Protein AF-A0A9P5QMY8-F1 (afdb_monomer)

Secondary structure (DSSP, 8-state):
--PPP-------------HHHHHHHHHHHHHH-SS-HHHHHHHTTTTSS-HHHHHHHHHHHHHHHTS--HHHHHHHHHHHHHHHHHTT-SSTTTT--TTSHHHHHHHHHHHHHS-HHHHS-HHHHHHHHHHTTTTS-HHHHHHHHHHHHH-HHHHHHHHHHHHHHHHHHTTS------------------------------HHHHHHHHHHHHHHTTSTTHHHHHHHHHHHHTTTSS-HHHHHHHHHHHHHHTTTTTSS------------------------SSPPPPHHHHHHHHHHHHHHTT-HHHHHHHTSTTS-HHHHHHHHHHHHHHHHHHHHHHHHHHHHHHHHHHGGGHHHHHHHS-SS-HHHHHHHHTTS--

Mean predicted aligned error: 18.77 Å

Nearest PDB structures (foldseek):
  6v92-assembly1_L  TM=7.546E-01  e=8.176E+00  Saccharomyces cerevisiae S288C
  2rn7-assembly1_A  TM=5.091E-01  e=4.353E+00  Shigella flexneri

Solvent-accessible surface area (backbone atoms only — not comparable to full-atom values): 23680 Å² total; per-residue (Å²): 138,82,85,81,77,82,80,74,83,76,74,84,71,81,79,76,78,50,74,68,54,52,53,54,48,50,54,42,35,74,73,61,43,95,80,40,39,63,56,44,16,44,76,74,46,70,58,78,45,54,35,70,55,52,51,52,48,50,54,52,49,51,54,53,65,72,49,81,47,71,69,52,51,53,38,42,51,49,35,50,52,55,52,39,60,74,65,64,52,91,57,90,51,93,81,47,56,80,80,46,68,70,37,42,54,50,51,48,58,51,53,75,74,42,68,58,75,74,71,48,51,73,68,53,33,40,57,31,14,61,66,35,81,57,80,45,49,32,67,56,48,47,54,48,50,55,53,36,73,74,29,68,76,56,42,53,56,51,55,59,43,67,57,52,60,58,68,64,58,68,75,78,70,82,84,79,89,84,85,84,88,77,96,74,94,70,91,73,80,73,81,69,84,66,77,86,64,84,78,77,78,49,71,65,59,51,52,51,49,48,53,48,50,64,70,46,62,78,43,91,59,28,87,84,45,35,48,54,53,49,15,56,77,51,73,57,79,39,53,40,67,54,52,51,54,49,51,60,46,50,71,54,56,70,65,65,80,77,78,83,82,88,88,79,93,78,91,81,83,88,85,89,82,90,87,78,98,74,89,79,80,79,82,67,88,69,65,77,81,48,72,66,50,50,52,27,45,52,51,22,34,72,75,52,47,89,43,42,64,61,24,23,69,75,44,28,69,91,55,51,46,68,54,51,54,54,50,46,53,54,50,51,54,49,48,53,48,50,49,55,59,52,44,52,56,49,54,46,50,44,41,74,73,43,48,87,52,43,67,58,60,63,69,70,55,83,90,80,57,73,78,68,60,59,68,60,66,75,68,78,81,121

Foldseek 3Di:
DDDDDDDDDPDPDPDDDDPVNVVLLVVLCVVPNLVPLVCSCCVRVVVPAHSVRSNVVVVVVVVVLLDDDLVLVLQLVVLLLVLCVVVVVVDPCVPQDLQDLVSLVVVLVSPLVDLSLVSDDQVSLQSSCVRSVVSDHSVSSSVVSVVCSVDPVNVCVSSVVSNVPVVVVVVPPPDDDDDDDDDDDDPPPPPDPDDPDVDDDDPVNLVQLVVLLVVQVPDPCCVPCVLVVSCVSSVVPDHSVRSVVSVVVVLVVVVPPPPPDDDDDDDDDDDDDDDDPDPPDPQPPPDPQDPQLVVLLVVLCVVPNLPLVSSCVPRNDPDDSVRSVVVVVVVVVVVVVVCVVVCVVVVVVCCVPVPPCSLVVVVPDPPDPPPVNVVVVVPPPD

Structure (mmCIF, N/CA/C/O backbone):
data_AF-A0A9P5QMY8-F1
#
_entry.id   AF-A0A9P5QMY8-F1
#
loop_
_atom_site.group_PDB
_atom_site.id
_atom_site.type_symbol
_atom_site.label_atom_id
_atom_site.label_alt_id
_atom_site.label_comp_id
_atom_site.label_asym_id
_atom_site.label_entity_id
_atom_site.label_seq_id
_atom_site.pdbx_PDB_ins_code
_atom_site.Cartn_x
_atom_site.Cartn_y
_atom_site.Cartn_z
_atom_site.occupancy
_atom_site.B_iso_or_equiv
_atom_site.auth_seq_id
_atom_site.auth_comp_id
_atom_site.auth_asym_id
_atom_site.auth_atom_id
_atom_site.pdbx_PDB_model_num
ATOM 1 N N . MET A 1 1 ? 14.457 -4.932 -54.456 1.00 35.69 1 MET A N 1
ATOM 2 C CA . MET A 1 1 ? 15.086 -4.479 -53.195 1.00 35.69 1 MET A CA 1
ATOM 3 C C . MET A 1 1 ? 14.158 -3.482 -52.504 1.00 35.69 1 MET A C 1
ATOM 5 O O . MET A 1 1 ? 14.047 -2.356 -52.965 1.00 35.69 1 MET A O 1
ATOM 9 N N . ARG A 1 2 ? 13.412 -3.907 -51.473 1.00 30.44 2 ARG A N 1
ATOM 10 C CA . ARG A 1 2 ? 12.568 -3.024 -50.644 1.00 30.44 2 ARG A CA 1
ATOM 11 C C . ARG A 1 2 ? 13.251 -2.841 -49.291 1.00 30.44 2 ARG A C 1
ATOM 13 O O . ARG A 1 2 ? 13.416 -3.809 -48.557 1.00 30.44 2 ARG A O 1
ATOM 20 N N . ASN A 1 3 ? 13.651 -1.607 -49.001 1.00 29.66 3 ASN A N 1
ATOM 21 C CA . ASN A 1 3 ? 14.263 -1.209 -47.739 1.00 29.66 3 ASN A CA 1
ATOM 22 C C . ASN A 1 3 ? 13.233 -1.266 -46.604 1.00 29.66 3 ASN A C 1
ATOM 24 O O . ASN A 1 3 ? 12.223 -0.562 -46.636 1.00 29.66 3 ASN A O 1
ATOM 28 N N . GLN A 1 4 ? 13.504 -2.099 -45.599 1.00 33.56 4 GLN A N 1
ATOM 29 C CA . GLN A 1 4 ? 12.792 -2.096 -44.326 1.00 33.56 4 GLN A CA 1
ATOM 30 C C . GLN A 1 4 ? 13.212 -0.860 -43.524 1.00 33.56 4 GLN A C 1
ATOM 32 O O . GLN A 1 4 ? 14.380 -0.688 -43.181 1.00 33.56 4 GLN A O 1
ATOM 37 N N . GLN A 1 5 ? 12.247 0.012 -43.230 1.00 32.81 5 GLN A N 1
ATOM 38 C CA . GLN A 1 5 ? 12.433 1.122 -42.305 1.00 32.81 5 GLN A CA 1
ATOM 39 C C . GLN A 1 5 ? 12.398 0.607 -40.863 1.00 32.81 5 GLN A C 1
ATOM 41 O O . GLN A 1 5 ? 11.406 0.041 -40.405 1.00 32.81 5 GLN A O 1
ATOM 46 N N . LEU A 1 6 ? 13.493 0.851 -40.146 1.00 35.56 6 LEU A N 1
ATOM 47 C CA . LEU A 1 6 ? 13.621 0.715 -38.699 1.00 35.56 6 LEU A CA 1
ATOM 48 C C . LEU A 1 6 ? 12.537 1.545 -37.992 1.00 35.56 6 LEU A C 1
ATOM 50 O O . LEU A 1 6 ? 12.551 2.778 -38.025 1.00 35.56 6 LEU A O 1
ATOM 54 N N . THR A 1 7 ? 11.589 0.879 -37.331 1.00 42.19 7 THR A N 1
ATOM 55 C CA . THR A 1 7 ? 10.564 1.550 -36.529 1.00 42.19 7 THR A CA 1
ATOM 56 C C . THR A 1 7 ? 11.183 2.168 -35.280 1.00 42.19 7 THR A C 1
ATOM 58 O O . THR A 1 7 ? 11.704 1.471 -34.408 1.00 42.19 7 THR A O 1
ATOM 61 N N . LYS A 1 8 ? 11.081 3.497 -35.212 1.00 46.78 8 LYS A N 1
ATOM 62 C CA . LYS A 1 8 ? 11.412 4.377 -34.087 1.00 46.78 8 LYS A CA 1
ATOM 63 C C . LYS A 1 8 ? 10.962 3.790 -32.745 1.00 46.78 8 LYS A C 1
ATOM 65 O O . LYS A 1 8 ? 9.824 3.340 -32.604 1.00 46.78 8 LYS A O 1
ATOM 70 N N . GLY A 1 9 ? 11.850 3.852 -31.752 1.00 45.12 9 GLY A N 1
ATOM 71 C CA . GLY A 1 9 ? 11.579 3.439 -30.378 1.00 45.12 9 GLY A CA 1
ATOM 72 C C . GLY A 1 9 ? 10.320 4.113 -29.838 1.00 45.12 9 GLY A C 1
ATOM 73 O O . GLY A 1 9 ? 10.301 5.321 -29.604 1.00 45.12 9 GLY A O 1
ATOM 74 N N . LYS A 1 10 ? 9.255 3.324 -29.651 1.00 48.47 10 LYS A N 1
ATOM 75 C CA . LYS A 1 10 ? 8.029 3.770 -28.988 1.00 48.47 10 LYS A CA 1
ATOM 76 C C . LYS A 1 10 ? 8.391 4.183 -27.565 1.00 48.47 10 LYS A C 1
ATOM 78 O O . LYS A 1 10 ? 8.701 3.340 -26.722 1.00 48.47 10 LYS A O 1
ATOM 83 N N . VAL A 1 11 ? 8.354 5.488 -27.308 1.00 43.84 11 VAL A N 1
ATOM 84 C CA . VAL A 1 11 ? 8.334 6.049 -25.957 1.00 43.84 11 VAL A CA 1
ATOM 85 C C . VAL A 1 11 ? 7.256 5.288 -25.189 1.00 43.84 11 VAL A C 1
ATOM 87 O O . VAL A 1 11 ? 6.109 5.248 -25.629 1.00 43.84 11 VAL A O 1
ATOM 90 N N . LYS A 1 12 ? 7.623 4.634 -24.078 1.00 49.34 12 LYS A N 1
ATOM 91 C CA . LYS A 1 12 ? 6.654 4.032 -23.155 1.00 49.34 12 LYS A CA 1
ATOM 92 C C . LYS A 1 12 ? 5.823 5.166 -22.561 1.00 49.34 12 LYS A C 1
ATOM 94 O O . LYS A 1 12 ? 6.162 5.702 -21.508 1.00 49.34 12 LYS A O 1
ATOM 99 N N . THR A 1 13 ? 4.759 5.561 -23.247 1.00 55.62 13 THR A N 1
ATOM 100 C CA . THR A 1 13 ? 3.722 6.412 -22.683 1.00 55.62 13 THR A CA 1
ATOM 101 C C . THR A 1 13 ? 3.170 5.671 -21.476 1.00 55.62 13 THR A C 1
ATOM 103 O O . THR A 1 13 ? 2.656 4.559 -21.584 1.00 55.62 13 THR A O 1
ATOM 106 N N . VAL A 1 14 ? 3.353 6.258 -20.295 1.00 55.47 14 VAL A N 1
ATOM 107 C CA . VAL A 1 14 ? 2.740 5.764 -19.065 1.00 55.47 14 VAL A CA 1
ATOM 108 C C . VAL A 1 14 ? 1.236 5.936 -19.251 1.00 55.47 14 VAL A C 1
ATOM 110 O O . VAL A 1 14 ? 0.718 7.041 -19.098 1.00 55.47 14 VAL A O 1
ATOM 113 N N . LEU A 1 15 ? 0.553 4.864 -19.654 1.00 64.19 15 LEU A N 1
ATOM 114 C CA . LEU A 1 15 ? -0.900 4.835 -19.770 1.00 64.19 15 LEU A CA 1
ATOM 115 C C . LEU A 1 15 ? -1.496 5.160 -18.396 1.00 64.19 15 LEU A C 1
ATOM 117 O O . LEU A 1 15 ? -1.417 4.366 -17.457 1.00 64.19 15 LEU A O 1
ATOM 121 N N . ARG A 1 16 ? -2.063 6.363 -18.267 1.00 76.50 16 ARG A N 1
ATOM 122 C CA . ARG A 1 16 ? -2.976 6.690 -17.174 1.00 76.50 16 ARG A CA 1
ATOM 123 C C . ARG A 1 16 ? -4.344 6.157 -17.565 1.00 76.50 16 ARG A C 1
ATOM 125 O O . ARG A 1 16 ? -5.022 6.764 -18.387 1.00 76.50 16 ARG A O 1
ATOM 132 N N . TYR A 1 17 ? -4.720 5.033 -16.976 1.00 79.00 17 TYR A N 1
ATOM 133 C CA . TYR A 1 17 ? -6.063 4.485 -17.104 1.00 79.00 17 TYR A CA 1
ATOM 134 C C . TYR A 1 17 ? -7.073 5.457 -16.496 1.00 79.00 17 TYR A C 1
ATOM 136 O O . TYR A 1 17 ? -6.879 5.948 -15.377 1.00 79.00 17 TYR A O 1
ATOM 144 N N . LYS A 1 18 ? -8.126 5.762 -17.249 1.00 87.56 18 LYS A N 1
ATOM 145 C CA . LYS A 1 18 ? -9.245 6.579 -16.777 1.00 87.56 18 LYS A CA 1
ATOM 146 C C . LYS A 1 18 ? -10.160 5.719 -15.898 1.00 87.56 18 LYS A C 1
ATOM 148 O O . LYS A 1 18 ? -10.124 4.494 -15.972 1.00 87.56 18 LYS A O 1
ATOM 153 N N . SER A 1 19 ? -11.015 6.347 -15.088 1.00 82.69 19 SER A N 1
ATOM 154 C CA . SER A 1 19 ? -12.012 5.628 -14.269 1.00 82.69 19 SER A CA 1
ATOM 155 C C . SER A 1 19 ? -12.887 4.692 -15.110 1.00 82.69 19 SER A C 1
ATOM 157 O O . SER A 1 19 ? -13.157 3.570 -14.700 1.00 82.69 19 SER A O 1
ATOM 159 N N . ILE A 1 20 ? -13.245 5.114 -16.325 1.00 83.94 20 ILE A N 1
ATOM 160 C CA . ILE A 1 20 ? -14.025 4.303 -17.265 1.00 83.94 20 ILE A CA 1
ATOM 161 C C . ILE A 1 20 ? -13.298 3.027 -17.715 1.00 83.94 20 ILE A C 1
ATOM 163 O O . ILE A 1 20 ? -13.939 2.003 -17.935 1.00 83.94 20 ILE A O 1
ATOM 167 N N . ASP A 1 21 ? -11.966 3.056 -17.799 1.00 90.94 21 ASP A N 1
ATOM 168 C CA . ASP A 1 21 ? -11.171 1.881 -18.167 1.00 90.94 21 ASP A CA 1
ATOM 169 C C . ASP A 1 21 ? -11.122 0.874 -17.011 1.00 90.94 21 ASP A C 1
ATOM 171 O O . ASP A 1 21 ? -11.078 -0.331 -17.245 1.00 90.94 21 ASP A O 1
ATOM 175 N N . VAL A 1 22 ? -11.189 1.358 -15.763 1.00 90.12 22 VAL A N 1
ATOM 176 C CA . VAL A 1 22 ? -11.279 0.507 -14.566 1.00 90.12 22 VAL A CA 1
ATOM 177 C C . VAL A 1 22 ? -12.596 -0.248 -14.544 1.00 90.12 22 VAL A C 1
ATOM 179 O O . VAL A 1 22 ? -12.582 -1.455 -14.326 1.00 90.12 22 VAL A O 1
ATOM 182 N N . THR A 1 23 ? -13.720 0.435 -14.774 1.00 91.81 23 THR A N 1
ATOM 183 C CA . THR A 1 23 ? -15.040 -0.212 -14.785 1.00 91.81 23 THR A CA 1
ATOM 184 C C . THR A 1 23 ? -15.110 -1.269 -15.883 1.00 91.81 23 THR A C 1
ATOM 186 O O . THR A 1 23 ? -15.387 -2.424 -15.588 1.00 91.81 23 THR A O 1
ATOM 189 N N . LYS A 1 24 ? -14.705 -0.925 -17.114 1.00 95.38 24 LYS A N 1
ATOM 190 C CA . LYS A 1 24 ? -14.642 -1.888 -18.227 1.00 95.38 24 LYS A CA 1
ATOM 191 C C . LYS A 1 24 ? -13.772 -3.099 -17.910 1.00 95.38 24 LYS A C 1
ATOM 193 O O . LYS A 1 24 ? -14.130 -4.220 -18.255 1.00 95.38 24 LYS A O 1
ATOM 198 N N . LEU A 1 25 ? -12.622 -2.882 -17.269 1.00 95.19 25 LEU A N 1
ATOM 199 C CA . LEU A 1 25 ? -11.739 -3.974 -16.874 1.00 95.19 25 LEU A CA 1
ATOM 200 C C . LEU A 1 25 ? -12.371 -4.857 -15.792 1.00 95.19 25 LEU A C 1
ATOM 202 O O . LEU A 1 25 ? -12.229 -6.073 -15.869 1.00 95.19 25 LEU A O 1
ATOM 206 N N . LYS A 1 26 ? -13.070 -4.275 -14.810 1.00 93.56 26 LYS A N 1
ATOM 207 C CA . LYS A 1 26 ? -13.806 -5.032 -13.785 1.00 93.56 26 LYS A CA 1
ATOM 208 C C . LYS A 1 26 ? -14.881 -5.905 -14.424 1.00 93.56 26 LYS A C 1
ATOM 210 O O . LYS A 1 26 ? -14.887 -7.106 -14.181 1.00 93.56 26 LYS A O 1
ATOM 215 N N . ASP A 1 27 ? -15.716 -5.325 -15.282 1.00 95.75 27 ASP A N 1
ATOM 216 C CA . ASP A 1 27 ? -16.796 -6.047 -15.960 1.00 95.75 27 ASP A CA 1
ATOM 217 C C . ASP A 1 27 ? -16.236 -7.190 -16.817 1.00 95.75 27 ASP A C 1
ATOM 219 O O . ASP A 1 27 ? -16.727 -8.317 -16.771 1.00 95.75 27 ASP A O 1
ATOM 223 N N . ALA A 1 28 ? -15.138 -6.929 -17.532 1.00 97.00 28 ALA A N 1
ATOM 224 C CA . ALA A 1 28 ? -14.450 -7.933 -18.330 1.00 97.00 28 ALA A CA 1
ATOM 225 C C . ALA A 1 28 ? -13.878 -9.079 -17.487 1.00 97.00 28 ALA A C 1
ATOM 227 O O . ALA A 1 28 ? -13.979 -10.237 -17.876 1.00 97.00 28 ALA A O 1
ATOM 228 N N . ILE A 1 29 ? -13.274 -8.780 -16.338 1.00 96.38 29 ILE A N 1
ATOM 229 C CA . ILE A 1 29 ? -12.732 -9.811 -15.446 1.00 96.38 29 ILE A CA 1
ATOM 230 C C . ILE A 1 29 ? -13.859 -10.647 -14.843 1.00 96.38 29 ILE A C 1
ATOM 232 O O . ILE A 1 29 ? -13.721 -11.864 -14.761 1.00 96.38 29 ILE A O 1
ATOM 236 N N . THR A 1 30 ? -14.982 -10.025 -14.481 1.00 94.25 30 THR A N 1
ATOM 237 C CA . THR A 1 30 ? -16.180 -10.742 -14.022 1.00 94.25 30 THR A CA 1
ATOM 238 C C . THR A 1 30 ? -16.734 -11.658 -15.115 1.00 94.25 30 THR A C 1
ATOM 240 O O . THR A 1 30 ? -17.135 -12.779 -14.825 1.00 94.25 30 THR A O 1
ATOM 243 N N . GLN A 1 31 ? -16.728 -11.208 -16.374 1.00 97.19 31 GLN A N 1
ATOM 244 C CA . GLN A 1 31 ? -17.256 -11.974 -17.504 1.00 97.19 31 GLN A CA 1
ATOM 245 C C . GLN A 1 31 ? -16.330 -13.113 -17.963 1.00 97.1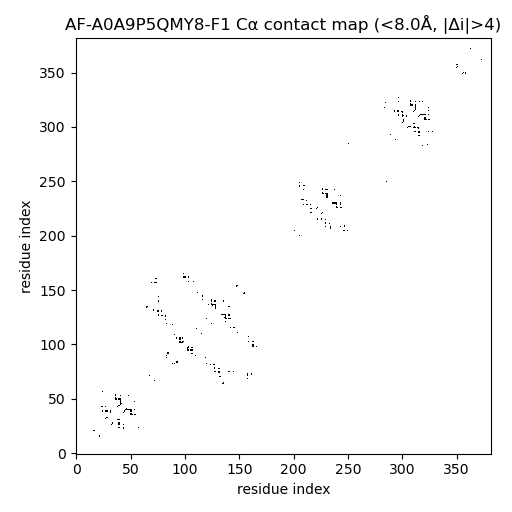9 31 GLN A C 1
ATOM 247 O O . GLN A 1 31 ? -16.815 -14.191 -18.297 1.00 97.19 31 GLN A O 1
ATOM 252 N N . TYR A 1 32 ? -15.020 -12.869 -18.047 1.00 96.88 32 TYR A N 1
ATOM 253 C CA . TYR A 1 32 ? -14.065 -13.776 -18.700 1.00 96.88 32 TYR A CA 1
ATOM 254 C C . TYR A 1 32 ? -13.096 -14.476 -17.740 1.00 96.88 32 TYR A C 1
ATOM 256 O O . TYR A 1 32 ? -12.442 -15.427 -18.157 1.00 96.88 32 TYR A O 1
ATOM 264 N N . GLY A 1 33 ? -12.971 -14.023 -16.492 1.00 96.81 33 GLY A N 1
ATOM 265 C CA . GLY A 1 33 ? -11.981 -14.527 -15.537 1.00 96.81 33 GLY A CA 1
ATOM 266 C C . GLY A 1 33 ? -10.635 -13.790 -15.571 1.00 96.81 33 GLY A C 1
ATOM 267 O O . GLY A 1 33 ? -10.352 -12.958 -16.436 1.00 96.81 33 GLY A O 1
ATOM 268 N N . THR A 1 34 ? -9.783 -14.086 -14.582 1.00 95.44 34 THR A N 1
ATOM 269 C CA . THR A 1 34 ? -8.450 -13.461 -14.400 1.00 95.44 34 THR A CA 1
A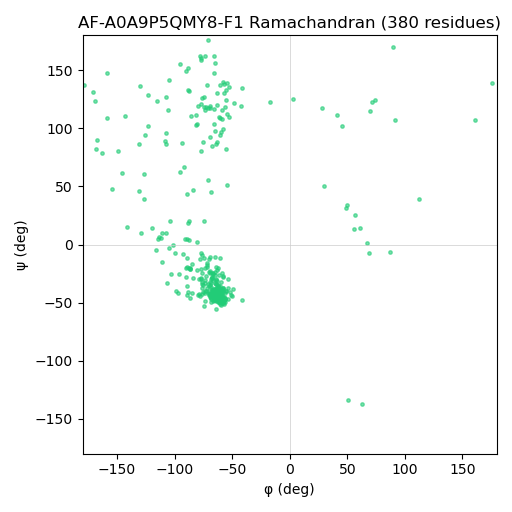TOM 270 C C . THR A 1 34 ? -7.321 -14.187 -15.139 1.00 95.44 34 THR A C 1
ATOM 272 O O . THR A 1 34 ? -6.150 -13.833 -15.004 1.00 95.44 34 THR A O 1
ATOM 275 N N . ASP A 1 35 ? -7.640 -15.208 -15.920 1.00 96.06 35 ASP A N 1
ATOM 276 C CA . ASP A 1 35 ? -6.732 -16.004 -16.745 1.00 96.06 35 ASP A CA 1
ATOM 277 C C . ASP A 1 35 ? -6.822 -15.618 -18.234 1.00 96.06 35 ASP A C 1
ATOM 279 O O . ASP A 1 35 ? -5.830 -15.693 -18.961 1.00 96.06 35 ASP A O 1
ATOM 283 N N . GLN A 1 36 ? -7.962 -15.080 -18.675 1.00 97.19 36 GLN A N 1
ATOM 284 C CA . GLN A 1 36 ? -8.268 -14.791 -20.081 1.00 97.19 36 GLN A CA 1
ATOM 285 C C . GLN A 1 36 ? -7.835 -13.388 -20.560 1.00 97.19 36 GLN A C 1
ATOM 287 O O . GLN A 1 36 ? -8.552 -12.704 -21.296 1.00 97.19 36 GLN A O 1
ATOM 292 N N . TRP A 1 37 ? -6.629 -12.934 -20.197 1.00 97.38 37 TRP A N 1
ATOM 293 C CA . TRP A 1 37 ? -6.145 -11.578 -20.534 1.00 97.38 37 TRP A CA 1
ATOM 294 C C . TRP A 1 37 ? -6.073 -11.292 -22.039 1.00 97.38 37 TRP A C 1
ATOM 296 O O . TRP A 1 37 ? -6.293 -10.153 -22.456 1.00 97.38 37 TRP A O 1
ATOM 306 N N . ASN A 1 38 ? -5.788 -12.313 -22.855 1.00 97.44 38 ASN A N 1
ATOM 307 C CA . ASN A 1 38 ? -5.785 -12.203 -24.317 1.00 97.44 38 ASN A CA 1
ATOM 308 C C . ASN A 1 38 ? -7.185 -11.869 -24.848 1.00 97.44 38 ASN A C 1
ATOM 310 O O . ASN A 1 38 ? -7.340 -10.960 -25.662 1.00 97.44 38 ASN A O 1
ATOM 314 N N . ILE A 1 39 ? -8.211 -12.552 -24.330 1.00 97.44 39 ILE A N 1
ATOM 315 C CA . ILE A 1 39 ? -9.608 -12.319 -24.706 1.00 97.44 39 ILE A CA 1
ATOM 316 C C . ILE A 1 39 ? -10.039 -10.918 -24.272 1.00 97.44 39 ILE A C 1
ATOM 318 O O . ILE A 1 39 ? -10.606 -10.188 -25.081 1.00 97.44 39 ILE A O 1
ATOM 322 N N . ILE A 1 40 ? -9.720 -10.512 -23.039 1.00 97.38 40 ILE A N 1
ATOM 323 C CA . ILE A 1 40 ? -10.050 -9.175 -22.522 1.00 97.38 40 ILE A CA 1
ATOM 324 C C . ILE A 1 40 ? -9.389 -8.085 -23.381 1.00 97.38 40 ILE A C 1
ATOM 326 O O . ILE A 1 40 ? -10.053 -7.134 -23.797 1.00 97.38 40 ILE A O 1
ATOM 330 N N . SER A 1 41 ? -8.100 -8.234 -23.700 1.00 96.69 41 SER A N 1
ATOM 331 C CA . SER A 1 41 ? -7.360 -7.286 -24.544 1.00 96.69 41 SER A CA 1
ATOM 332 C C . SER A 1 41 ? -8.012 -7.110 -25.918 1.00 96.69 41 SER A C 1
ATOM 334 O O . SER A 1 41 ? -8.240 -5.978 -26.348 1.00 96.69 41 SER A O 1
ATOM 336 N N . VAL A 1 42 ? -8.364 -8.210 -26.587 1.00 96.62 42 VAL A N 1
ATOM 337 C CA . VAL A 1 42 ? -8.943 -8.176 -27.938 1.00 96.62 42 VAL A CA 1
ATOM 338 C C . VAL A 1 42 ? -10.402 -7.716 -27.914 1.00 96.62 42 VAL A C 1
ATOM 340 O O . VAL A 1 42 ? -10.756 -6.773 -28.618 1.00 96.62 42 VAL A O 1
ATOM 343 N N . LYS A 1 43 ? -11.259 -8.347 -27.101 1.00 97.56 43 LYS A N 1
ATOM 344 C CA . LYS A 1 43 ? -12.711 -8.111 -27.134 1.00 97.56 43 LYS A CA 1
ATOM 345 C C . LYS A 1 43 ? -13.127 -6.794 -26.483 1.00 97.56 43 LYS A C 1
ATOM 347 O O . LYS A 1 43 ? -14.042 -6.146 -26.979 1.00 97.56 43 LYS A O 1
ATOM 352 N N . VAL A 1 44 ? -12.478 -6.395 -25.389 1.00 96.69 44 VAL A N 1
ATOM 353 C CA . VAL A 1 44 ? -12.902 -5.230 -24.587 1.00 96.69 44 VAL A CA 1
ATOM 354 C C . VAL A 1 44 ? -12.089 -3.990 -24.935 1.00 96.69 44 VAL A C 1
ATOM 356 O O . VAL A 1 44 ? -12.642 -2.898 -25.058 1.00 96.69 44 VAL A O 1
ATOM 359 N N . PHE A 1 45 ? -10.783 -4.162 -25.148 1.00 95.06 45 PHE A N 1
ATOM 360 C CA . PHE A 1 45 ? -9.853 -3.061 -25.407 1.00 95.06 45 PHE A CA 1
ATOM 361 C C . PHE A 1 45 ? -9.377 -2.984 -26.864 1.00 95.06 45 PHE A C 1
ATOM 363 O O . PHE A 1 45 ? -8.465 -2.214 -27.146 1.00 95.06 45 PHE A O 1
ATOM 370 N N . LYS A 1 46 ? -9.965 -3.758 -27.792 1.00 96.12 46 LYS A N 1
ATOM 371 C CA . LYS A 1 46 ? -9.655 -3.733 -29.239 1.00 96.12 46 LYS A CA 1
ATOM 372 C C . LYS A 1 46 ? -8.151 -3.814 -29.551 1.00 96.12 46 LYS A C 1
ATOM 374 O O . LYS A 1 46 ? -7.668 -3.186 -30.488 1.00 96.12 46 LYS A O 1
ATOM 379 N N . SER A 1 47 ? -7.398 -4.551 -28.730 1.00 93.00 47 SER A N 1
ATOM 380 C CA . SER A 1 47 ? -5.934 -4.674 -28.803 1.00 93.00 47 SER A CA 1
ATOM 381 C C . SER A 1 47 ? -5.145 -3.363 -28.624 1.00 93.00 47 SER A C 1
ATOM 383 O O . SER A 1 47 ? -3.940 -3.339 -28.870 1.00 93.00 47 SER A O 1
ATOM 385 N N . GLU A 1 48 ? -5.771 -2.286 -28.135 1.00 93.25 48 GLU A N 1
ATOM 386 C CA . GLU A 1 48 ? -5.093 -1.020 -27.808 1.00 93.25 48 GLU A CA 1
ATOM 387 C C . GLU A 1 48 ? -4.144 -1.168 -26.606 1.00 93.25 48 GLU A C 1
ATOM 389 O O . GLU A 1 48 ? -3.136 -0.465 -26.500 1.00 93.25 48 GLU A O 1
ATOM 394 N N . VAL A 1 49 ? -4.445 -2.108 -25.702 1.00 92.38 49 VAL A N 1
ATOM 395 C CA . VAL A 1 49 ? -3.659 -2.398 -24.497 1.00 92.38 49 VAL A CA 1
ATOM 396 C C . VAL A 1 49 ? -3.234 -3.860 -24.497 1.00 92.38 49 VAL A C 1
ATOM 398 O O . VAL A 1 49 ? -4.069 -4.752 -24.639 1.00 92.38 49 VAL A O 1
ATOM 401 N N . SER A 1 50 ? -1.937 -4.120 -24.298 1.00 94.56 50 SER A N 1
ATOM 402 C CA . SER A 1 50 ? -1.425 -5.493 -24.294 1.00 94.56 50 SER A CA 1
ATOM 403 C C . SER A 1 50 ? -1.970 -6.309 -23.106 1.00 94.56 50 SER A C 1
ATOM 405 O O . SER A 1 50 ? -2.139 -5.746 -22.014 1.00 94.56 50 SER A O 1
ATOM 407 N N . PRO A 1 51 ? -2.168 -7.630 -23.264 1.00 96.31 51 PRO A N 1
ATOM 408 C CA . PRO A 1 51 ? -2.601 -8.529 -22.190 1.00 96.31 51 PRO A CA 1
ATOM 409 C C . P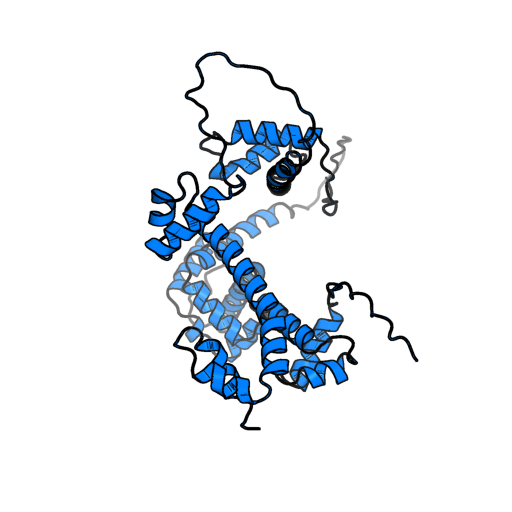RO A 1 51 ? -1.754 -8.402 -20.912 1.00 96.31 51 PRO A C 1
ATOM 411 O O . PRO A 1 51 ? -2.282 -8.272 -19.809 1.00 96.31 51 PRO A O 1
ATOM 414 N N . GLU A 1 52 ? -0.426 -8.325 -21.038 1.00 92.94 52 GLU A N 1
ATOM 415 C CA . GLU A 1 52 ? 0.496 -8.176 -19.901 1.00 92.94 52 GLU A CA 1
ATOM 416 C C . GLU A 1 52 ? 0.369 -6.817 -19.213 1.00 92.94 52 GLU A C 1
ATOM 418 O O . GLU A 1 52 ? 0.704 -6.683 -18.033 1.00 92.94 52 GLU A O 1
ATOM 423 N N . SER A 1 53 ? -0.033 -5.785 -19.955 1.00 91.81 53 SER A N 1
ATOM 424 C CA . SER A 1 53 ? -0.245 -4.445 -19.409 1.00 91.81 53 SER A CA 1
ATOM 425 C C . SER A 1 53 ? -1.547 -4.392 -18.616 1.00 91.81 53 SER A C 1
ATOM 427 O O . SER A 1 53 ? -1.537 -3.854 -17.509 1.00 91.81 53 SER A O 1
ATOM 429 N N . LEU A 1 54 ? -2.612 -5.033 -19.114 1.00 94.75 54 LEU A N 1
ATOM 430 C CA . LEU A 1 54 ? -3.870 -5.216 -18.382 1.00 94.75 54 LEU A CA 1
ATOM 431 C C . LEU A 1 54 ? -3.664 -6.047 -17.114 1.00 94.75 54 LEU A C 1
ATOM 433 O O . LEU A 1 54 ? -4.057 -5.607 -16.037 1.00 94.75 54 LEU A O 1
ATOM 437 N N . LYS A 1 55 ? -2.952 -7.180 -17.204 1.00 95.19 55 LYS A N 1
ATOM 438 C CA . LYS A 1 55 ? -2.617 -8.016 -16.040 1.00 95.19 55 LYS A CA 1
ATOM 439 C C . LYS A 1 55 ? -1.843 -7.231 -14.983 1.00 95.19 55 LYS A C 1
ATOM 441 O O . LYS A 1 55 ? -2.190 -7.254 -13.804 1.00 95.19 55 LYS A O 1
ATOM 446 N N . ARG A 1 56 ? -0.789 -6.506 -15.383 1.00 91.75 56 ARG A N 1
ATOM 447 C CA . ARG A 1 56 ? -0.008 -5.669 -14.452 1.00 91.75 56 ARG A CA 1
ATOM 448 C C . ARG A 1 56 ? -0.859 -4.577 -13.818 1.00 91.75 56 ARG A C 1
ATOM 450 O O . ARG A 1 56 ? -0.724 -4.339 -12.619 1.00 91.75 56 ARG A O 1
ATOM 457 N N . TYR A 1 57 ? -1.715 -3.938 -14.607 1.00 91.56 57 TYR A N 1
ATOM 458 C CA . TYR A 1 57 ? -2.610 -2.904 -14.118 1.00 91.56 57 TYR A CA 1
ATOM 459 C C . TYR A 1 57 ? -3.619 -3.455 -13.110 1.00 91.56 57 TYR A C 1
ATOM 461 O O . TYR A 1 57 ? -3.730 -2.902 -12.019 1.00 91.56 57 TYR A O 1
ATOM 469 N N . TYR A 1 58 ? -4.268 -4.580 -13.419 1.00 93.56 58 TYR A N 1
ATOM 470 C CA . TYR A 1 58 ? -5.171 -5.266 -12.501 1.00 93.56 58 TYR A CA 1
ATOM 471 C C . TYR A 1 58 ? -4.470 -5.624 -11.191 1.00 93.56 58 TYR A C 1
ATOM 473 O O . TYR A 1 58 ? -4.961 -5.268 -10.130 1.00 93.56 58 TYR A O 1
ATOM 481 N N . LEU A 1 59 ? -3.281 -6.234 -11.240 1.00 91.44 59 LEU A N 1
ATOM 482 C CA . LEU A 1 59 ? -2.528 -6.587 -10.031 1.00 91.44 59 LEU A CA 1
ATOM 483 C C . LEU A 1 59 ? -2.136 -5.361 -9.195 1.00 91.44 59 LEU A C 1
ATOM 485 O O . LEU A 1 59 ? -2.099 -5.423 -7.966 1.00 91.44 59 LEU A O 1
ATOM 489 N N . GLU A 1 60 ? -1.801 -4.241 -9.835 1.00 89.56 60 GLU A N 1
ATOM 490 C CA . GLU A 1 60 ? -1.531 -2.993 -9.122 1.00 89.56 60 GLU A CA 1
ATOM 491 C C . GLU A 1 60 ? -2.802 -2.395 -8.515 1.00 89.56 60 GLU A C 1
ATOM 493 O O . GLU A 1 60 ? -2.765 -1.933 -7.372 1.00 89.56 60 GLU A O 1
ATOM 498 N N . TRP A 1 61 ? -3.909 -2.412 -9.255 1.00 88.75 61 TRP A N 1
ATOM 499 C CA . TRP A 1 61 ? -5.213 -1.983 -8.773 1.00 88.75 61 TRP A CA 1
ATOM 500 C C . TRP A 1 61 ? -5.666 -2.841 -7.590 1.00 88.75 61 TRP A C 1
ATOM 502 O O . TRP A 1 61 ? -5.999 -2.291 -6.548 1.00 88.75 61 TRP A O 1
ATOM 512 N N . GLU A 1 62 ? -5.570 -4.164 -7.683 1.00 88.00 62 GLU A N 1
ATOM 513 C CA . GLU A 1 62 ? -5.979 -5.086 -6.627 1.00 88.00 62 GLU A CA 1
ATOM 514 C C . GLU A 1 62 ? -5.111 -4.915 -5.371 1.00 88.00 62 GLU A C 1
ATOM 516 O O . GLU A 1 62 ? -5.619 -4.888 -4.253 1.00 88.00 62 GLU A O 1
ATOM 521 N N . ARG A 1 63 ? -3.803 -4.673 -5.543 1.00 85.81 63 ARG A N 1
ATOM 522 C CA . ARG A 1 63 ? -2.897 -4.315 -4.440 1.00 85.81 63 ARG A CA 1
ATOM 523 C C . ARG A 1 63 ? -3.293 -3.000 -3.767 1.00 85.81 63 ARG A C 1
ATOM 525 O O . ARG A 1 63 ? -3.145 -2.871 -2.554 1.00 85.81 63 ARG A O 1
ATOM 532 N N . LYS A 1 64 ? -3.746 -2.009 -4.543 1.00 84.31 64 LYS A N 1
ATOM 533 C CA . LYS A 1 64 ? -4.233 -0.726 -4.014 1.00 84.31 64 LYS A CA 1
ATOM 534 C C . LYS A 1 64 ? -5.595 -0.877 -3.342 1.00 84.31 64 LYS A C 1
ATOM 536 O O . LYS A 1 64 ? -5.767 -0.296 -2.282 1.00 84.31 64 LYS A O 1
ATOM 541 N N . ARG A 1 65 ? -6.505 -1.678 -3.899 1.00 84.38 65 ARG A N 1
ATOM 542 C CA . ARG A 1 65 ? -7.809 -2.002 -3.307 1.00 84.38 65 ARG A CA 1
ATOM 543 C C . ARG A 1 65 ? -7.635 -2.701 -1.964 1.00 84.38 65 ARG A C 1
ATOM 545 O O . ARG A 1 65 ? -8.185 -2.260 -0.973 1.00 84.38 65 ARG A O 1
ATOM 552 N N . LYS A 1 66 ? -6.765 -3.714 -1.900 1.00 85.31 66 LYS A N 1
ATOM 553 C CA . LYS A 1 66 ? -6.420 -4.437 -0.662 1.00 85.31 66 LYS A CA 1
ATOM 554 C C . LYS A 1 66 ? -5.699 -3.568 0.375 1.00 85.31 66 LYS A C 1
ATOM 556 O O . LYS A 1 66 ? -5.500 -3.998 1.514 1.00 85.31 66 LYS A O 1
ATOM 561 N N . ARG A 1 67 ? -5.259 -2.358 0.010 1.00 89.00 67 ARG A N 1
ATOM 562 C CA . ARG A 1 67 ? -4.688 -1.414 0.966 1.00 89.00 67 ARG A CA 1
ATOM 563 C C . ARG A 1 67 ? -5.822 -0.699 1.688 1.00 89.00 67 ARG A C 1
ATOM 565 O O . ARG A 1 67 ? -6.477 0.169 1.133 1.00 89.00 67 ARG A O 1
ATOM 572 N N . TRP A 1 68 ? -5.942 -1.006 2.968 1.00 89.06 68 TRP A N 1
ATOM 573 C CA . TRP A 1 68 ? -6.854 -0.329 3.872 1.00 89.06 68 TRP A CA 1
ATOM 574 C C . TRP A 1 68 ? -6.360 1.069 4.226 1.00 89.06 68 TRP A C 1
ATOM 576 O O . TRP A 1 68 ? -5.311 1.230 4.862 1.00 89.06 68 TRP A O 1
ATOM 586 N N . TRP A 1 69 ? -7.127 2.077 3.826 1.00 89.94 69 TRP A N 1
ATOM 587 C CA . TRP A 1 69 ? -6.914 3.459 4.247 1.00 89.94 69 TRP A CA 1
ATOM 588 C C . TRP A 1 69 ? -7.418 3.675 5.678 1.00 89.94 69 TRP A C 1
ATOM 590 O O . TRP A 1 69 ? -8.234 2.907 6.184 1.00 89.94 69 TRP A O 1
ATOM 600 N N . GLU A 1 70 ? -6.926 4.717 6.353 1.00 86.00 70 GLU A N 1
ATOM 601 C CA . GLU A 1 70 ? -7.357 5.043 7.723 1.00 86.00 70 GLU A CA 1
ATOM 602 C C . GLU A 1 70 ? -8.871 5.290 7.791 1.00 86.00 70 GLU A C 1
ATOM 604 O O . GLU A 1 70 ? -9.536 4.684 8.624 1.00 86.00 70 GLU A O 1
ATOM 609 N N . SER A 1 71 ? -9.427 6.046 6.838 1.00 89.25 71 SER A N 1
ATOM 610 C CA . SER A 1 71 ? -10.870 6.303 6.738 1.00 89.25 71 SER A CA 1
ATOM 611 C C . SER A 1 71 ? -11.707 5.033 6.556 1.00 89.25 71 SER A C 1
ATOM 613 O O . SER A 1 71 ? -12.781 4.919 7.135 1.00 89.25 71 SER A O 1
ATOM 615 N N . GLN A 1 72 ? -11.219 4.052 5.792 1.00 91.88 72 GLN A N 1
ATOM 616 C CA . GLN A 1 72 ? -11.903 2.764 5.629 1.00 91.88 72 GLN A CA 1
ATOM 617 C C . GLN A 1 72 ? -11.869 1.939 6.916 1.00 91.88 72 GLN A C 1
ATOM 619 O O . GLN A 1 72 ? -12.839 1.256 7.220 1.00 91.88 72 GLN A O 1
ATOM 624 N N . ASN A 1 73 ? -10.783 2.011 7.695 1.00 92.38 73 ASN A N 1
ATOM 625 C CA . ASN A 1 73 ? -10.752 1.346 8.997 1.00 92.38 73 ASN A CA 1
ATOM 626 C C . ASN A 1 73 ? -11.726 2.012 9.982 1.00 92.38 73 ASN A C 1
ATOM 628 O O . ASN A 1 73 ? -12.382 1.314 10.742 1.00 92.38 73 ASN A O 1
ATOM 632 N N . GLU A 1 74 ? -11.852 3.341 9.958 1.00 89.50 74 GLU A N 1
ATOM 633 C CA . GLU A 1 74 ? -12.851 4.056 10.766 1.00 89.50 74 GLU A CA 1
ATOM 634 C C . GLU A 1 74 ? -14.284 3.668 10.369 1.00 89.50 74 GLU A C 1
ATOM 636 O O . GLU A 1 74 ? -15.109 3.402 11.242 1.00 89.50 74 GLU A O 1
ATOM 641 N N . GLN A 1 75 ? -14.571 3.580 9.065 1.00 91.88 75 GLN A N 1
ATOM 642 C CA . GLN A 1 75 ? -15.857 3.089 8.555 1.00 91.88 75 GLN A CA 1
ATOM 643 C C . GLN A 1 75 ? -16.120 1.642 8.979 1.00 91.88 75 GLN A C 1
ATOM 645 O O . GLN A 1 75 ? -17.224 1.342 9.421 1.00 91.88 75 GLN A O 1
ATOM 650 N N . LEU A 1 76 ? -15.110 0.768 8.898 1.00 94.25 76 LEU A N 1
ATOM 651 C CA . LEU A 1 76 ? -15.210 -0.622 9.344 1.00 94.25 76 LEU A CA 1
ATOM 652 C C . LEU A 1 76 ? -15.572 -0.708 10.821 1.00 94.25 76 LEU A C 1
ATOM 654 O O . LEU A 1 76 ? -16.484 -1.443 11.178 1.00 94.25 76 LEU A O 1
ATOM 658 N N . VAL A 1 77 ? -14.899 0.077 11.662 1.00 91.56 77 VAL A N 1
ATOM 659 C CA . VAL A 1 77 ? -15.190 0.127 13.096 1.00 91.56 77 VAL A CA 1
ATOM 660 C C . VAL A 1 77 ? -16.629 0.554 13.344 1.00 91.56 77 VAL A C 1
ATOM 662 O O . VAL A 1 77 ? -17.353 -0.170 14.020 1.00 91.56 77 VAL A O 1
ATOM 665 N N . ARG A 1 78 ? -17.076 1.667 12.752 1.00 89.88 78 ARG A N 1
ATOM 666 C CA . ARG A 1 78 ? -18.463 2.134 12.908 1.00 89.88 78 ARG A CA 1
ATOM 667 C C . ARG A 1 78 ? -19.478 1.093 12.445 1.00 89.88 78 ARG A C 1
ATOM 669 O O . ARG A 1 78 ? -20.369 0.747 13.207 1.00 89.88 78 ARG A O 1
ATOM 676 N N . ALA A 1 79 ? -19.288 0.527 11.253 1.00 93.94 79 ALA A N 1
ATOM 677 C CA . ALA A 1 79 ? -20.194 -0.471 10.697 1.00 93.94 79 ALA A CA 1
ATOM 678 C C . ALA A 1 79 ? -20.297 -1.729 11.576 1.00 93.94 79 ALA A C 1
ATOM 680 O O . ALA A 1 79 ? -21.390 -2.271 11.738 1.00 93.94 79 ALA A O 1
ATOM 681 N N . VAL A 1 80 ? -19.186 -2.180 12.171 1.00 92.94 80 VAL A N 1
ATOM 682 C CA . VAL A 1 80 ? -19.186 -3.296 13.129 1.00 92.94 80 VAL A CA 1
ATOM 683 C C . VAL A 1 80 ? -19.987 -2.934 14.381 1.00 92.94 80 VAL A C 1
ATOM 685 O O . VAL A 1 80 ? -20.867 -3.700 14.768 1.00 92.94 80 VAL A O 1
ATOM 688 N N . PHE A 1 81 ? -19.751 -1.760 14.976 1.00 88.38 81 PHE A N 1
ATOM 689 C CA . PHE A 1 81 ? -20.498 -1.300 16.153 1.00 88.38 81 PHE A CA 1
ATOM 690 C C . PHE A 1 81 ? -22.000 -1.174 15.883 1.00 88.38 81 PHE A C 1
ATOM 692 O O . PHE A 1 81 ? -22.803 -1.705 16.650 1.00 88.38 81 PHE A O 1
ATOM 699 N N . ASP A 1 82 ? -22.377 -0.530 14.780 1.00 89.56 82 ASP A N 1
ATOM 700 C CA . ASP A 1 82 ? -23.775 -0.345 14.390 1.00 89.56 82 ASP A CA 1
ATOM 701 C C . ASP A 1 82 ? -24.468 -1.696 14.172 1.00 89.56 82 ASP A C 1
ATOM 703 O O . ASP A 1 82 ? -25.609 -1.895 14.593 1.00 89.56 82 ASP A O 1
ATOM 707 N N . THR A 1 83 ? -23.760 -2.657 13.571 1.00 93.69 83 THR A N 1
ATOM 708 C CA . THR A 1 83 ? -24.272 -4.017 13.352 1.00 93.69 83 THR A CA 1
ATOM 709 C C . THR A 1 83 ? -24.442 -4.773 14.667 1.00 93.69 83 THR A C 1
ATOM 711 O O . THR A 1 83 ? -25.472 -5.419 14.864 1.00 93.69 83 THR A O 1
ATOM 714 N N . CYS A 1 84 ? -23.483 -4.674 15.592 1.00 89.94 84 CYS A N 1
ATOM 715 C CA . CYS A 1 84 ? -23.604 -5.264 16.926 1.00 89.94 84 CYS A CA 1
ATOM 716 C C . CYS A 1 84 ? -24.798 -4.686 17.693 1.00 89.94 84 CYS A C 1
ATOM 718 O O . CYS A 1 84 ? -25.609 -5.445 18.224 1.00 89.94 84 CYS A O 1
ATOM 720 N N . LYS A 1 85 ? -24.943 -3.355 17.676 1.00 86.88 85 LYS A N 1
ATOM 721 C CA . LYS A 1 85 ? -26.040 -2.634 18.330 1.00 86.88 85 LYS A CA 1
ATOM 722 C C . LYS A 1 85 ? -27.399 -3.024 17.750 1.00 86.88 85 LYS A C 1
ATOM 724 O O . LYS A 1 85 ? -28.320 -3.348 18.492 1.00 86.88 85 LYS A O 1
ATOM 729 N N . LYS A 1 86 ? -27.525 -3.051 16.420 1.00 90.81 86 LYS A N 1
ATOM 730 C CA . LYS A 1 86 ? -28.780 -3.394 15.731 1.00 90.81 86 LYS A CA 1
ATOM 731 C C . LYS A 1 86 ? -29.266 -4.808 16.053 1.00 90.81 86 LYS A C 1
ATOM 733 O O . LYS A 1 86 ? -30.469 -5.024 16.145 1.00 90.81 86 LYS A O 1
ATOM 738 N N . ASN A 1 87 ? -28.345 -5.755 16.215 1.00 88.69 87 ASN A N 1
ATOM 739 C CA . ASN A 1 87 ? -28.678 -7.154 16.478 1.00 88.69 87 ASN A CA 1
ATOM 740 C C . ASN A 1 87 ? -28.777 -7.491 17.972 1.00 88.69 87 ASN A C 1
ATOM 742 O O . ASN A 1 87 ? -28.936 -8.664 18.298 1.00 88.69 87 ASN A O 1
ATOM 746 N N . GLN A 1 88 ? -28.661 -6.495 18.866 1.00 86.38 88 GLN A N 1
ATOM 747 C CA . GLN A 1 88 ? -28.676 -6.687 20.324 1.00 86.38 88 GLN A CA 1
ATOM 748 C C . GLN A 1 88 ? -27.727 -7.811 20.772 1.00 86.38 88 GLN A C 1
ATOM 750 O O . GLN A 1 88 ? -27.989 -8.533 21.734 1.00 86.38 88 GLN A O 1
ATOM 755 N N . LEU A 1 89 ? -26.626 -8.004 20.036 1.00 80.75 89 LEU A N 1
ATOM 756 C CA . LEU A 1 89 ? -25.624 -9.001 20.386 1.00 80.75 89 LEU A CA 1
ATOM 757 C C . LEU A 1 89 ? -25.064 -8.555 21.726 1.00 80.75 89 LEU A C 1
ATOM 759 O O . LEU A 1 89 ? -24.590 -7.424 21.773 1.00 80.75 89 LEU A O 1
ATOM 763 N N . ALA A 1 90 ? -25.194 -9.415 22.750 1.00 61.03 90 ALA A N 1
ATOM 764 C CA . ALA A 1 90 ? -25.045 -9.208 24.203 1.00 61.03 90 ALA A CA 1
ATOM 765 C C . ALA A 1 90 ? -23.704 -8.602 24.662 1.00 61.03 90 ALA A C 1
ATOM 767 O O . ALA A 1 90 ? -22.999 -9.091 25.540 1.00 61.03 90 ALA A O 1
ATOM 768 N N . LEU A 1 91 ? -23.350 -7.506 24.035 1.00 64.25 91 LEU A N 1
ATOM 769 C CA . LEU A 1 91 ? -22.391 -6.530 24.441 1.00 64.25 91 LEU A CA 1
ATOM 770 C C . LEU A 1 91 ? -23.204 -5.550 25.287 1.00 64.25 91 LEU A C 1
ATOM 772 O O . LEU A 1 91 ? -24.274 -5.128 24.844 1.00 64.25 91 LEU A O 1
ATOM 776 N N . PRO A 1 92 ? -22.734 -5.157 26.477 1.00 63.41 92 PRO A N 1
ATOM 777 C CA . PRO A 1 92 ? -23.327 -4.070 27.249 1.00 63.41 92 PRO A CA 1
ATOM 778 C C . PRO A 1 92 ? -23.034 -2.726 26.549 1.00 63.41 92 PRO A C 1
ATOM 780 O O . PRO A 1 92 ? -22.393 -1.840 27.101 1.00 63.41 92 PRO A O 1
ATOM 783 N N . LEU A 1 93 ? -23.424 -2.618 25.277 1.00 59.47 93 LEU A N 1
ATOM 784 C CA . LEU A 1 93 ? -23.186 -1.499 24.370 1.00 59.47 93 LEU A CA 1
ATOM 785 C C . LEU A 1 93 ? -24.298 -0.461 24.450 1.00 59.47 93 LEU A C 1
ATOM 787 O O . LEU A 1 93 ? -24.076 0.684 24.072 1.00 59.47 93 LEU A O 1
ATOM 791 N N . ASP A 1 94 ? -25.467 -0.835 24.968 1.00 59.28 94 ASP A N 1
ATOM 792 C CA . ASP A 1 94 ? -26.619 0.064 25.080 1.00 59.28 94 ASP A CA 1
ATOM 793 C C . ASP A 1 94 ? -26.335 1.263 26.001 1.00 59.28 94 ASP A C 1
ATOM 795 O O . ASP A 1 94 ? -26.988 2.296 25.885 1.00 59.28 94 ASP A O 1
ATOM 799 N N . ALA A 1 95 ? -25.322 1.143 26.867 1.00 57.03 95 ALA A N 1
ATOM 800 C CA . ALA A 1 95 ? -24.865 2.185 27.781 1.00 57.03 95 ALA A CA 1
ATOM 801 C C . ALA A 1 95 ? -23.601 2.929 27.315 1.00 57.03 95 ALA A C 1
ATOM 803 O O . ALA A 1 95 ? -23.122 3.790 28.044 1.00 57.03 95 ALA A O 1
ATOM 804 N N . ILE A 1 96 ? -23.024 2.581 26.160 1.00 60.84 96 ILE A N 1
ATOM 805 C CA . ILE A 1 96 ? -21.762 3.164 25.692 1.00 60.84 96 ILE A CA 1
ATOM 806 C C . ILE A 1 96 ? -22.075 4.101 24.537 1.00 60.84 96 ILE A C 1
ATOM 808 O O . ILE A 1 96 ? -22.175 3.676 23.380 1.00 60.84 96 ILE A O 1
ATOM 812 N N . ASP A 1 97 ? -22.209 5.387 24.845 1.00 63.66 97 ASP A N 1
ATOM 813 C CA . ASP A 1 97 ? -22.196 6.390 23.799 1.00 63.66 97 ASP A CA 1
ATOM 814 C C . ASP A 1 97 ? -20.753 6.556 23.300 1.00 63.66 97 ASP A C 1
ATOM 816 O O . ASP A 1 97 ? -19.832 6.927 24.019 1.00 63.66 97 ASP A O 1
ATOM 820 N N . ILE A 1 98 ? -20.497 6.273 22.024 1.00 65.44 98 ILE A N 1
ATOM 821 C CA . ILE A 1 98 ? -19.149 6.398 21.446 1.00 65.44 98 ILE A CA 1
ATOM 822 C C . ILE A 1 98 ? -18.786 7.878 21.227 1.00 65.44 98 ILE A C 1
ATOM 824 O O . ILE A 1 98 ? -17.929 8.195 20.402 1.00 65.44 98 ILE A O 1
ATOM 828 N N . THR A 1 99 ? -19.447 8.814 21.903 1.00 66.75 99 THR A N 1
ATOM 829 C CA . THR A 1 99 ? -19.166 10.246 21.833 1.00 66.75 99 THR A CA 1
ATOM 830 C C . THR A 1 99 ? -18.129 10.651 22.877 1.00 66.75 99 THR A C 1
ATOM 832 O O . THR A 1 99 ? -17.239 11.443 22.549 1.00 66.75 99 THR A O 1
ATOM 835 N N . THR A 1 100 ? -18.121 10.054 24.077 1.00 71.69 100 THR A N 1
ATOM 836 C CA . THR A 1 100 ? -17.181 10.468 25.130 1.00 71.69 100 THR A CA 1
ATOM 837 C C . THR A 1 100 ? -15.844 9.703 25.092 1.00 71.69 100 THR A C 1
ATOM 839 O O . THR A 1 100 ? -15.779 8.545 24.667 1.00 71.69 100 THR A O 1
ATOM 842 N N . PRO A 1 101 ? -14.721 10.327 25.508 1.00 71.88 101 PRO A N 1
ATOM 843 C CA . PRO A 1 101 ? -13.416 9.658 25.578 1.00 71.88 101 PRO A CA 1
ATOM 844 C C . PRO A 1 101 ? -13.400 8.439 26.512 1.00 71.88 101 PRO A C 1
ATOM 846 O O . PRO A 1 101 ? -12.791 7.423 26.184 1.00 71.88 101 PRO A O 1
ATOM 849 N N . THR A 1 102 ? -14.096 8.526 27.645 1.00 72.88 102 THR A N 1
ATOM 850 C CA . THR A 1 102 ? -14.147 7.485 28.682 1.00 72.88 102 THR A CA 1
ATOM 851 C C . THR A 1 102 ? -14.921 6.254 28.207 1.00 72.88 102 THR A C 1
ATOM 853 O O . THR A 1 102 ? -14.509 5.111 28.422 1.00 72.88 102 THR A O 1
ATOM 856 N N . GLU A 1 103 ? -16.018 6.469 27.482 1.00 70.69 103 GLU A N 1
ATOM 857 C CA . GLU A 1 103 ? -16.797 5.394 26.865 1.00 70.69 103 GLU A CA 1
ATOM 858 C C . GLU A 1 103 ? -16.033 4.732 25.713 1.00 70.69 103 GLU A C 1
ATOM 860 O O . GLU A 1 103 ? -16.112 3.517 25.551 1.00 70.69 103 GLU A O 1
ATOM 865 N N . LYS A 1 104 ? -15.200 5.478 24.972 1.00 68.38 104 LYS A N 1
ATOM 866 C CA . LYS A 1 104 ? -14.317 4.918 23.929 1.00 68.38 104 LY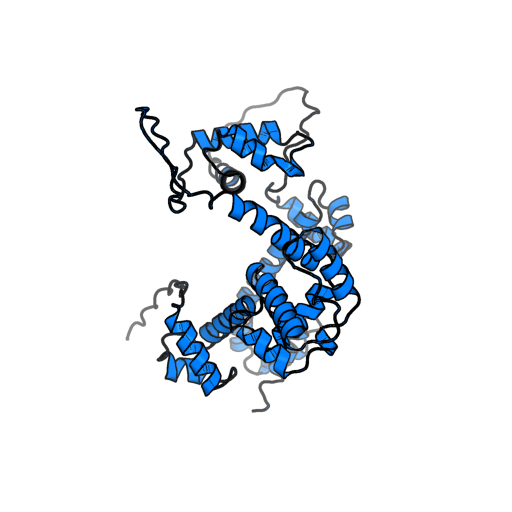S A CA 1
ATOM 867 C C . LYS A 1 104 ? -13.258 3.971 24.497 1.00 68.38 104 LYS A C 1
ATOM 869 O O . LYS A 1 104 ? -13.014 2.921 23.903 1.00 68.38 104 LYS A O 1
ATOM 874 N N . GLU A 1 105 ? -12.646 4.295 25.637 1.00 76.12 105 GLU A N 1
ATOM 875 C CA . GLU A 1 105 ? -11.710 3.383 26.317 1.00 76.12 105 GLU A CA 1
ATOM 876 C C . GLU A 1 105 ? -12.418 2.127 26.837 1.00 76.12 105 GLU A C 1
ATOM 878 O O . GLU A 1 105 ? -11.902 1.017 26.698 1.00 76.12 105 GLU A O 1
ATOM 883 N N . THR A 1 106 ? -13.640 2.286 27.348 1.00 77.62 106 THR A N 1
ATOM 884 C CA . THR A 1 106 ? -14.480 1.170 27.802 1.00 77.62 106 THR A CA 1
ATOM 885 C C . THR A 1 106 ? -14.893 0.271 26.629 1.00 77.62 106 THR A C 1
ATOM 887 O O . THR A 1 106 ? -14.774 -0.952 26.712 1.00 77.62 106 THR A O 1
ATOM 890 N N . ALA A 1 107 ? -15.288 0.861 25.496 1.00 73.62 107 ALA A N 1
ATOM 891 C CA . ALA A 1 107 ? -15.605 0.154 24.257 1.00 73.62 107 ALA A CA 1
ATOM 892 C C . ALA A 1 107 ? -14.396 -0.625 23.733 1.00 73.62 107 ALA A C 1
ATOM 894 O O . ALA A 1 107 ? -14.518 -1.790 23.358 1.00 73.62 107 ALA A O 1
ATOM 895 N N . LYS A 1 108 ? -13.211 -0.003 23.750 1.00 78.44 108 LYS A N 1
ATOM 896 C CA . LYS A 1 108 ? -11.956 -0.658 23.380 1.00 78.44 108 LYS A CA 1
ATOM 897 C C . LYS A 1 108 ? -11.672 -1.861 24.283 1.00 78.44 108 LYS A C 1
ATOM 899 O O . LYS A 1 108 ? -11.418 -2.945 23.769 1.00 78.44 108 LYS A O 1
ATOM 904 N N . ALA A 1 109 ? -11.767 -1.698 25.602 1.00 81.12 109 ALA A N 1
ATOM 905 C CA . ALA A 1 109 ? -11.516 -2.774 26.560 1.00 81.12 109 ALA A CA 1
ATOM 906 C C . ALA A 1 109 ? -12.515 -3.939 26.431 1.00 81.12 109 ALA A C 1
ATOM 908 O O . ALA A 1 109 ? -12.147 -5.095 26.638 1.00 81.12 109 ALA A O 1
ATOM 909 N N . LEU A 1 110 ? -13.773 -3.657 26.079 1.00 78.19 110 LEU A N 1
ATOM 910 C CA . LEU A 1 110 ? -14.776 -4.687 25.795 1.00 78.19 110 LEU A CA 1
ATOM 911 C C . LEU A 1 110 ? -14.481 -5.423 24.486 1.00 78.19 110 LEU A C 1
ATOM 913 O O . LEU A 1 110 ? -14.538 -6.651 24.451 1.00 78.19 110 LEU A O 1
ATOM 917 N N . LEU A 1 111 ? -14.113 -4.693 23.433 1.00 73.44 111 LEU A N 1
ATOM 918 C CA . LEU A 1 111 ? -13.760 -5.278 22.141 1.00 73.44 111 LEU A CA 1
ATOM 919 C C . LEU A 1 111 ? -12.456 -6.076 22.176 1.00 73.44 111 LEU A C 1
ATOM 921 O O . LEU A 1 111 ? -12.321 -7.037 21.434 1.00 73.44 111 LEU A O 1
ATOM 925 N N . GLU A 1 112 ? -11.499 -5.726 23.031 1.00 78.38 112 GLU A N 1
ATOM 926 C CA . GLU A 1 112 ? -10.295 -6.543 23.225 1.00 78.38 112 GLU A CA 1
ATOM 927 C C . GLU A 1 112 ? -10.612 -7.894 23.880 1.00 78.38 112 GLU A C 1
ATOM 929 O O . GLU A 1 112 ? -9.919 -8.875 23.621 1.00 78.38 112 GLU A O 1
ATOM 934 N N . LYS A 1 113 ? -11.673 -7.966 24.693 1.00 80.44 113 LYS A N 1
ATOM 935 C CA . LYS A 1 113 ? -12.081 -9.191 25.397 1.00 80.44 113 LYS A CA 1
ATOM 936 C C . LYS A 1 113 ? -12.989 -10.100 24.578 1.00 80.44 113 LYS A C 1
ATOM 938 O O . LYS A 1 113 ? -13.126 -11.271 24.919 1.00 80.44 113 LYS A O 1
ATOM 943 N N . ILE A 1 114 ? -13.636 -9.565 23.547 1.00 81.31 114 ILE A N 1
ATOM 944 C CA . ILE A 1 114 ? -14.671 -10.266 22.793 1.00 81.31 114 ILE A CA 1
ATOM 945 C C . ILE A 1 114 ? -14.190 -10.491 21.364 1.00 81.31 114 ILE A C 1
ATOM 947 O O . ILE A 1 114 ? -13.866 -9.544 20.645 1.00 81.31 114 ILE A O 1
ATOM 951 N N . ASP A 1 115 ? -14.181 -11.750 20.926 1.00 85.31 115 ASP A N 1
ATOM 952 C CA . ASP A 1 115 ? -13.899 -12.074 19.530 1.00 85.31 115 ASP A CA 1
ATOM 953 C C . ASP A 1 115 ? -15.133 -11.789 18.663 1.00 85.31 115 ASP A C 1
ATOM 955 O O . ASP A 1 115 ? -15.938 -12.658 18.324 1.00 85.31 115 ASP A O 1
ATOM 959 N N . VAL A 1 116 ? -15.312 -10.511 18.327 1.00 83.62 116 VAL A N 1
ATOM 960 C CA . VAL A 1 116 ? -16.423 -10.041 17.490 1.00 83.62 116 VAL A CA 1
ATOM 961 C C . VAL A 1 116 ? -16.422 -10.724 16.118 1.00 83.62 116 VAL A C 1
ATOM 963 O O . VAL A 1 116 ? -17.480 -10.853 15.499 1.00 83.62 116 VAL A O 1
ATOM 966 N N . ALA A 1 117 ? -15.268 -11.214 15.648 1.00 83.88 117 ALA A N 1
ATOM 967 C CA . ALA A 1 117 ? -15.184 -11.943 14.389 1.00 83.88 117 ALA A CA 1
ATOM 968 C C . ALA A 1 117 ? -15.905 -13.292 14.413 1.00 83.88 117 ALA A C 1
ATOM 970 O O . ALA A 1 117 ? -16.319 -13.751 13.344 1.00 83.88 117 ALA A O 1
ATOM 971 N N . ASP A 1 118 ? -16.078 -13.883 15.593 1.00 87.00 118 ASP A N 1
ATOM 972 C CA . ASP A 1 118 ? -16.761 -15.162 15.786 1.00 87.00 118 ASP A CA 1
ATOM 973 C C . ASP A 1 118 ? -18.232 -14.992 16.182 1.00 87.00 118 ASP A C 1
ATOM 975 O O . ASP A 1 118 ? -19.056 -15.853 15.880 1.00 87.00 118 ASP A O 1
ATOM 979 N N . ILE A 1 119 ? -18.591 -13.856 16.787 1.00 88.19 119 ILE A N 1
ATOM 980 C CA . ILE A 1 119 ? -19.991 -13.525 17.101 1.00 88.19 119 ILE A CA 1
ATOM 981 C C . ILE A 1 119 ? -20.766 -13.145 15.834 1.00 88.19 119 ILE A C 1
ATOM 983 O O . ILE A 1 119 ? -21.938 -13.491 15.672 1.00 88.19 119 ILE A O 1
ATOM 987 N N . LEU A 1 120 ? -20.135 -12.397 14.929 1.00 90.81 120 LEU A N 1
ATOM 988 C CA . LEU A 1 120 ? -20.785 -11.947 13.706 1.00 90.81 120 LEU A CA 1
ATOM 989 C C . LEU A 1 120 ? -20.802 -13.062 12.653 1.00 90.81 120 LEU A C 1
ATOM 991 O O . LEU A 1 120 ? -19.757 -13.507 12.179 1.00 90.81 120 LEU A O 1
ATOM 995 N N . ASN A 1 121 ? -22.007 -13.473 12.245 1.00 94.06 121 ASN A N 1
ATOM 996 C CA . ASN A 1 121 ? -22.201 -14.441 11.170 1.00 94.06 121 ASN A CA 1
ATOM 997 C C . ASN A 1 121 ? -21.856 -13.849 9.784 1.00 94.06 121 ASN A C 1
ATOM 999 O O . ASN A 1 121 ? -21.541 -12.665 9.628 1.00 94.06 121 ASN A O 1
ATOM 1003 N N . LYS A 1 122 ? -21.919 -14.693 8.748 1.00 94.12 122 LYS A N 1
ATOM 1004 C CA . LYS A 1 122 ? -21.588 -14.313 7.366 1.00 94.12 122 LYS A CA 1
ATOM 1005 C C . LYS A 1 122 ? -22.438 -13.144 6.846 1.00 94.12 122 LYS A C 1
ATOM 1007 O O . LYS A 1 122 ? -21.899 -12.276 6.160 1.00 94.12 122 LYS A O 1
ATOM 1012 N N . ASP A 1 123 ? -23.719 -13.098 7.196 1.00 95.56 123 ASP A N 1
ATOM 1013 C CA . ASP A 1 123 ? -24.662 -12.082 6.714 1.00 95.56 123 ASP A CA 1
ATOM 1014 C C . ASP A 1 123 ? -24.408 -10.715 7.371 1.00 95.56 123 ASP A C 1
ATOM 1016 O O . ASP A 1 123 ? -24.505 -9.667 6.725 1.00 95.56 123 ASP A O 1
ATOM 1020 N N . HIS A 1 124 ? -23.972 -10.709 8.634 1.00 96.31 124 HIS A N 1
ATOM 1021 C CA . HIS A 1 124 ? -23.507 -9.498 9.307 1.00 96.31 124 HIS A CA 1
ATOM 1022 C C . HIS A 1 124 ? -22.267 -8.922 8.619 1.00 96.31 124 HIS A C 1
ATOM 1024 O O . HIS A 1 124 ? -22.226 -7.732 8.311 1.00 96.31 124 HIS A O 1
ATOM 1030 N N . TRP A 1 125 ? -21.270 -9.761 8.317 1.00 95.88 125 TRP A N 1
ATOM 1031 C CA . TRP A 1 125 ? -20.067 -9.318 7.606 1.00 95.88 125 TRP A CA 1
ATOM 1032 C C . TRP A 1 125 ? -20.359 -8.832 6.185 1.00 95.88 125 TRP A C 1
ATOM 1034 O O . TRP A 1 125 ? -19.677 -7.927 5.703 1.00 95.88 125 TRP A O 1
ATOM 1044 N N . GLN A 1 126 ? -21.380 -9.389 5.534 1.00 95.62 126 GLN A N 1
ATOM 1045 C CA . GLN A 1 126 ? -21.868 -8.910 4.244 1.00 95.62 126 GLN A CA 1
ATOM 1046 C C . GLN A 1 126 ? -22.471 -7.503 4.359 1.00 95.62 126 GLN A C 1
ATOM 1048 O O . GLN A 1 126 ? -22.057 -6.603 3.632 1.00 95.62 126 GLN A O 1
ATOM 1053 N N . THR A 1 127 ? -23.340 -7.282 5.347 1.00 95.62 127 THR A N 1
ATOM 1054 C CA . THR A 1 127 ? -23.916 -5.955 5.637 1.00 95.62 127 THR A CA 1
ATOM 1055 C C . THR A 1 127 ? -22.824 -4.929 5.969 1.00 95.62 127 THR A C 1
ATOM 1057 O O . THR A 1 127 ? -22.848 -3.789 5.509 1.00 95.62 127 THR A O 1
ATOM 1060 N N . ILE A 1 128 ? -21.811 -5.334 6.742 1.00 95.62 128 ILE A N 1
ATOM 1061 C CA . ILE A 1 128 ? -20.659 -4.485 7.068 1.00 95.62 128 ILE A CA 1
ATOM 1062 C C . ILE A 1 128 ? -19.870 -4.130 5.805 1.00 95.62 128 ILE A C 1
ATOM 1064 O O . ILE A 1 128 ? -19.511 -2.972 5.619 1.00 95.62 128 ILE A O 1
ATOM 1068 N N . ALA A 1 129 ? -19.598 -5.093 4.924 1.00 95.25 129 ALA A N 1
ATOM 1069 C CA . ALA A 1 129 ? -18.871 -4.845 3.680 1.00 95.25 129 ALA A CA 1
ATOM 1070 C C . ALA A 1 129 ? -19.576 -3.823 2.773 1.00 95.25 129 ALA A C 1
ATOM 1072 O O . ALA A 1 129 ? -18.921 -2.939 2.214 1.00 95.25 129 ALA A O 1
ATOM 1073 N N . GLU A 1 130 ? -20.905 -3.889 2.693 1.00 94.44 130 GLU A N 1
ATOM 1074 C CA . GLU A 1 130 ? -21.731 -2.928 1.952 1.00 94.44 130 GLU A CA 1
ATOM 1075 C C . GLU A 1 130 ? -21.611 -1.506 2.522 1.00 94.44 130 GLU A C 1
ATOM 1077 O O . GLU A 1 130 ? -21.519 -0.540 1.763 1.00 94.44 130 GLU A O 1
ATOM 1082 N N . ASN A 1 131 ? -21.486 -1.376 3.846 1.00 93.88 131 ASN A N 1
ATOM 1083 C CA . ASN A 1 131 ? -21.278 -0.090 4.516 1.00 93.88 131 ASN A CA 1
ATOM 1084 C C . ASN A 1 131 ? -19.834 0.445 4.392 1.00 93.88 131 ASN A C 1
ATOM 1086 O O . ASN A 1 131 ? -19.605 1.654 4.467 1.00 93.88 131 ASN A O 1
ATOM 1090 N N . VAL A 1 132 ? -18.837 -0.425 4.187 1.00 91.19 132 VAL A N 1
ATOM 1091 C CA . VAL A 1 132 ? -17.399 -0.077 4.189 1.00 91.19 132 VAL A CA 1
ATOM 1092 C C . VAL A 1 132 ? -16.891 0.176 2.770 1.00 91.19 132 VAL A C 1
ATOM 1094 O O . VAL A 1 132 ? -15.990 -0.489 2.264 1.00 91.19 132 VAL A O 1
ATOM 1097 N N . SER A 1 133 ? -17.448 1.191 2.108 1.00 81.50 133 SER A N 1
ATOM 1098 C CA . SER A 1 133 ? -17.132 1.626 0.731 1.00 81.50 133 SER A CA 1
ATOM 1099 C C . SER A 1 133 ? -17.546 0.681 -0.408 1.00 81.50 133 SER A C 1
ATOM 1101 O O . SER A 1 133 ? -17.407 1.064 -1.568 1.00 81.50 133 SER A O 1
ATOM 1103 N N . GLY A 1 134 ? -18.034 -0.532 -0.119 1.00 81.75 134 GLY A N 1
ATOM 1104 C CA . GLY A 1 134 ? -18.437 -1.523 -1.129 1.00 81.75 134 GLY A CA 1
ATOM 1105 C C . GLY A 1 134 ? -17.287 -2.099 -1.970 1.00 81.75 134 GLY A C 1
ATOM 1106 O O . GLY A 1 134 ? -17.512 -2.915 -2.862 1.00 81.75 134 GLY A O 1
ATOM 1107 N N . GLU A 1 135 ? -16.039 -1.689 -1.718 1.00 86.62 135 GLU A N 1
ATOM 1108 C CA . GLU A 1 135 ? -14.863 -2.183 -2.445 1.00 86.62 135 GLU A CA 1
ATOM 1109 C C . GLU A 1 135 ? -14.277 -3.468 -1.850 1.00 86.62 135 GLU A C 1
ATOM 1111 O O . GLU A 1 135 ? -13.557 -4.187 -2.553 1.00 86.62 135 GLU A O 1
ATOM 1116 N N . HIS A 1 136 ? -14.565 -3.743 -0.576 1.00 92.81 136 HIS A N 1
ATOM 1117 C CA . HIS A 1 136 ? -14.056 -4.888 0.176 1.00 92.81 136 HIS A CA 1
ATOM 1118 C C . HIS A 1 136 ? -15.143 -5.942 0.333 1.00 92.81 136 HIS A C 1
ATOM 1120 O O . HIS A 1 136 ? -16.308 -5.625 0.536 1.00 92.81 136 HIS A O 1
ATOM 1126 N N . THR A 1 137 ? -14.758 -7.208 0.242 1.00 93.19 137 THR A N 1
ATOM 1127 C CA . THR A 1 137 ? -15.660 -8.337 0.498 1.00 93.19 137 THR A CA 1
ATOM 1128 C C . THR A 1 137 ? -15.874 -8.553 2.000 1.00 93.19 137 THR A C 1
ATOM 1130 O O . THR A 1 137 ? -15.033 -8.170 2.814 1.00 93.19 137 THR A O 1
ATOM 1133 N N . ALA A 1 138 ? -16.951 -9.251 2.377 1.00 95.06 138 ALA A N 1
ATOM 1134 C CA . ALA A 1 138 ? -17.227 -9.650 3.764 1.00 95.06 138 ALA A CA 1
ATOM 1135 C C . ALA A 1 138 ? -16.025 -10.338 4.439 1.00 95.06 138 ALA A C 1
ATOM 1137 O O . ALA A 1 138 ? -15.650 -10.005 5.564 1.00 95.06 138 ALA A O 1
ATOM 1138 N N . SER A 1 139 ? -15.366 -11.254 3.718 1.00 93.69 139 SER A N 1
ATOM 1139 C CA . SER A 1 139 ? -14.172 -11.953 4.206 1.00 93.69 139 SER A CA 1
ATOM 1140 C C . SER A 1 139 ? -12.982 -11.011 4.401 1.00 93.69 139 SER A C 1
ATOM 1142 O O . SER A 1 139 ? -12.255 -11.154 5.381 1.00 93.69 139 SER A O 1
ATOM 1144 N N . GLU A 1 140 ? -12.775 -10.048 3.495 1.00 93.75 140 GLU A N 1
ATOM 1145 C CA . GLU A 1 140 ? -11.709 -9.043 3.624 1.00 93.75 140 GLU A CA 1
ATOM 1146 C C . GLU A 1 140 ? -11.964 -8.113 4.821 1.00 93.75 140 GLU A C 1
ATOM 1148 O O . GLU A 1 140 ? -11.022 -7.804 5.552 1.00 93.75 140 GLU A O 1
ATOM 1153 N N . CYS A 1 141 ? -13.218 -7.709 5.067 1.00 95.38 141 CYS A N 1
ATOM 1154 C CA . CYS A 1 141 ? -13.601 -6.932 6.250 1.00 95.38 141 CYS A CA 1
ATOM 1155 C C . CYS A 1 141 ? -13.361 -7.715 7.550 1.00 95.38 141 CYS A C 1
ATOM 1157 O O . CYS A 1 141 ? -12.739 -7.178 8.469 1.00 95.38 141 CYS A O 1
ATOM 1159 N N . ARG A 1 142 ? -13.777 -8.989 7.615 1.00 95.12 142 ARG A N 1
ATOM 1160 C CA . ARG A 1 142 ? -13.550 -9.855 8.786 1.00 95.12 142 ARG A CA 1
ATOM 1161 C C . ARG A 1 142 ? -12.061 -10.053 9.065 1.00 95.12 142 ARG A C 1
ATOM 1163 O O . ARG A 1 142 ? -11.603 -9.848 10.184 1.00 95.12 142 ARG A O 1
ATOM 1170 N N . GLU A 1 143 ? -11.277 -10.412 8.049 1.00 92.38 143 GLU A N 1
ATOM 1171 C CA . GLU A 1 143 ? -9.832 -10.608 8.209 1.00 92.38 143 GLU A CA 1
ATOM 1172 C C . GLU A 1 143 ? -9.137 -9.308 8.632 1.00 92.38 143 GLU A C 1
ATOM 1174 O O . GLU A 1 143 ? -8.239 -9.308 9.481 1.00 92.38 143 GLU A O 1
ATOM 1179 N N . ARG A 1 144 ? -9.566 -8.172 8.068 1.00 93.69 144 ARG A N 1
ATOM 1180 C CA . ARG A 1 144 ? -9.050 -6.869 8.471 1.00 93.69 144 ARG A CA 1
ATOM 1181 C C . ARG A 1 144 ? -9.345 -6.574 9.934 1.00 93.69 144 ARG A C 1
ATOM 1183 O O . ARG A 1 144 ? -8.436 -6.110 10.622 1.00 93.69 144 ARG A O 1
ATOM 1190 N N . TRP A 1 145 ? -10.569 -6.839 10.383 1.00 93.50 145 TRP A N 1
ATOM 1191 C CA . TRP A 1 145 ? -10.982 -6.658 11.769 1.00 93.50 145 TRP A CA 1
ATOM 1192 C C . TRP A 1 145 ? -10.099 -7.463 12.726 1.00 93.50 145 TRP A C 1
ATOM 1194 O O . TRP A 1 145 ? -9.487 -6.881 13.619 1.00 93.50 145 TRP A O 1
ATOM 1204 N N . ILE A 1 146 ? -9.914 -8.761 12.462 1.00 90.62 146 ILE A N 1
ATOM 1205 C CA . ILE A 1 146 ? -9.044 -9.645 13.260 1.00 90.62 146 ILE A CA 1
ATOM 1206 C C . ILE A 1 146 ? -7.616 -9.085 13.333 1.00 90.62 146 ILE A C 1
ATOM 1208 O O . ILE A 1 146 ? -7.021 -8.974 14.407 1.00 90.62 146 ILE A O 1
ATOM 1212 N N . ARG A 1 147 ? -7.054 -8.665 12.190 1.00 89.38 147 ARG A N 1
ATOM 1213 C CA . ARG A 1 147 ? -5.711 -8.064 12.155 1.00 89.38 147 ARG A CA 1
ATOM 1214 C C . ARG A 1 147 ? -5.640 -6.769 12.962 1.00 89.38 147 ARG A C 1
ATOM 1216 O O . ARG A 1 147 ? -4.631 -6.532 13.618 1.00 89.38 147 ARG A O 1
ATOM 1223 N N . MET A 1 148 ? -6.674 -5.930 12.907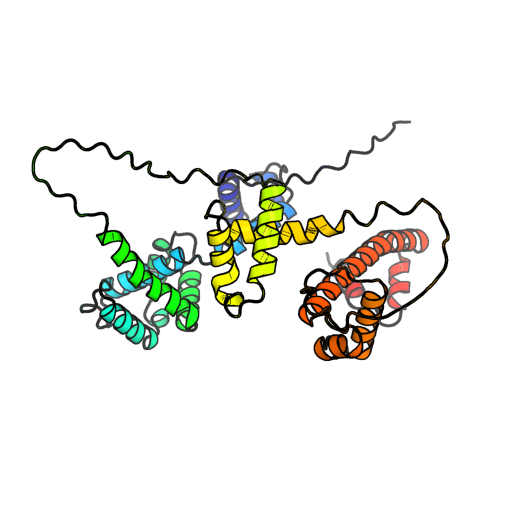 1.00 89.75 148 MET A N 1
ATOM 1224 C CA . MET A 1 148 ? -6.748 -4.715 13.719 1.00 89.75 148 MET A CA 1
ATOM 1225 C C . MET A 1 148 ? -6.796 -5.047 15.211 1.00 89.75 148 MET A C 1
ATOM 1227 O O . MET A 1 148 ? -6.022 -4.461 15.962 1.00 89.75 148 MET A O 1
ATOM 1231 N N . GLN A 1 149 ? -7.601 -6.036 15.606 1.00 85.38 149 GLN A N 1
ATOM 1232 C CA . GLN A 1 149 ? -7.723 -6.519 16.982 1.00 85.38 149 GLN A CA 1
ATOM 1233 C C . GLN A 1 149 ? -6.398 -7.051 17.536 1.00 85.38 149 GLN A C 1
ATOM 1235 O O . GLN A 1 149 ? -5.983 -6.658 18.620 1.00 85.38 149 GLN A O 1
ATOM 1240 N N . SER A 1 150 ? -5.671 -7.845 16.749 1.00 83.31 150 SER A N 1
ATOM 1241 C CA . SER A 1 150 ? -4.348 -8.364 17.130 1.00 83.31 150 SER A CA 1
ATOM 1242 C C . SER A 1 150 ? -3.223 -7.312 17.141 1.00 83.31 150 SER A C 1
ATOM 1244 O O . SER A 1 150 ? -2.152 -7.543 17.699 1.00 83.31 150 SER A O 1
ATOM 1246 N N . GLY A 1 151 ? -3.421 -6.162 16.486 1.00 82.19 151 GLY A N 1
ATOM 1247 C CA . GLY A 1 151 ? -2.377 -5.175 16.230 1.00 82.19 151 GLY A CA 1
ATOM 1248 C C . GLY A 1 151 ? -2.541 -3.913 17.070 1.00 82.19 151 GLY A C 1
ATOM 1249 O O . GLY A 1 151 ? -3.100 -2.934 16.571 1.00 82.19 151 GLY A O 1
ATOM 1250 N N . GLN A 1 152 ? -1.964 -3.890 18.279 1.00 62.97 152 GLN A N 1
ATOM 1251 C CA . GLN A 1 152 ? -2.043 -2.767 19.239 1.00 62.97 152 GLN A CA 1
ATOM 1252 C C . GLN A 1 152 ? -1.892 -1.380 18.581 1.00 62.97 152 GLN A C 1
ATOM 1254 O O . GLN A 1 152 ? -2.747 -0.511 18.724 1.00 62.97 152 GLN A O 1
ATOM 1259 N N . GLY A 1 153 ? -0.883 -1.188 17.724 1.00 75.00 153 GLY A N 1
ATOM 1260 C CA . GLY A 1 153 ? -0.637 0.121 17.106 1.00 75.00 153 GLY A CA 1
ATOM 1261 C C . GLY A 1 153 ? -1.622 0.548 16.005 1.00 75.00 153 GLY A C 1
ATOM 1262 O O . GLY A 1 153 ? -1.666 1.727 15.653 1.00 75.00 153 GLY A O 1
ATOM 1263 N N . ALA A 1 154 ? -2.369 -0.363 15.375 1.00 72.62 154 ALA A N 1
ATOM 1264 C CA . ALA A 1 154 ? -3.405 0.018 14.406 1.00 72.62 154 ALA A CA 1
ATOM 1265 C C . ALA A 1 154 ? -4.676 0.458 15.136 1.00 72.62 154 ALA A C 1
ATOM 1267 O O . ALA A 1 154 ? -5.240 1.497 14.793 1.00 72.62 154 ALA A O 1
ATOM 1268 N N . TRP A 1 155 ? -5.050 -0.291 16.172 1.00 77.31 155 TRP A N 1
ATOM 1269 C CA . TRP A 1 155 ? -6.211 -0.012 17.004 1.00 77.31 155 TRP A CA 1
ATOM 1270 C C . TRP A 1 155 ? -6.097 1.331 17.733 1.00 77.31 155 TRP A C 1
ATOM 1272 O O . TRP A 1 155 ? -6.980 2.179 17.604 1.00 77.31 155 TRP A O 1
ATOM 1282 N N . ASP A 1 156 ? -4.965 1.582 18.396 1.00 76.31 156 ASP A N 1
ATOM 1283 C CA . ASP A 1 156 ? -4.735 2.823 19.149 1.00 76.31 156 ASP A CA 1
ATOM 1284 C C . ASP A 1 156 ? -4.846 4.075 18.272 1.00 76.31 156 ASP A C 1
ATOM 1286 O O . ASP A 1 156 ? -5.413 5.091 18.674 1.00 76.31 156 ASP A O 1
ATOM 1290 N N . ARG A 1 157 ? -4.341 4.002 17.034 1.00 79.62 157 ARG A N 1
ATOM 1291 C CA . ARG A 1 157 ? -4.394 5.128 16.090 1.00 79.62 157 ARG A CA 1
ATOM 1292 C C . ARG A 1 157 ? -5.809 5.436 15.618 1.00 79.62 157 ARG A C 1
ATOM 1294 O O . ARG A 1 157 ? -6.124 6.603 15.408 1.00 79.62 157 ARG A O 1
ATOM 1301 N N . ILE A 1 158 ? -6.632 4.409 15.423 1.00 78.50 158 ILE A N 1
ATOM 1302 C CA . ILE A 1 158 ? -8.003 4.579 14.934 1.00 78.50 158 ILE A CA 1
ATOM 1303 C C . ILE A 1 158 ? -8.879 5.151 16.049 1.00 78.50 158 ILE A C 1
ATOM 1305 O O . ILE A 1 158 ? -9.525 6.178 15.846 1.00 78.50 158 ILE A O 1
ATOM 1309 N N . PHE A 1 159 ? -8.830 4.574 17.254 1.00 73.31 159 PHE A N 1
ATOM 1310 C CA . PHE A 1 159 ? -9.578 5.115 18.393 1.00 73.31 159 PHE A CA 1
ATOM 1311 C C . PHE A 1 159 ? -9.099 6.511 18.804 1.00 73.31 159 PHE A C 1
ATOM 1313 O O . PHE A 1 159 ? -9.928 7.383 19.057 1.00 73.31 159 PHE A O 1
ATOM 1320 N N . GLY A 1 160 ? -7.787 6.769 18.776 1.00 73.81 160 GLY A N 1
ATOM 1321 C CA . GLY A 1 160 ? -7.232 8.096 19.058 1.00 73.81 160 GLY A CA 1
ATOM 1322 C C . GLY A 1 160 ? -7.649 9.185 18.058 1.00 73.81 160 GLY A C 1
ATOM 1323 O O . GLY A 1 160 ? -7.620 10.368 18.387 1.00 73.81 160 GLY A O 1
ATOM 1324 N N . ARG A 1 161 ? -8.061 8.830 16.833 1.00 71.75 161 ARG A N 1
ATOM 1325 C CA . ARG A 1 161 ? -8.652 9.790 15.881 1.00 71.75 161 ARG A CA 1
ATOM 1326 C C . ARG A 1 161 ? -10.140 9.982 16.110 1.00 71.75 161 ARG A C 1
ATOM 1328 O O . ARG A 1 161 ? -10.603 11.120 16.091 1.00 71.75 161 ARG A O 1
ATOM 1335 N N . LEU A 1 162 ? -10.871 8.899 16.374 1.00 67.06 162 LEU A N 1
ATOM 1336 C CA . LEU A 1 162 ? -12.296 8.971 16.699 1.00 67.06 162 LEU A CA 1
ATOM 1337 C C . LEU A 1 162 ? -12.558 9.851 17.936 1.00 67.06 162 LEU A C 1
ATOM 1339 O O . LEU A 1 162 ? -13.617 10.468 18.027 1.00 67.06 162 LEU A O 1
ATOM 1343 N N . THR A 1 163 ? -11.609 9.964 18.872 1.00 63.06 163 THR A N 1
ATOM 1344 C CA . THR A 1 163 ? -11.661 10.945 19.974 1.00 63.06 163 THR A CA 1
ATOM 1345 C C . THR A 1 163 ? -11.380 12.379 19.509 1.00 63.06 163 THR A C 1
ATOM 1347 O O . THR A 1 163 ? -12.074 13.300 19.928 1.00 63.06 163 THR A O 1
ATOM 1350 N N . SER A 1 164 ? -10.403 12.589 18.622 1.00 60.22 164 SER A N 1
ATOM 1351 C CA . SER A 1 164 ? -9.952 13.928 18.220 1.00 60.22 164 SER A CA 1
ATOM 1352 C C . SER A 1 164 ? -10.885 14.649 17.241 1.00 60.22 164 SER A C 1
ATOM 1354 O O . SER A 1 164 ? -10.971 15.875 17.298 1.00 60.22 164 SER A O 1
ATOM 1356 N N . THR A 1 165 ? -11.556 13.943 16.326 1.00 55.31 165 THR A N 1
ATOM 1357 C CA . THR A 1 165 ? -12.334 14.594 15.252 1.00 55.31 165 THR A CA 1
ATOM 1358 C C . THR A 1 165 ? -13.591 15.308 15.767 1.00 55.31 165 THR A C 1
ATOM 1360 O O . THR A 1 165 ? -14.026 16.279 15.155 1.00 55.31 165 THR A O 1
ATOM 1363 N N . GLN A 1 166 ? -14.150 14.903 16.913 1.00 54.84 166 GLN A N 1
ATOM 1364 C CA . GLN A 1 166 ? -15.345 15.554 17.468 1.00 54.84 166 GLN A CA 1
ATOM 1365 C C . GLN A 1 166 ? -15.052 16.903 18.139 1.00 54.84 166 GLN A C 1
ATOM 1367 O O . GLN A 1 166 ? -15.852 17.823 17.996 1.00 54.84 166 GLN A O 1
ATOM 1372 N N . ASN A 1 167 ? -13.879 17.086 18.754 1.00 50.75 167 ASN A N 1
ATOM 1373 C CA . ASN A 1 167 ? -13.513 18.388 19.329 1.00 50.75 167 ASN A CA 1
ATOM 1374 C C . ASN A 1 167 ? -13.312 19.477 18.263 1.00 50.75 167 ASN A C 1
ATOM 1376 O O . ASN A 1 167 ? -13.503 20.654 18.551 1.00 50.75 167 ASN A O 1
ATOM 1380 N N . SER A 1 168 ? -12.968 19.108 17.025 1.00 47.16 168 SER A N 1
ATOM 1381 C CA . SER A 1 168 ? -12.808 20.078 15.934 1.00 47.16 168 SER A CA 1
ATOM 1382 C C . SER A 1 168 ? -14.130 20.519 15.296 1.00 47.16 168 SER A C 1
ATOM 1384 O O . SER A 1 168 ? -14.180 21.609 14.734 1.00 47.16 168 SER A O 1
ATOM 1386 N N . ASN A 1 169 ? -15.207 19.733 15.414 1.00 44.94 169 ASN A N 1
ATOM 1387 C CA . ASN A 1 169 ? -16.509 20.094 14.839 1.00 44.94 169 ASN A CA 1
ATOM 1388 C C . ASN A 1 169 ? -17.348 21.011 15.747 1.00 44.94 169 ASN A C 1
ATOM 1390 O O . ASN A 1 169 ? -18.237 21.692 15.246 1.00 44.94 169 ASN A O 1
ATOM 1394 N N . ASN A 1 170 ? -17.023 21.116 17.041 1.00 44.78 170 ASN A N 1
ATOM 1395 C CA . ASN A 1 170 ? -17.674 22.071 17.949 1.00 44.78 170 ASN A CA 1
ATOM 1396 C C . ASN A 1 170 ? -17.183 23.521 17.795 1.00 44.78 170 ASN A C 1
ATOM 1398 O O . ASN A 1 170 ? -17.771 24.420 18.382 1.00 44.78 170 ASN A O 1
ATOM 1402 N N . TYR A 1 171 ? -16.142 23.779 16.996 1.00 38.53 171 TYR A N 1
ATOM 1403 C CA . TYR A 1 171 ? -15.633 25.143 16.797 1.00 38.53 171 TYR A CA 1
ATOM 1404 C C . TYR A 1 171 ? -16.316 25.899 15.641 1.00 38.53 171 TYR A C 1
ATOM 1406 O O . TYR A 1 171 ? -16.139 27.105 15.518 1.00 38.53 171 TYR A O 1
ATOM 1414 N N . TYR A 1 172 ? -17.107 25.221 14.799 1.00 34.12 172 TYR A N 1
ATOM 1415 C CA . TYR A 1 172 ? -17.744 25.828 13.616 1.00 34.12 172 TYR A CA 1
ATOM 1416 C C . TYR A 1 172 ? -19.274 25.915 13.677 1.00 34.12 172 TYR A C 1
ATOM 1418 O O . TYR A 1 172 ? -19.884 26.316 12.691 1.00 34.12 172 TYR A O 1
ATOM 1426 N N . ASN A 1 173 ? -19.900 25.574 14.808 1.00 34.38 173 ASN A N 1
ATOM 1427 C CA . ASN A 1 173 ? -21.361 25.495 14.898 1.00 34.38 173 ASN A CA 1
ATOM 1428 C C . ASN A 1 173 ? -21.969 26.319 16.045 1.00 34.38 173 ASN A C 1
ATOM 1430 O O . ASN A 1 173 ? -22.934 25.891 16.666 1.00 34.38 173 ASN A O 1
ATOM 1434 N N . ASN A 1 174 ? -21.426 27.514 16.296 1.00 34.22 174 ASN A N 1
ATOM 1435 C CA . ASN A 1 174 ? -22.148 28.575 17.001 1.00 34.22 174 ASN A CA 1
ATOM 1436 C C . ASN A 1 174 ? -22.514 29.663 15.991 1.00 34.22 174 ASN A C 1
ATOM 1438 O O . ASN A 1 174 ? -21.776 30.624 15.797 1.00 34.22 174 ASN A O 1
ATOM 1442 N N . ASN A 1 175 ? -23.653 29.473 15.335 1.00 44.00 175 ASN A N 1
ATOM 1443 C CA . ASN A 1 175 ? -24.375 30.533 14.653 1.00 44.00 175 ASN A CA 1
ATOM 1444 C C . ASN A 1 175 ? -25.795 30.514 15.215 1.00 44.00 175 ASN A C 1
ATOM 1446 O O . ASN A 1 175 ? -26.623 29.746 14.744 1.00 44.00 175 ASN A O 1
ATOM 1450 N N . ASP A 1 176 ? -26.034 31.346 16.227 1.00 38.75 176 ASP A N 1
ATOM 1451 C CA . ASP A 1 176 ? -27.365 31.853 16.545 1.00 38.75 176 ASP A CA 1
ATOM 1452 C C . ASP A 1 176 ? -27.267 33.313 17.028 1.00 38.75 176 ASP A C 1
ATOM 1454 O O . ASP A 1 176 ? -26.698 33.634 18.068 1.00 38.75 176 ASP A O 1
ATOM 1458 N N . ASN A 1 177 ? -27.785 34.174 16.150 1.00 43.91 177 ASN A N 1
ATOM 1459 C CA . ASN A 1 177 ? -28.319 35.534 16.263 1.00 43.91 177 ASN A CA 1
ATOM 1460 C C . ASN A 1 177 ? -28.296 36.273 17.619 1.00 43.91 177 ASN A C 1
ATOM 1462 O O . ASN A 1 177 ? -28.989 35.880 18.556 1.00 43.91 177 ASN A O 1
ATOM 1466 N N . ASN A 1 178 ? -27.701 37.480 17.633 1.00 35.16 178 ASN A N 1
ATOM 1467 C CA . ASN A 1 178 ? -28.450 38.753 17.724 1.00 35.16 178 ASN A CA 1
ATOM 1468 C C . ASN A 1 178 ? -27.554 40.020 17.682 1.00 35.16 178 ASN A C 1
ATOM 1470 O O . ASN A 1 178 ? -26.572 40.122 18.405 1.00 35.16 178 ASN A O 1
ATOM 1474 N N . ASN A 1 179 ? -28.031 41.008 16.910 1.00 35.31 179 ASN A N 1
ATOM 1475 C CA . ASN A 1 179 ? -27.941 42.474 17.062 1.00 35.31 179 ASN A CA 1
ATOM 1476 C C . ASN A 1 179 ? -26.629 43.289 16.895 1.00 35.31 179 ASN A C 1
ATOM 1478 O O . ASN A 1 179 ? -25.775 43.315 17.770 1.00 35.31 179 ASN A O 1
ATOM 1482 N N . ILE A 1 180 ? -26.675 44.121 15.837 1.00 38.81 180 ILE A N 1
ATOM 1483 C CA . ILE A 1 180 ? -26.452 45.588 15.760 1.00 38.81 180 ILE A CA 1
ATOM 1484 C C . ILE A 1 180 ? -25.033 46.167 15.935 1.00 38.81 180 ILE A C 1
ATOM 1486 O O . ILE A 1 180 ? -24.402 46.046 16.977 1.00 38.81 180 ILE A O 1
ATOM 1490 N N . ASP A 1 181 ? -24.651 46.902 14.879 1.00 37.38 181 ASP A N 1
ATOM 1491 C CA . ASP A 1 181 ? -23.698 48.013 14.746 1.00 37.38 181 ASP A CA 1
ATOM 1492 C C . ASP A 1 181 ? -22.365 47.949 15.491 1.00 37.38 181 ASP A C 1
ATOM 1494 O O . ASP A 1 181 ? -22.273 48.226 16.685 1.00 37.38 181 ASP A O 1
ATOM 1498 N N . SER A 1 182 ? -21.287 47.809 14.716 1.00 38.62 182 SER A N 1
ATOM 1499 C CA . SER A 1 182 ? -20.265 48.860 14.608 1.00 38.62 182 SER A CA 1
ATOM 1500 C C . SER A 1 182 ? -19.275 48.536 13.492 1.00 38.62 182 SER A C 1
ATOM 1502 O O . SER A 1 182 ? -18.728 47.437 13.415 1.00 38.62 182 SER A O 1
ATOM 1504 N N . ASP A 1 183 ? -19.044 49.538 12.646 1.00 42.28 183 ASP A N 1
ATOM 1505 C CA . ASP A 1 183 ? -17.924 49.650 11.720 1.00 42.28 183 ASP A CA 1
ATOM 1506 C C . ASP A 1 183 ? -16.603 49.211 12.366 1.00 42.28 183 ASP A C 1
ATOM 1508 O O . ASP A 1 183 ? -16.121 49.852 13.300 1.00 42.28 183 ASP A O 1
ATOM 1512 N N . GLN A 1 184 ? -15.970 48.175 11.812 1.00 36.38 184 GLN A N 1
ATOM 1513 C CA . GLN A 1 184 ? -14.512 48.068 11.786 1.00 36.38 184 GLN A CA 1
ATOM 1514 C C . GLN A 1 184 ? -14.054 47.118 10.678 1.00 36.38 184 GLN A C 1
ATOM 1516 O O . GLN A 1 184 ? -14.200 45.897 10.726 1.00 36.38 184 GLN A O 1
ATOM 1521 N N . SER A 1 185 ? -13.467 47.727 9.654 1.00 43.03 185 SER A N 1
ATOM 1522 C CA . SER A 1 185 ? -12.730 47.088 8.579 1.00 43.03 185 SER A CA 1
ATOM 1523 C C . SER A 1 185 ? -11.454 46.430 9.116 1.00 43.03 185 SER A C 1
ATOM 1525 O O . SER A 1 185 ? -10.442 47.083 9.353 1.00 43.03 185 SER A O 1
ATOM 1527 N N . ILE A 1 186 ? -11.465 45.104 9.249 1.00 33.59 186 ILE A N 1
ATOM 1528 C CA . ILE A 1 186 ? -10.234 44.310 9.288 1.00 33.59 186 ILE A CA 1
ATOM 1529 C C . ILE A 1 186 ? -10.324 43.275 8.174 1.00 33.59 186 ILE A C 1
ATOM 1531 O O . ILE A 1 186 ? -11.001 42.254 8.281 1.00 33.59 186 ILE A O 1
ATOM 1535 N N . ILE A 1 187 ? -9.622 43.573 7.082 1.00 35.62 187 ILE A N 1
ATOM 1536 C CA . ILE A 1 187 ? -9.341 42.655 5.982 1.00 35.62 187 ILE A CA 1
ATOM 1537 C C . ILE A 1 187 ? -8.551 41.478 6.568 1.00 35.62 187 ILE A C 1
ATOM 1539 O O . ILE A 1 187 ? -7.334 41.537 6.719 1.00 35.62 187 ILE A O 1
ATOM 1543 N N . SER A 1 188 ? -9.255 40.412 6.939 1.00 34.69 188 SER A N 1
ATOM 1544 C CA . SER A 1 188 ? -8.659 39.103 7.185 1.00 34.69 188 SER A CA 1
ATOM 1545 C C . SER A 1 188 ? -8.769 38.317 5.888 1.00 34.69 188 SER A C 1
ATOM 1547 O O . SER A 1 188 ? -9.758 37.627 5.646 1.00 34.69 188 SER A O 1
ATOM 1549 N N . GLU A 1 189 ? -7.769 38.475 5.018 1.00 33.94 189 GLU A N 1
ATOM 1550 C CA . GLU A 1 189 ? -7.585 37.620 3.847 1.00 33.94 189 GLU A CA 1
ATOM 1551 C C . GLU A 1 189 ? -7.455 36.168 4.315 1.00 33.94 189 GLU A C 1
ATOM 1553 O O . GLU A 1 189 ? -6.404 35.708 4.766 1.00 33.94 189 GLU A O 1
ATOM 1558 N N . SER A 1 190 ? -8.560 35.429 4.217 1.00 34.31 190 SER A N 1
ATOM 1559 C CA . SER A 1 190 ? -8.557 33.984 4.353 1.00 34.31 190 SER A CA 1
ATOM 1560 C C . SER A 1 190 ? -7.676 33.424 3.239 1.00 34.31 190 SER A C 1
ATOM 1562 O O . SER A 1 190 ? -8.035 33.485 2.057 1.00 34.31 190 SER A O 1
ATOM 1564 N N . VAL A 1 191 ? -6.510 32.894 3.606 1.00 36.75 191 VAL A N 1
ATOM 1565 C CA . VAL A 1 191 ? -5.601 32.206 2.689 1.00 36.75 191 VAL A CA 1
ATOM 1566 C C . VAL A 1 191 ? -6.276 30.909 2.251 1.00 36.75 191 VAL A C 1
ATOM 1568 O O . VAL A 1 191 ? -6.086 29.840 2.829 1.00 36.75 191 VAL A O 1
ATOM 1571 N N . ASN A 1 192 ? -7.114 31.028 1.227 1.00 35.75 192 ASN A N 1
ATOM 1572 C CA . ASN A 1 192 ? -7.693 29.910 0.512 1.00 35.75 192 ASN A CA 1
ATOM 1573 C C . ASN A 1 192 ? -6.550 29.032 0.006 1.00 35.75 192 ASN A C 1
ATOM 1575 O O . ASN A 1 192 ? -5.636 29.504 -0.676 1.00 35.75 192 ASN A O 1
ATOM 1579 N N . SER A 1 193 ? -6.592 27.749 0.373 1.00 43.09 193 SER A N 1
ATOM 1580 C CA . SER A 1 193 ? -5.608 26.746 -0.014 1.00 43.09 193 SER A CA 1
ATOM 1581 C C . SER A 1 193 ? -5.620 26.565 -1.532 1.00 43.09 193 SER A C 1
ATOM 1583 O O . SER A 1 193 ? -6.337 25.724 -2.079 1.00 43.09 193 SER A O 1
ATOM 1585 N N . LEU A 1 194 ? -4.826 27.380 -2.221 1.00 36.16 194 LEU A N 1
ATOM 1586 C CA . LEU A 1 194 ? -4.553 27.227 -3.638 1.00 36.16 194 LEU A CA 1
ATOM 1587 C C . LEU A 1 194 ? -3.954 25.830 -3.874 1.00 36.16 194 LEU A C 1
ATOM 1589 O O . LEU A 1 194 ? -3.128 25.366 -3.076 1.00 36.16 194 LEU A O 1
ATOM 1593 N N . PRO A 1 195 ? -4.348 25.136 -4.959 1.00 38.75 195 PRO A N 1
ATOM 1594 C CA . PRO A 1 195 ? -3.762 23.852 -5.318 1.00 38.75 195 PRO A CA 1
ATOM 1595 C C . PRO A 1 195 ? -2.249 24.023 -5.374 1.00 38.75 195 PRO A C 1
ATOM 1597 O O . PRO A 1 195 ? -1.786 25.026 -5.909 1.00 38.75 195 PRO A O 1
ATOM 1600 N N . ALA A 1 196 ? -1.501 23.073 -4.799 1.00 47.09 196 ALA A N 1
ATOM 1601 C CA . ALA A 1 196 ? -0.049 23.127 -4.654 1.00 47.09 196 ALA A CA 1
ATOM 1602 C C . ALA A 1 196 ? 0.643 23.345 -6.011 1.00 47.09 196 ALA A C 1
ATOM 1604 O O . ALA A 1 196 ? 1.100 22.401 -6.665 1.00 47.09 196 ALA A O 1
ATOM 1605 N N . ALA A 1 197 ? 0.710 24.604 -6.439 1.00 54.62 197 ALA A N 1
ATOM 1606 C CA . ALA A 1 197 ? 1.453 25.037 -7.594 1.00 54.62 197 ALA A CA 1
ATOM 1607 C C . ALA A 1 197 ? 2.879 24.548 -7.375 1.00 54.62 197 ALA A C 1
ATOM 1609 O O . ALA A 1 197 ? 3.389 24.548 -6.249 1.00 54.62 197 ALA A O 1
ATOM 1610 N N . ARG A 1 198 ? 3.513 24.049 -8.438 1.00 68.56 198 ARG A N 1
ATOM 1611 C CA . ARG A 1 198 ? 4.910 23.623 -8.367 1.00 68.56 198 ARG A CA 1
ATOM 1612 C C . ARG A 1 198 ? 5.743 24.833 -7.965 1.00 68.56 198 ARG A C 1
ATOM 1614 O O . ARG A 1 198 ? 6.109 25.640 -8.810 1.00 68.56 198 ARG A O 1
ATOM 1621 N N . ILE A 1 199 ? 6.024 24.933 -6.672 1.00 85.62 199 ILE A N 1
ATOM 1622 C CA . ILE A 1 199 ? 6.850 25.981 -6.102 1.00 85.62 199 ILE A CA 1
ATOM 1623 C C . ILE A 1 199 ? 8.201 25.943 -6.812 1.00 85.62 199 ILE A C 1
ATOM 1625 O O . ILE A 1 199 ? 8.922 24.938 -6.763 1.00 85.62 199 ILE A O 1
ATOM 1629 N N . ARG A 1 200 ? 8.527 27.040 -7.492 1.00 91.56 200 ARG A N 1
ATOM 1630 C CA . ARG A 1 200 ? 9.825 27.241 -8.124 1.00 91.56 200 ARG A CA 1
ATOM 1631 C C . ARG A 1 200 ? 10.763 27.819 -7.073 1.00 91.56 200 ARG A C 1
ATOM 1633 O O . ARG A 1 200 ? 10.589 28.951 -6.648 1.00 91.56 200 ARG A O 1
ATOM 1640 N N . TRP A 1 201 ? 11.739 27.023 -6.651 1.00 93.38 201 TRP A N 1
ATOM 1641 C CA . TRP A 1 201 ? 12.765 27.469 -5.714 1.00 93.38 201 TRP A CA 1
ATOM 1642 C C . TRP A 1 201 ? 13.758 28.377 -6.429 1.00 93.38 201 TRP A C 1
ATOM 1644 O O . TRP A 1 201 ? 14.336 27.971 -7.441 1.00 93.38 201 TRP A O 1
ATOM 1654 N N . SER A 1 202 ? 13.991 29.572 -5.894 1.00 95.25 202 SER A N 1
ATOM 1655 C CA . SER A 1 202 ? 15.115 30.398 -6.325 1.00 95.25 202 SER A CA 1
ATOM 1656 C C . SER A 1 202 ? 16.443 29.830 -5.800 1.00 95.25 202 SER A C 1
ATOM 1658 O O . SER A 1 202 ? 16.484 28.997 -4.880 1.00 95.25 202 SER A O 1
ATOM 1660 N N . SER A 1 203 ? 17.552 30.264 -6.401 1.00 92.12 203 SER A N 1
ATOM 1661 C CA . SER A 1 203 ? 18.902 29.961 -5.913 1.00 92.12 203 SER A CA 1
ATOM 1662 C C . SER A 1 203 ? 19.101 30.486 -4.489 1.00 92.12 203 SER A C 1
ATOM 1664 O O . SER A 1 203 ? 19.588 29.748 -3.636 1.00 92.12 203 SER A O 1
ATOM 1666 N N . GLU A 1 204 ? 18.631 31.703 -4.204 1.00 95.31 204 GLU A N 1
ATOM 1667 C CA . GLU A 1 204 ? 18.735 32.321 -2.879 1.00 95.31 204 GLU A CA 1
ATOM 1668 C C . GLU A 1 204 ? 17.929 31.560 -1.820 1.00 95.31 204 GLU A C 1
ATOM 1670 O O . GLU A 1 204 ? 18.454 31.221 -0.763 1.00 95.31 204 GLU A O 1
ATOM 1675 N N . GLN A 1 205 ? 16.687 31.169 -2.127 1.00 96.19 205 GLN A N 1
ATOM 1676 C CA . GLN A 1 205 ? 15.874 30.339 -1.227 1.00 96.19 205 GLN A CA 1
ATOM 1677 C C . GLN A 1 205 ? 16.532 28.984 -0.952 1.00 96.19 205 GLN A C 1
ATOM 1679 O O . GLN A 1 205 ? 16.497 28.485 0.172 1.00 96.19 205 GLN A O 1
ATOM 1684 N N . SER A 1 206 ? 17.153 28.387 -1.972 1.00 96.81 206 SER A N 1
ATOM 1685 C CA . SER A 1 206 ? 17.873 27.119 -1.830 1.00 96.81 206 SER A CA 1
ATOM 1686 C C . SER A 1 206 ? 19.104 27.266 -0.929 1.00 96.81 206 SER A C 1
ATOM 1688 O O . SER A 1 206 ? 19.328 26.426 -0.059 1.00 96.81 206 SER A O 1
ATOM 1690 N N . ARG A 1 207 ? 19.856 28.361 -1.087 1.00 94.44 207 ARG A N 1
ATOM 1691 C CA . ARG A 1 207 ? 21.030 28.691 -0.268 1.00 94.44 207 ARG A CA 1
ATOM 1692 C C . ARG A 1 207 ? 20.649 29.007 1.178 1.00 94.44 207 ARG A C 1
ATOM 1694 O O . ARG A 1 207 ? 21.320 28.564 2.109 1.00 94.44 207 ARG A O 1
ATOM 1701 N N . ARG A 1 208 ? 19.548 29.735 1.382 1.00 97.25 208 ARG A N 1
ATOM 1702 C CA . ARG A 1 208 ? 18.981 30.015 2.708 1.00 97.25 208 ARG A CA 1
ATOM 1703 C C . ARG A 1 208 ? 18.560 28.722 3.409 1.00 97.25 208 ARG A C 1
ATOM 1705 O O . ARG A 1 208 ? 18.943 28.512 4.558 1.00 97.25 208 ARG A O 1
ATOM 1712 N N . LEU A 1 209 ? 17.848 27.835 2.706 1.00 96.94 209 LEU A N 1
ATOM 1713 C CA . LEU A 1 209 ? 17.474 26.513 3.217 1.00 96.94 209 LEU A CA 1
ATOM 1714 C C . LEU A 1 209 ? 18.710 25.710 3.643 1.00 96.94 209 LEU A C 1
ATOM 1716 O O . LEU A 1 209 ? 18.716 25.133 4.727 1.00 96.94 209 LEU A O 1
ATOM 1720 N N . GLU A 1 210 ? 19.752 25.685 2.814 1.00 96.25 210 GLU A N 1
ATOM 1721 C CA . GLU A 1 210 ? 21.004 24.991 3.117 1.00 96.25 210 GLU A CA 1
ATOM 1722 C C . GLU A 1 210 ? 21.664 25.505 4.399 1.00 96.25 210 GLU A C 1
ATOM 1724 O O . GLU A 1 210 ? 21.945 24.710 5.299 1.00 96.25 210 GLU A O 1
ATOM 1729 N N . LYS A 1 211 ? 21.824 26.828 4.532 1.00 96.31 211 LYS A N 1
ATOM 1730 C CA . LYS A 1 211 ? 22.376 27.453 5.745 1.00 96.31 211 LYS A CA 1
ATOM 1731 C C . LYS A 1 211 ? 21.578 27.074 6.995 1.00 96.31 211 LYS A C 1
ATOM 1733 O O . LYS A 1 211 ? 22.165 26.672 7.999 1.00 96.31 211 LYS A O 1
ATOM 1738 N N . ILE A 1 212 ? 20.247 27.151 6.924 1.00 97.06 212 ILE A N 1
ATOM 1739 C CA . ILE A 1 212 ? 19.358 26.807 8.042 1.00 97.06 212 ILE A CA 1
ATOM 1740 C C . ILE A 1 212 ? 19.505 25.333 8.425 1.00 97.06 212 ILE A C 1
ATOM 1742 O O . ILE A 1 212 ? 19.633 25.015 9.608 1.00 97.06 212 ILE A O 1
ATOM 1746 N N . VAL A 1 213 ? 19.498 24.422 7.447 1.00 95.88 213 VAL A N 1
ATOM 1747 C CA . VAL A 1 213 ? 19.611 22.981 7.708 1.00 95.88 213 VAL A CA 1
ATOM 1748 C C . VAL A 1 213 ? 20.967 22.646 8.327 1.00 95.88 213 VAL A C 1
ATOM 1750 O O . VAL A 1 213 ? 21.007 21.896 9.298 1.00 95.88 213 VAL A O 1
ATOM 1753 N N . ILE A 1 214 ? 22.068 23.216 7.828 1.00 93.06 214 ILE A N 1
ATOM 1754 C CA . ILE A 1 214 ? 23.408 23.000 8.397 1.00 93.06 214 ILE A CA 1
ATOM 1755 C C . ILE A 1 214 ? 23.465 23.489 9.850 1.00 93.06 214 ILE A C 1
ATOM 1757 O O . ILE A 1 214 ? 23.897 22.736 10.721 1.00 93.06 214 ILE A O 1
ATOM 1761 N N . ALA A 1 215 ? 22.959 24.694 10.127 1.00 93.62 215 ALA A N 1
ATOM 1762 C CA . ALA A 1 215 ? 22.967 25.274 11.470 1.00 93.62 215 ALA A CA 1
ATOM 1763 C C . ALA A 1 215 ? 22.113 24.479 12.476 1.00 93.62 215 ALA A C 1
ATOM 1765 O O . ALA A 1 215 ? 22.481 24.326 13.637 1.00 93.62 215 ALA A O 1
ATOM 1766 N N . THR A 1 216 ? 20.971 23.943 12.041 1.00 93.25 216 THR A N 1
ATOM 1767 C CA . THR A 1 216 ? 20.005 23.282 12.937 1.00 93.25 216 THR A CA 1
ATOM 1768 C C . THR A 1 216 ? 20.241 21.782 13.117 1.00 93.25 216 THR A C 1
ATOM 1770 O O . THR A 1 216 ? 19.796 21.208 14.114 1.00 93.25 216 THR A O 1
ATOM 1773 N N . ARG A 1 217 ? 20.966 21.127 12.201 1.00 88.62 217 ARG A N 1
ATOM 1774 C CA . ARG A 1 217 ? 21.189 19.670 12.216 1.00 88.62 217 ARG A CA 1
ATOM 1775 C C . ARG A 1 217 ? 21.989 19.166 13.420 1.00 88.62 217 ARG A C 1
ATOM 1777 O O . ARG A 1 217 ? 21.839 18.001 13.783 1.00 88.62 217 ARG A O 1
ATOM 1784 N N . GLY A 1 218 ? 22.801 20.023 14.040 1.00 83.56 218 GLY A N 1
ATOM 1785 C CA . GLY A 1 218 ? 23.540 19.708 15.268 1.00 83.56 218 GLY A CA 1
ATOM 1786 C C . GLY A 1 218 ? 22.680 19.683 16.539 1.00 83.56 218 GLY A C 1
ATOM 1787 O O . GLY A 1 218 ? 23.137 19.203 17.571 1.00 83.56 218 GLY A O 1
ATOM 1788 N N . SER A 1 219 ? 21.434 20.168 16.487 1.00 87.75 219 SER A N 1
ATOM 1789 C CA . SER A 1 219 ? 20.562 20.221 17.664 1.00 87.75 219 SER A CA 1
ATOM 1790 C C . SER A 1 219 ? 20.067 18.822 18.076 1.00 87.75 219 SER A C 1
ATOM 1792 O O . SER A 1 219 ? 19.586 18.073 17.217 1.00 87.75 219 SER A O 1
ATOM 1794 N N . PRO A 1 220 ? 20.044 18.481 19.382 1.00 84.38 220 PRO A N 1
ATOM 1795 C CA . PRO A 1 220 ? 19.442 17.239 19.884 1.00 84.38 220 PRO A CA 1
ATOM 1796 C C . PRO A 1 220 ? 17.980 17.045 19.441 1.00 84.38 220 PRO A C 1
ATOM 1798 O O . PRO A 1 220 ? 17.522 15.922 19.224 1.00 84.38 220 PRO A O 1
ATOM 1801 N N . SER A 1 221 ? 17.257 18.150 19.236 1.00 84.75 221 SER A N 1
ATOM 1802 C CA . SER A 1 221 ? 15.849 18.166 18.817 1.00 84.75 221 SER A CA 1
ATOM 1803 C C . SER A 1 221 ? 15.622 17.845 17.329 1.00 84.75 221 SER A C 1
ATOM 1805 O O . SER A 1 221 ? 14.481 17.608 16.913 1.00 84.75 221 SER A O 1
ATOM 1807 N N . TRP A 1 222 ? 16.689 17.772 16.519 1.00 88.12 222 TRP A N 1
ATOM 1808 C CA . TRP A 1 222 ? 16.610 17.608 15.062 1.00 88.12 222 TRP A CA 1
ATOM 1809 C C . TRP A 1 222 ? 15.804 16.375 14.637 1.00 88.12 222 TRP A C 1
ATOM 1811 O O . TRP A 1 222 ? 15.013 16.435 13.694 1.00 88.12 222 TRP A O 1
ATOM 1821 N N . LYS A 1 223 ? 15.958 15.253 15.354 1.00 81.31 223 LYS A N 1
ATOM 1822 C CA . LYS A 1 223 ? 15.292 13.986 15.009 1.00 81.31 223 LYS A CA 1
ATOM 1823 C C . LYS A 1 223 ? 13.765 14.078 15.066 1.00 81.31 223 LYS A C 1
ATOM 1825 O O . LYS A 1 223 ? 13.107 13.427 14.259 1.00 81.31 223 LYS A O 1
ATOM 1830 N N . ARG A 1 224 ? 13.215 14.857 16.005 1.00 80.50 224 ARG A N 1
ATOM 1831 C CA . ARG A 1 224 ? 11.766 14.922 16.253 1.00 80.50 224 ARG A CA 1
ATOM 1832 C C . ARG A 1 224 ? 11.110 16.113 15.552 1.00 80.50 224 ARG A C 1
ATOM 1834 O O . ARG A 1 224 ? 10.058 15.939 14.947 1.00 80.50 224 ARG A O 1
ATOM 1841 N N . HIS A 1 225 ? 11.752 17.283 15.565 1.00 87.31 225 HIS A N 1
ATOM 1842 C CA . HIS A 1 225 ? 11.153 18.535 15.076 1.00 87.31 225 HIS A CA 1
ATOM 1843 C C . HIS A 1 225 ? 12.031 19.309 14.083 1.00 87.31 225 HIS A C 1
ATOM 1845 O O . HIS A 1 225 ? 11.699 20.435 13.723 1.00 87.31 225 HIS A O 1
ATOM 1851 N N . GLY A 1 226 ? 13.128 18.722 13.589 1.00 90.62 226 GLY A N 1
ATOM 1852 C CA . GLY A 1 226 ? 14.098 19.432 12.747 1.00 90.62 226 GLY A CA 1
ATOM 1853 C C . GLY A 1 226 ? 13.475 20.118 11.529 1.00 90.62 226 GLY A C 1
ATOM 1854 O O . GLY A 1 226 ? 13.699 21.300 11.306 1.00 90.62 226 GLY A O 1
ATOM 1855 N N . TRP A 1 227 ? 12.616 19.419 10.782 1.00 95.81 227 TRP A N 1
ATOM 1856 C CA . TRP A 1 227 ? 11.974 19.986 9.587 1.00 95.81 227 TRP A CA 1
ATOM 1857 C C . TRP A 1 227 ? 10.884 21.017 9.884 1.00 95.81 227 TRP A C 1
ATOM 1859 O O . TRP A 1 227 ? 10.643 21.891 9.054 1.00 95.81 227 TRP A O 1
ATOM 1869 N N . GLU A 1 228 ? 10.242 20.918 11.046 1.00 96.06 228 GLU A N 1
ATOM 1870 C CA . GLU A 1 228 ? 9.272 21.911 11.514 1.00 96.06 228 GLU A CA 1
ATOM 1871 C C . GLU A 1 228 ? 9.998 23.224 11.837 1.00 96.06 228 GLU A C 1
ATOM 1873 O O . GLU A 1 228 ? 9.640 24.284 11.330 1.00 96.06 228 GLU A O 1
ATOM 1878 N N . ASN A 1 229 ? 11.120 23.129 12.558 1.00 95.75 229 ASN A N 1
ATOM 1879 C CA . ASN A 1 229 ? 11.981 24.270 12.864 1.00 95.75 229 ASN A CA 1
ATOM 1880 C C . ASN A 1 229 ? 12.575 24.900 11.597 1.00 95.75 229 ASN A C 1
ATOM 1882 O O . ASN A 1 229 ? 12.623 26.120 11.484 1.00 95.75 229 ASN A O 1
ATOM 1886 N N . VAL A 1 230 ? 12.984 24.089 10.616 1.00 97.19 230 VAL A N 1
ATOM 1887 C CA . VAL A 1 230 ? 13.467 24.591 9.317 1.00 97.19 230 VAL A CA 1
ATOM 1888 C C . VAL A 1 230 ? 12.371 25.362 8.579 1.00 97.19 230 VAL A C 1
ATOM 1890 O O . VAL A 1 230 ? 12.651 26.422 8.032 1.00 97.19 230 VAL A O 1
ATOM 1893 N N . SER A 1 231 ? 11.130 24.860 8.565 1.00 97.50 231 SER A N 1
ATOM 1894 C CA . SER A 1 231 ? 9.991 25.573 7.963 1.00 97.50 231 SER A CA 1
ATOM 1895 C C . SER A 1 231 ? 9.743 26.911 8.662 1.00 97.50 231 SER A C 1
ATOM 1897 O O . SER A 1 231 ? 9.639 27.934 7.989 1.00 97.50 231 SER A O 1
ATOM 1899 N N . LYS A 1 232 ? 9.771 26.926 10.000 1.00 96.81 232 LYS A N 1
ATOM 1900 C CA . LYS A 1 232 ? 9.653 28.149 10.803 1.00 96.81 232 LYS A CA 1
ATOM 1901 C C . LYS A 1 232 ? 10.758 29.168 10.491 1.00 96.81 232 LYS A C 1
ATOM 1903 O O . LYS A 1 232 ? 10.469 30.342 10.303 1.00 96.81 232 LYS A O 1
ATOM 1908 N N . LEU A 1 233 ? 12.012 28.726 10.364 1.00 96.88 233 LEU A N 1
ATOM 1909 C CA . LEU A 1 233 ? 13.160 29.587 10.018 1.00 96.88 233 LEU A CA 1
ATOM 1910 C C . LEU A 1 233 ? 13.157 30.061 8.551 1.00 96.88 233 LEU A C 1
ATOM 1912 O O . LEU A 1 233 ? 13.803 31.054 8.206 1.00 96.88 233 LEU A O 1
ATOM 1916 N N . MET A 1 234 ? 12.406 29.375 7.689 1.00 97.00 234 MET A N 1
ATOM 1917 C CA . MET A 1 234 ? 12.057 29.812 6.333 1.00 97.00 234 MET A CA 1
ATOM 1918 C C . MET A 1 234 ? 10.780 30.675 6.318 1.00 97.00 234 MET A C 1
ATOM 1920 O O . MET A 1 234 ? 10.137 30.784 5.280 1.00 97.00 234 MET A O 1
ATOM 1924 N N . ASN A 1 235 ? 10.392 31.261 7.457 1.00 95.38 235 ASN A N 1
ATOM 1925 C CA . ASN A 1 235 ? 9.201 32.104 7.627 1.00 95.38 235 ASN A CA 1
ATOM 1926 C C . ASN A 1 235 ? 7.882 31.424 7.224 1.00 95.38 235 ASN A C 1
ATOM 1928 O O . ASN A 1 235 ? 6.943 32.097 6.817 1.00 95.38 235 ASN A O 1
ATOM 1932 N N . HIS A 1 236 ? 7.813 30.090 7.276 1.00 92.62 236 HIS A N 1
ATOM 1933 C CA . HIS A 1 236 ? 6.680 29.306 6.772 1.00 92.62 236 HIS A CA 1
ATOM 1934 C C . HIS A 1 236 ? 6.318 29.551 5.292 1.00 92.62 236 HIS A C 1
ATOM 1936 O O . HIS A 1 236 ? 5.304 29.036 4.828 1.00 92.62 236 HIS A O 1
ATOM 1942 N N . GLU A 1 237 ? 7.187 30.211 4.512 1.00 93.38 237 GLU A N 1
ATOM 1943 C CA . GLU A 1 237 ? 7.051 30.341 3.049 1.00 93.38 237 GLU A CA 1
ATOM 1944 C C . GLU A 1 237 ? 7.005 28.960 2.369 1.00 93.38 237 GLU A C 1
ATOM 1946 O O . GLU A 1 237 ? 6.413 28.780 1.305 1.00 93.38 237 GLU A O 1
ATOM 1951 N N . PHE A 1 238 ? 7.620 27.959 3.011 1.00 95.12 238 PHE A N 1
ATOM 1952 C CA . PHE A 1 238 ? 7.626 26.570 2.575 1.00 95.12 238 PHE A CA 1
ATOM 1953 C C . PHE A 1 238 ? 7.244 25.638 3.720 1.00 95.12 238 PHE A C 1
ATOM 1955 O O . PHE A 1 238 ? 7.771 25.725 4.833 1.00 95.12 238 PHE A O 1
ATOM 1962 N N . THR A 1 239 ? 6.386 24.666 3.420 1.00 94.81 239 THR A N 1
ATOM 1963 C CA . THR A 1 239 ? 6.017 23.600 4.358 1.00 94.81 239 THR A CA 1
ATOM 1964 C C . THR A 1 239 ? 7.219 22.713 4.696 1.00 94.81 239 THR A C 1
ATOM 1966 O O . THR A 1 239 ? 8.133 22.520 3.885 1.00 94.81 239 THR A O 1
ATOM 1969 N N . ARG A 1 240 ? 7.174 22.049 5.858 1.00 95.56 240 ARG A N 1
ATOM 1970 C CA . ARG A 1 240 ? 8.198 21.075 6.289 1.00 95.56 240 ARG A CA 1
ATOM 1971 C C . ARG A 1 240 ? 8.543 20.030 5.216 1.00 95.56 240 ARG A C 1
ATOM 1973 O O . ARG A 1 240 ? 9.703 19.657 5.045 1.00 95.56 240 ARG A O 1
ATOM 1980 N N . GLN A 1 241 ? 7.539 19.571 4.462 1.00 92.25 241 GLN A N 1
ATOM 1981 C CA . GLN A 1 241 ? 7.702 18.546 3.431 1.00 92.25 241 GLN A CA 1
ATOM 1982 C C . GLN A 1 241 ? 8.363 19.111 2.166 1.00 92.25 241 GLN A C 1
ATOM 1984 O O . GLN A 1 241 ? 9.159 18.413 1.531 1.00 92.25 241 GLN A O 1
ATOM 1989 N N . GLN A 1 242 ? 8.077 20.369 1.816 1.00 94.25 242 GLN A N 1
ATOM 1990 C CA . GLN A 1 242 ? 8.723 21.071 0.706 1.00 94.25 242 GLN A CA 1
ATOM 1991 C C . GLN A 1 242 ? 10.198 21.344 1.014 1.00 94.25 242 GLN A C 1
ATOM 1993 O O . GLN A 1 242 ? 11.045 20.985 0.195 1.00 94.25 242 GLN A O 1
ATOM 1998 N N . CYS A 1 243 ? 10.520 21.851 2.212 1.00 96.19 243 CYS A N 1
ATOM 1999 C CA . CYS A 1 243 ? 11.902 22.032 2.674 1.00 96.19 243 CYS A CA 1
ATOM 2000 C C . CYS A 1 243 ? 12.687 20.714 2.633 1.00 96.19 243 CYS A C 1
ATOM 2002 O O . CYS A 1 243 ? 13.761 20.639 2.036 1.00 96.19 243 CYS A O 1
ATOM 2004 N N . LYS A 1 244 ? 12.115 19.635 3.188 1.00 95.06 244 LYS A N 1
ATOM 2005 C CA . LYS A 1 244 ? 12.729 18.299 3.176 1.00 95.06 244 LYS A CA 1
ATOM 2006 C C . LYS A 1 244 ? 12.980 17.789 1.759 1.00 95.06 244 LYS A C 1
ATOM 2008 O O . LYS A 1 244 ? 14.064 17.290 1.458 1.00 95.06 244 LYS A O 1
ATOM 2013 N N . SER A 1 245 ? 11.985 17.912 0.883 1.00 92.75 245 SER A N 1
ATOM 2014 C CA . SER A 1 245 ? 12.090 17.451 -0.504 1.00 92.75 245 SER A CA 1
ATOM 2015 C C . SER A 1 245 ? 13.128 18.252 -1.291 1.00 92.75 245 SER A C 1
ATOM 2017 O O . SER A 1 245 ? 13.891 17.664 -2.058 1.00 92.75 245 SER A O 1
ATOM 2019 N N . ARG A 1 246 ? 13.196 19.577 -1.092 1.00 95.31 246 ARG A N 1
ATOM 2020 C CA . ARG A 1 246 ? 14.202 20.426 -1.741 1.00 95.31 246 ARG A CA 1
ATOM 2021 C C . ARG A 1 246 ? 15.606 20.102 -1.252 1.00 95.31 246 ARG A C 1
ATOM 2023 O O . ARG A 1 246 ? 16.489 19.946 -2.086 1.00 95.31 246 ARG A O 1
ATOM 2030 N N . TRP A 1 247 ? 15.799 19.926 0.054 1.00 95.25 247 TRP A N 1
ATOM 2031 C CA . TRP A 1 247 ? 17.094 19.549 0.620 1.00 95.25 247 TRP A CA 1
ATOM 2032 C C . TRP A 1 247 ? 17.629 18.244 0.022 1.00 95.25 247 TRP A C 1
ATOM 2034 O O . TRP A 1 247 ? 18.776 18.181 -0.406 1.00 95.25 247 TRP A O 1
ATOM 2044 N N . ILE A 1 248 ? 16.777 17.220 -0.106 1.00 89.06 248 ILE A N 1
ATOM 2045 C CA . ILE A 1 248 ? 17.151 15.952 -0.753 1.00 89.06 248 ILE A CA 1
ATOM 2046 C C . ILE A 1 248 ? 17.620 16.175 -2.201 1.00 89.06 248 ILE A C 1
ATOM 2048 O O . ILE A 1 248 ? 18.564 15.517 -2.637 1.00 89.06 248 ILE A O 1
ATOM 2052 N N . ARG A 1 249 ? 16.994 17.102 -2.941 1.00 88.00 249 ARG A N 1
ATOM 2053 C CA . ARG A 1 249 ? 17.412 17.454 -4.309 1.00 88.00 249 ARG A CA 1
ATOM 2054 C C . ARG A 1 249 ? 18.737 18.209 -4.342 1.00 88.00 249 ARG A C 1
ATOM 2056 O O . ARG A 1 249 ? 19.575 17.855 -5.161 1.00 88.00 249 ARG A O 1
ATOM 2063 N N . LEU A 1 250 ? 18.959 19.169 -3.441 1.00 89.31 250 LEU A N 1
ATOM 2064 C CA . LEU A 1 250 ? 20.228 19.910 -3.351 1.00 89.31 250 LEU A CA 1
ATOM 2065 C C . LEU A 1 250 ? 21.417 18.972 -3.111 1.00 89.31 250 LEU A C 1
ATOM 2067 O O . LEU A 1 250 ? 22.439 19.076 -3.786 1.00 89.31 250 LEU A O 1
ATOM 2071 N N . LEU A 1 251 ? 21.240 17.968 -2.245 1.00 85.56 251 LEU A N 1
ATOM 2072 C CA . LEU A 1 251 ? 22.249 16.926 -2.024 1.00 85.56 251 LEU A CA 1
ATOM 2073 C C . LEU A 1 251 ? 22.515 16.046 -3.265 1.00 85.56 251 LEU A C 1
ATOM 2075 O O . LEU A 1 251 ? 23.529 15.349 -3.324 1.00 85.56 251 LEU A O 1
ATOM 2079 N N . GLY A 1 252 ? 21.595 16.026 -4.233 1.00 71.69 252 GLY A N 1
ATOM 2080 C CA . GLY A 1 252 ? 21.769 15.376 -5.532 1.00 71.69 252 GLY A CA 1
ATOM 2081 C C . GLY A 1 252 ? 22.413 16.287 -6.583 1.00 71.69 252 GLY A C 1
ATOM 2082 O O . GLY A 1 252 ? 23.285 15.827 -7.314 1.00 71.69 252 GLY A O 1
ATOM 2083 N N . GLU A 1 253 ? 22.017 17.563 -6.636 1.00 76.31 253 GLU A N 1
ATOM 2084 C CA . GLU A 1 253 ? 22.493 18.570 -7.602 1.00 76.31 253 GLU A CA 1
ATOM 2085 C C . GLU A 1 253 ? 23.986 18.894 -7.411 1.00 76.31 253 GLU A C 1
ATOM 2087 O O . GLU A 1 253 ? 24.726 18.953 -8.391 1.00 76.31 253 GLU A O 1
ATOM 2092 N N . SER A 1 254 ? 24.467 18.980 -6.163 1.00 64.69 254 SER A N 1
ATOM 2093 C CA . SER A 1 254 ? 25.881 19.268 -5.852 1.00 64.69 254 SER A CA 1
ATOM 2094 C C . SER A 1 254 ? 26.878 18.234 -6.4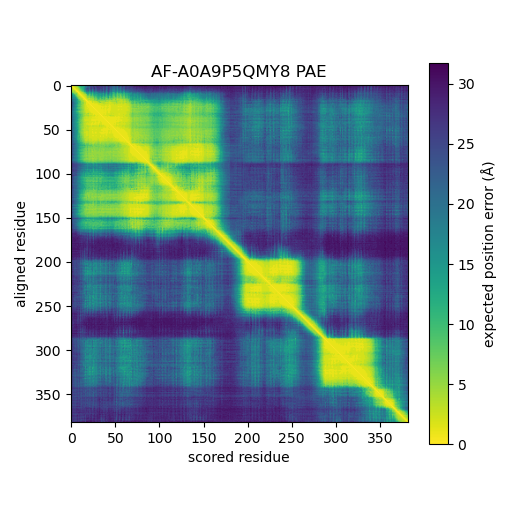04 1.00 64.69 254 SER A C 1
ATOM 2096 O O . SER A 1 254 ? 28.081 18.476 -6.386 1.00 64.69 254 SER A O 1
ATOM 2098 N N . LYS A 1 255 ? 26.405 17.079 -6.887 1.00 55.44 255 LYS A N 1
ATOM 2099 C CA . LYS A 1 255 ? 27.244 16.000 -7.430 1.00 55.44 255 LYS A CA 1
ATOM 2100 C C . LYS A 1 255 ? 27.564 16.155 -8.914 1.00 55.44 255 LYS A C 1
ATOM 2102 O O . LYS A 1 255 ? 28.512 15.540 -9.384 1.00 55.44 255 LYS A O 1
ATOM 2107 N N . VAL A 1 256 ? 26.774 16.929 -9.658 1.00 55.59 256 VAL A N 1
ATOM 2108 C CA . VAL A 1 256 ? 26.919 17.035 -11.121 1.00 55.59 256 VAL A CA 1
ATOM 2109 C C . VAL A 1 256 ? 27.991 18.066 -11.498 1.00 55.59 256 VAL A C 1
ATOM 2111 O O . VAL A 1 256 ? 28.694 17.898 -12.489 1.00 55.59 256 VAL A O 1
ATOM 2114 N N . SER A 1 257 ? 28.206 19.082 -10.661 1.00 54.06 257 SER A N 1
ATOM 2115 C CA . SER A 1 257 ? 29.075 20.224 -10.976 1.00 54.06 257 SER A CA 1
ATOM 2116 C C . SER A 1 257 ? 30.583 19.992 -10.783 1.00 54.06 257 SER A C 1
ATOM 2118 O O . SER A 1 257 ? 31.350 20.930 -10.958 1.00 54.06 257 SER A O 1
ATOM 2120 N N . HIS A 1 258 ? 31.039 18.795 -10.398 1.00 48.53 258 HIS A N 1
ATOM 2121 C CA . HIS A 1 258 ? 32.468 18.509 -10.145 1.00 48.53 258 HIS A CA 1
ATOM 2122 C C . HIS A 1 258 ? 33.121 17.565 -11.168 1.00 48.53 258 HIS A C 1
ATOM 2124 O O . HIS A 1 258 ? 34.248 17.137 -10.959 1.00 48.53 258 HIS A O 1
ATOM 2130 N N . THR A 1 259 ? 32.450 17.243 -12.280 1.00 49.19 259 THR A N 1
ATOM 2131 C CA . THR A 1 259 ? 32.985 16.288 -13.281 1.00 49.19 259 THR A CA 1
ATOM 2132 C C . THR A 1 259 ? 33.371 16.893 -14.634 1.00 49.19 259 THR A C 1
ATOM 2134 O O . THR A 1 259 ? 33.789 16.147 -15.508 1.00 49.19 259 THR A O 1
ATOM 2137 N N . ASN A 1 260 ? 33.315 18.222 -14.804 1.00 46.19 260 ASN A N 1
ATOM 2138 C CA . ASN A 1 260 ? 33.534 18.863 -16.114 1.00 46.19 260 ASN A CA 1
ATOM 2139 C C . ASN A 1 260 ? 34.716 19.851 -16.195 1.00 46.19 260 ASN A C 1
ATOM 2141 O O . ASN A 1 260 ? 34.789 20.589 -17.166 1.00 46.19 260 ASN A O 1
ATOM 2145 N N . ASN A 1 261 ? 35.645 19.877 -15.234 1.00 46.91 261 ASN A N 1
ATOM 2146 C CA . ASN A 1 261 ? 36.862 20.694 -15.350 1.00 46.91 261 ASN A CA 1
ATOM 2147 C C . ASN A 1 261 ? 38.096 19.852 -15.026 1.00 46.91 261 ASN A C 1
ATOM 2149 O O . ASN A 1 261 ? 38.555 19.804 -13.886 1.00 46.91 261 ASN A O 1
ATOM 2153 N N . THR A 1 262 ? 38.631 19.164 -16.030 1.00 46.00 262 THR A N 1
ATOM 2154 C CA . THR A 1 262 ? 40.007 18.659 -15.996 1.00 46.00 262 THR A CA 1
ATOM 2155 C C . THR A 1 262 ? 40.531 18.632 -17.423 1.00 46.00 262 THR A C 1
ATOM 2157 O O . THR A 1 262 ? 40.460 17.606 -18.074 1.00 46.00 262 THR A O 1
ATOM 2160 N N . ASP A 1 263 ? 40.959 19.801 -17.898 1.00 48.59 263 ASP A N 1
ATOM 2161 C CA . ASP A 1 263 ? 41.927 19.986 -18.985 1.00 48.59 263 ASP A CA 1
ATOM 2162 C C . ASP A 1 263 ? 42.443 21.431 -18.903 1.00 48.59 263 ASP A C 1
ATOM 2164 O O . ASP A 1 263 ? 41.959 22.327 -19.587 1.00 48.59 263 ASP A O 1
ATOM 2168 N N . ALA A 1 264 ? 43.377 21.677 -17.980 1.00 44.25 264 ALA A N 1
ATOM 2169 C CA . ALA A 1 264 ? 44.326 22.793 -18.042 1.00 44.25 264 ALA A CA 1
ATOM 2170 C C . ALA A 1 264 ? 45.430 22.589 -16.993 1.00 44.25 264 ALA A C 1
ATOM 2172 O O . ALA A 1 264 ? 45.317 22.962 -15.830 1.00 44.25 264 ALA A O 1
ATOM 2173 N N . ASN A 1 265 ? 46.462 21.908 -17.467 1.00 52.94 265 ASN A N 1
ATOM 2174 C CA . ASN A 1 265 ? 47.872 21.971 -17.106 1.00 52.94 265 ASN A CA 1
ATOM 2175 C C . ASN A 1 265 ? 48.321 23.230 -16.321 1.00 52.94 265 ASN A C 1
ATOM 2177 O O . ASN A 1 265 ? 48.226 24.326 -16.866 1.00 52.94 265 ASN A O 1
ATOM 2181 N N . THR A 1 266 ? 48.903 23.051 -15.127 1.00 39.47 266 THR A N 1
ATOM 2182 C CA . THR A 1 266 ? 50.175 23.689 -14.723 1.00 39.47 266 THR A CA 1
ATOM 2183 C C . THR A 1 266 ? 50.722 23.089 -13.428 1.00 39.47 266 THR A C 1
ATOM 2185 O O . THR A 1 266 ? 50.080 23.100 -12.378 1.00 39.47 266 THR A O 1
ATOM 2188 N N . ASP A 1 267 ? 51.957 22.608 -13.532 1.00 41.91 267 ASP A N 1
ATOM 2189 C CA . ASP A 1 267 ? 52.862 22.290 -12.437 1.00 41.91 267 ASP A CA 1
ATOM 2190 C C . ASP A 1 267 ? 53.070 23.492 -11.508 1.00 41.91 267 ASP A C 1
ATOM 2192 O O . ASP A 1 267 ? 53.401 24.590 -11.960 1.00 41.91 267 ASP A O 1
ATOM 2196 N N . THR A 1 268 ? 52.976 23.288 -10.193 1.00 39.31 268 THR A N 1
ATOM 2197 C CA . THR A 1 268 ? 53.887 23.954 -9.250 1.00 39.31 268 THR A CA 1
ATOM 2198 C C . THR A 1 268 ? 53.979 23.233 -7.909 1.00 39.31 268 THR A C 1
ATOM 2200 O O . THR A 1 268 ? 53.057 22.588 -7.419 1.00 39.31 268 THR A O 1
ATOM 2203 N N . ASN A 1 269 ? 55.183 23.352 -7.372 1.00 38.25 269 ASN A N 1
ATOM 2204 C CA . ASN A 1 269 ? 55.859 22.546 -6.376 1.00 38.25 269 ASN A CA 1
ATOM 2205 C C . ASN A 1 269 ? 55.543 22.991 -4.925 1.00 38.25 269 ASN A C 1
ATOM 2207 O O . ASN A 1 269 ? 55.615 24.176 -4.621 1.00 38.25 269 ASN A O 1
ATOM 2211 N N . ILE A 1 270 ? 55.212 22.019 -4.067 1.00 42.12 270 ILE A N 1
ATOM 2212 C CA . ILE A 1 270 ? 55.611 21.798 -2.653 1.00 42.12 270 ILE A CA 1
ATOM 2213 C C . ILE A 1 270 ? 55.979 23.025 -1.766 1.00 42.12 270 ILE A C 1
ATOM 2215 O O . ILE A 1 270 ? 57.030 23.624 -1.972 1.00 42.12 270 ILE A O 1
ATOM 2219 N N . ASN A 1 271 ? 55.223 23.284 -0.674 1.00 34.06 271 ASN A N 1
ATOM 2220 C CA . ASN A 1 271 ? 55.666 23.066 0.731 1.00 34.06 271 ASN A CA 1
ATOM 2221 C C . ASN A 1 271 ? 54.673 23.530 1.836 1.00 34.06 271 ASN A C 1
ATOM 2223 O O . ASN A 1 271 ? 54.144 24.634 1.797 1.00 34.06 271 ASN A O 1
ATOM 2227 N N . ASN A 1 272 ? 54.587 22.674 2.864 1.00 38.00 272 ASN A N 1
ATOM 2228 C CA . ASN A 1 272 ? 54.368 22.879 4.308 1.00 38.00 272 ASN A CA 1
ATOM 2229 C C . ASN A 1 272 ? 53.026 23.266 4.989 1.00 38.00 272 ASN A C 1
ATOM 2231 O O . ASN A 1 272 ? 52.457 24.337 4.815 1.00 38.00 272 ASN A O 1
ATOM 2235 N N . ASP A 1 273 ? 52.711 22.367 5.938 1.00 31.38 273 ASP A N 1
ATOM 2236 C CA . ASP A 1 273 ? 52.311 22.549 7.343 1.00 31.38 273 ASP A CA 1
ATOM 2237 C C . ASP A 1 273 ? 50.836 22.680 7.774 1.00 31.38 273 ASP A C 1
ATOM 2239 O O . ASP A 1 273 ? 50.179 23.710 7.674 1.00 31.38 273 ASP A O 1
ATOM 2243 N N . ASN A 1 274 ? 50.389 21.581 8.402 1.00 39.06 274 ASN A N 1
ATOM 2244 C CA . ASN A 1 274 ? 49.760 21.498 9.726 1.00 39.06 274 ASN A CA 1
ATOM 2245 C C . ASN A 1 274 ? 48.664 22.514 10.087 1.00 39.06 274 ASN A C 1
ATOM 2247 O O . ASN A 1 274 ? 48.946 23.597 10.586 1.00 39.06 274 ASN A O 1
ATOM 2251 N N . ASN A 1 275 ? 47.405 22.063 10.006 1.00 34.75 275 ASN A N 1
ATOM 2252 C CA . ASN A 1 275 ? 46.428 22.045 11.113 1.00 34.75 275 ASN A CA 1
ATOM 2253 C C . ASN A 1 275 ? 45.001 21.916 10.563 1.00 34.75 275 ASN A C 1
ATOM 2255 O O . ASN A 1 275 ? 44.443 22.898 10.086 1.00 34.75 275 ASN A O 1
ATOM 2259 N N . ASN A 1 276 ? 44.362 20.746 10.709 1.00 31.39 276 ASN A N 1
ATOM 2260 C CA . ASN A 1 276 ? 42.943 20.710 11.098 1.00 31.39 276 ASN A CA 1
ATOM 2261 C C . ASN A 1 276 ? 42.465 19.305 11.495 1.00 31.39 276 ASN A C 1
ATOM 2263 O O . ASN A 1 276 ? 41.817 18.580 10.739 1.00 31.39 276 ASN A O 1
ATOM 2267 N N . MET A 1 277 ? 42.742 18.936 12.743 1.00 32.62 277 MET A N 1
ATOM 2268 C CA . MET A 1 277 ? 42.239 17.725 13.387 1.00 32.62 277 MET A CA 1
ATOM 2269 C C . MET A 1 277 ? 40.832 17.942 13.980 1.00 32.62 277 MET A C 1
ATOM 2271 O O . MET A 1 277 ? 40.604 17.566 15.112 1.00 32.62 277 MET A O 1
ATOM 2275 N N . TYR A 1 278 ? 39.878 18.538 13.250 1.00 32.34 278 TYR A N 1
ATOM 2276 C CA . TYR A 1 278 ? 38.442 18.550 13.616 1.00 32.34 278 TYR A CA 1
ATOM 2277 C C . TYR A 1 278 ? 37.520 18.714 12.389 1.00 32.34 278 TYR A C 1
ATOM 2279 O O . TYR A 1 278 ? 36.562 19.476 12.404 1.00 32.34 278 TYR A O 1
ATOM 2287 N N . SER A 1 279 ? 37.739 17.951 11.312 1.00 31.36 279 SER A N 1
ATOM 2288 C CA . SER A 1 279 ? 36.710 17.766 10.269 1.00 31.36 279 SER A CA 1
ATOM 2289 C C . SER A 1 279 ? 35.857 16.532 10.561 1.00 31.36 279 SER A C 1
ATOM 2291 O O . SER A 1 279 ? 35.883 15.530 9.849 1.00 31.36 279 SER A O 1
ATOM 2293 N N . 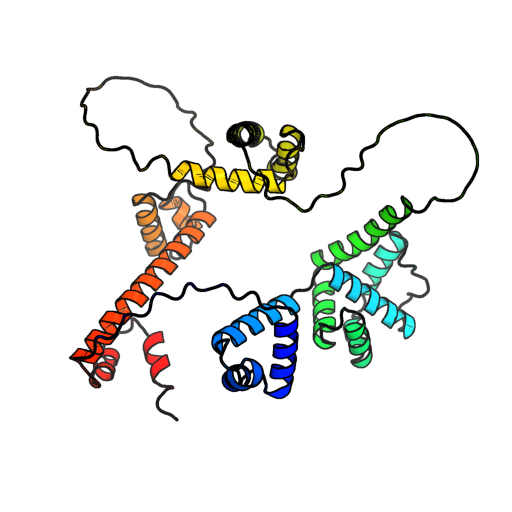ARG A 1 280 ? 35.081 16.591 11.649 1.00 36.53 280 ARG A N 1
ATOM 2294 C CA . ARG A 1 280 ? 33.997 15.637 11.918 1.00 36.53 280 ARG A CA 1
ATOM 2295 C C . ARG A 1 280 ? 32.655 16.327 11.706 1.00 36.53 280 ARG A C 1
ATOM 2297 O O . ARG A 1 280 ? 32.359 17.321 12.358 1.00 36.53 280 ARG A O 1
ATOM 2304 N N . SER A 1 281 ? 31.829 15.686 10.872 1.00 41.09 281 SER A N 1
ATOM 2305 C CA . SER A 1 281 ? 30.366 15.841 10.729 1.00 41.09 281 SER A CA 1
ATOM 2306 C C . SER A 1 281 ? 29.847 16.445 9.419 1.00 41.09 281 SER A C 1
ATOM 2308 O O . SER A 1 281 ? 28.817 17.113 9.411 1.00 41.09 281 SER A O 1
ATOM 2310 N N . ASN A 1 282 ? 30.445 16.089 8.278 1.00 37.81 282 ASN A N 1
ATOM 2311 C CA . ASN A 1 282 ? 29.673 16.032 7.036 1.00 37.81 282 ASN A CA 1
ATOM 2312 C C . ASN A 1 282 ? 28.898 14.703 7.023 1.00 37.81 282 ASN A C 1
ATOM 2314 O O . ASN A 1 282 ? 29.475 13.627 6.874 1.00 37.81 282 ASN A O 1
ATOM 2318 N N . CYS A 1 283 ? 27.596 14.733 7.299 1.00 39.00 283 CYS A N 1
ATOM 2319 C CA . CYS A 1 283 ? 26.803 13.515 7.440 1.00 39.00 283 CYS A CA 1
ATOM 2320 C C . CYS A 1 283 ? 26.635 12.808 6.078 1.00 39.00 283 CYS A C 1
ATOM 2322 O O . CYS A 1 283 ? 25.685 13.077 5.335 1.00 39.00 283 CYS A O 1
ATOM 2324 N N . GLY A 1 284 ? 27.547 11.875 5.794 1.00 41.72 284 GLY A N 1
ATOM 2325 C CA . GLY A 1 284 ? 27.771 11.144 4.541 1.00 41.72 284 GLY A CA 1
ATOM 2326 C C . GLY A 1 284 ? 26.692 10.149 4.107 1.00 41.72 284 GLY A C 1
ATOM 2327 O O . GLY A 1 284 ? 27.004 9.058 3.640 1.00 41.72 284 GLY A O 1
ATOM 2328 N N . TRP A 1 285 ? 25.414 10.521 4.176 1.00 40.88 285 TRP A N 1
ATOM 2329 C CA . TRP A 1 285 ? 24.326 9.693 3.636 1.00 40.88 285 TRP A CA 1
ATOM 2330 C C . TRP A 1 285 ? 24.338 9.625 2.103 1.00 40.88 285 TRP A C 1
ATOM 2332 O O . TRP A 1 285 ? 23.612 8.826 1.517 1.00 40.88 285 TRP A O 1
ATOM 2342 N N . LEU A 1 286 ? 25.151 10.459 1.447 1.00 53.88 286 LEU A N 1
ATOM 2343 C CA . LEU A 1 286 ? 25.180 10.594 -0.005 1.00 53.88 286 LEU A CA 1
ATOM 2344 C C . LEU A 1 286 ? 26.585 10.780 -0.592 1.00 53.88 286 LEU A C 1
ATOM 2346 O O . LEU A 1 286 ? 26.661 11.130 -1.767 1.00 53.88 286 LEU A O 1
ATOM 2350 N N . SER A 1 287 ? 27.674 10.514 0.143 1.00 67.56 287 SER A N 1
ATOM 2351 C CA . SER A 1 287 ? 28.995 10.464 -0.506 1.00 67.56 287 SER A CA 1
ATOM 2352 C C . SER A 1 287 ? 28.944 9.425 -1.634 1.00 67.56 287 SER A C 1
ATOM 2354 O O . SER A 1 287 ? 28.406 8.328 -1.442 1.00 67.56 287 SER A O 1
ATOM 2356 N N . GLN A 1 288 ? 29.394 9.786 -2.833 1.00 83.19 288 GLN A N 1
ATOM 2357 C CA . GLN A 1 288 ? 29.480 8.850 -3.950 1.00 83.19 288 GLN A CA 1
ATOM 2358 C C . GLN A 1 288 ? 30.364 7.678 -3.525 1.00 83.19 288 GLN A C 1
ATOM 2360 O O . GLN A 1 288 ? 31.343 7.872 -2.817 1.00 83.19 288 GLN A O 1
ATOM 2365 N N . TRP A 1 289 ? 29.964 6.457 -3.872 1.00 90.19 289 TRP A N 1
ATOM 2366 C CA . TRP A 1 289 ? 30.803 5.296 -3.601 1.00 90.19 289 TRP A CA 1
ATOM 2367 C C . TRP A 1 289 ? 32.002 5.357 -4.537 1.00 90.19 289 TRP A C 1
ATOM 2369 O O . TRP A 1 289 ? 31.806 5.322 -5.757 1.00 90.19 289 TRP A O 1
ATOM 2379 N N . SER A 1 290 ? 33.201 5.477 -3.976 1.00 92.94 290 SER A N 1
ATOM 2380 C CA . SER A 1 290 ? 34.431 5.391 -4.754 1.00 92.94 290 SER A CA 1
ATOM 2381 C C . SER A 1 290 ? 34.590 3.978 -5.320 1.00 92.94 290 SER A C 1
ATOM 2383 O O . SER A 1 290 ? 33.947 3.025 -4.866 1.00 92.94 290 SER A O 1
ATOM 2385 N N . ARG A 1 291 ? 35.447 3.830 -6.333 1.00 87.62 291 ARG A N 1
ATOM 2386 C CA . ARG A 1 291 ? 35.755 2.514 -6.900 1.00 87.62 291 ARG A CA 1
ATOM 2387 C C . ARG A 1 291 ? 36.326 1.566 -5.836 1.00 87.62 291 ARG A C 1
ATOM 2389 O O . ARG A 1 291 ? 35.813 0.461 -5.704 1.00 87.62 291 ARG A O 1
ATOM 2396 N N . GLY A 1 292 ? 37.269 2.041 -5.020 1.00 92.19 292 GLY A N 1
ATOM 2397 C CA . GLY A 1 292 ? 37.851 1.256 -3.926 1.00 92.19 292 GLY A CA 1
ATOM 2398 C C . GLY A 1 292 ? 36.828 0.852 -2.859 1.00 92.19 292 GLY A C 1
ATOM 2399 O O . GLY A 1 292 ? 36.814 -0.292 -2.426 1.00 92.19 292 GLY A O 1
ATOM 2400 N N . GLU A 1 293 ? 35.887 1.733 -2.489 1.00 95.19 293 GLU A N 1
ATOM 2401 C CA . GLU A 1 293 ? 34.811 1.362 -1.553 1.00 95.19 293 GLU A CA 1
ATOM 2402 C C . GLU A 1 293 ? 33.890 0.272 -2.123 1.00 95.19 293 GLU A C 1
ATOM 2404 O O . GLU A 1 293 ? 33.370 -0.555 -1.375 1.00 95.19 293 GLU A O 1
ATOM 2409 N N . ILE A 1 294 ? 33.651 0.277 -3.440 1.00 95.44 294 ILE A N 1
ATOM 2410 C CA . ILE A 1 294 ? 32.862 -0.764 -4.113 1.00 95.44 294 ILE A CA 1
ATOM 2411 C C . ILE A 1 294 ? 33.622 -2.090 -4.117 1.00 95.44 294 ILE A C 1
ATOM 2413 O O . ILE A 1 294 ? 33.024 -3.118 -3.815 1.00 95.44 294 ILE A O 1
ATOM 2417 N N . GLU A 1 295 ? 34.914 -2.068 -4.436 1.00 93.50 295 GLU A N 1
ATOM 2418 C CA . GLU A 1 295 ? 35.775 -3.256 -4.431 1.00 93.50 295 GLU A CA 1
ATOM 2419 C C . GLU A 1 295 ? 35.845 -3.868 -3.023 1.00 93.50 295 GLU A C 1
ATOM 2421 O O . GLU A 1 295 ? 35.560 -5.053 -2.854 1.00 93.50 295 GLU A O 1
ATOM 2426 N N . HIS A 1 296 ? 36.056 -3.048 -1.992 1.00 96.06 296 HIS A N 1
ATOM 2427 C CA . HIS A 1 296 ? 36.012 -3.495 -0.601 1.00 96.06 296 HIS A CA 1
ATOM 2428 C C . HIS A 1 296 ? 34.637 -4.031 -0.179 1.00 96.06 296 HIS A C 1
ATOM 2430 O O . HIS A 1 296 ? 34.561 -5.030 0.532 1.00 96.06 296 HIS A O 1
ATOM 2436 N N . LEU A 1 297 ? 33.534 -3.417 -0.627 1.00 96.06 297 LEU A N 1
ATOM 2437 C CA . LEU A 1 297 ? 32.191 -3.946 -0.364 1.00 96.06 297 LEU A CA 1
ATOM 2438 C C . LEU A 1 297 ? 32.018 -5.350 -0.954 1.00 96.06 297 LEU A C 1
ATOM 2440 O O . LEU A 1 297 ? 31.454 -6.217 -0.294 1.00 96.06 297 LEU A O 1
ATOM 2444 N N . ILE A 1 298 ? 32.486 -5.570 -2.184 1.00 95.00 298 ILE A N 1
ATOM 2445 C CA . ILE A 1 298 ? 32.417 -6.875 -2.853 1.00 95.00 298 ILE A CA 1
ATOM 2446 C C . ILE A 1 298 ? 33.262 -7.902 -2.092 1.00 95.00 298 ILE A C 1
ATOM 2448 O O . ILE A 1 298 ? 32.782 -9.002 -1.827 1.00 95.00 298 ILE A O 1
ATOM 2452 N N . MET A 1 299 ? 34.480 -7.531 -1.695 1.00 95.00 299 MET A N 1
ATOM 2453 C CA . MET A 1 299 ? 35.380 -8.399 -0.931 1.00 95.00 299 MET A CA 1
ATOM 2454 C C . MET A 1 299 ? 34.795 -8.780 0.429 1.00 95.00 299 MET A C 1
ATOM 2456 O O . MET A 1 299 ? 34.774 -9.959 0.772 1.00 95.00 299 MET A O 1
ATOM 2460 N N . GLY A 1 300 ? 34.220 -7.825 1.162 1.00 95.62 300 GLY A N 1
ATOM 2461 C CA . GLY A 1 300 ? 33.583 -8.125 2.442 1.00 95.62 300 GLY A CA 1
ATOM 2462 C C . GLY A 1 300 ? 32.354 -9.024 2.321 1.00 95.62 300 GLY A C 1
ATOM 2463 O O . GLY A 1 300 ? 32.148 -9.877 3.177 1.00 95.62 300 GLY A O 1
ATOM 2464 N N . ILE A 1 301 ? 31.583 -8.912 1.235 1.00 95.50 301 ILE A N 1
ATOM 2465 C CA . ILE A 1 301 ? 30.467 -9.835 0.967 1.00 95.50 301 ILE A CA 1
ATOM 2466 C C . ILE A 1 301 ? 30.976 -11.230 0.594 1.00 95.50 301 ILE A C 1
ATOM 2468 O O . ILE A 1 301 ? 30.356 -12.223 0.962 1.00 95.50 301 ILE A O 1
ATOM 2472 N N . HIS A 1 302 ? 32.093 -11.325 -0.127 1.00 93.12 302 HIS A N 1
ATOM 2473 C CA . HIS A 1 302 ? 32.713 -12.610 -0.442 1.00 93.12 302 HIS A CA 1
ATOM 2474 C C . HIS A 1 302 ? 33.234 -13.316 0.821 1.00 93.12 302 HIS A C 1
ATOM 2476 O O . HIS A 1 302 ? 33.063 -14.521 0.958 1.00 93.12 302 HIS A O 1
ATOM 2482 N N . GLU A 1 303 ? 33.840 -12.574 1.752 1.00 95.19 303 GLU A N 1
ATOM 2483 C CA . GLU A 1 303 ? 34.411 -13.129 2.985 1.00 95.19 303 GLU A CA 1
ATOM 2484 C C . GLU A 1 303 ? 33.354 -13.419 4.067 1.00 95.19 303 GLU A C 1
ATOM 2486 O O . GLU A 1 303 ? 33.398 -14.465 4.709 1.00 95.19 303 GLU A O 1
ATOM 2491 N N . PHE A 1 304 ? 32.385 -12.517 4.265 1.00 94.81 304 PHE A N 1
ATOM 2492 C CA . PHE A 1 304 ? 31.423 -12.574 5.379 1.00 94.81 304 PHE A CA 1
ATOM 2493 C C . PHE A 1 304 ? 29.967 -12.813 4.945 1.00 94.81 304 PHE A C 1
ATOM 2495 O O . PHE A 1 304 ? 29.046 -12.762 5.768 1.00 94.81 304 PHE A O 1
ATOM 2502 N N . GLY A 1 305 ? 29.712 -13.039 3.656 1.00 94.00 305 GLY A N 1
ATOM 2503 C CA . GLY A 1 305 ? 28.360 -13.184 3.119 1.00 94.00 305 GLY A CA 1
ATOM 2504 C C . GLY A 1 305 ? 27.516 -11.916 3.295 1.00 94.00 305 GLY A C 1
ATOM 2505 O O . GLY A 1 305 ? 27.970 -10.791 3.099 1.00 94.00 305 GLY A O 1
ATOM 2506 N N . PHE A 1 306 ? 26.249 -12.079 3.685 1.00 95.25 306 PHE A N 1
ATOM 2507 C CA . PHE A 1 306 ? 25.329 -10.955 3.922 1.00 95.25 306 PHE A CA 1
ATOM 2508 C C . PHE A 1 306 ? 25.382 -10.400 5.354 1.00 95.25 306 PHE A C 1
ATOM 2510 O O . PHE A 1 306 ? 24.457 -9.697 5.775 1.00 95.25 306 PHE A O 1
ATOM 2517 N N . ASN A 1 307 ? 26.452 -10.679 6.108 1.00 96.31 307 ASN A N 1
ATOM 2518 C CA . ASN A 1 307 ? 26.685 -10.025 7.389 1.00 96.31 307 ASN A CA 1
ATOM 2519 C C . ASN A 1 307 ? 27.185 -8.586 7.168 1.00 96.31 307 ASN A C 1
ATOM 2521 O O . ASN A 1 307 ? 28.380 -8.292 7.072 1.00 96.31 307 ASN A O 1
ATOM 2525 N N . TRP A 1 308 ? 26.225 -7.664 7.060 1.00 96.06 308 TRP A N 1
ATOM 2526 C CA . TRP A 1 308 ? 26.490 -6.254 6.778 1.00 96.06 308 TRP A CA 1
ATOM 2527 C C . TRP A 1 308 ? 27.261 -5.541 7.887 1.00 96.06 308 TRP A C 1
ATOM 2529 O O . TRP A 1 308 ? 27.916 -4.546 7.586 1.00 96.06 308 TRP A O 1
ATOM 2539 N N . GLY A 1 309 ? 27.154 -6.007 9.136 1.00 95.25 309 GLY A N 1
ATOM 2540 C CA . GLY A 1 309 ? 27.889 -5.446 10.269 1.00 95.25 309 GLY A CA 1
ATOM 2541 C C . GLY A 1 309 ? 29.388 -5.641 10.079 1.00 95.25 309 GLY A C 1
ATOM 2542 O O . GLY A 1 309 ? 30.126 -4.662 9.982 1.00 95.25 309 GLY A O 1
ATOM 2543 N N . ASP A 1 310 ? 29.800 -6.893 9.886 1.00 96.75 310 ASP A N 1
ATOM 2544 C CA . ASP A 1 310 ? 31.209 -7.263 9.718 1.00 96.75 310 ASP A CA 1
ATOM 2545 C C . ASP A 1 310 ? 31.801 -6.679 8.432 1.00 96.75 310 ASP A C 1
ATOM 2547 O O . ASP A 1 310 ? 32.884 -6.091 8.447 1.00 96.75 310 ASP A O 1
ATOM 2551 N N . THR A 1 311 ? 31.046 -6.745 7.329 1.00 95.69 311 THR A N 1
ATOM 2552 C CA . THR A 1 311 ? 31.431 -6.132 6.046 1.00 95.69 311 THR A CA 1
ATOM 2553 C C . THR A 1 311 ? 31.688 -4.631 6.199 1.00 95.69 311 THR A C 1
ATOM 2555 O O . THR A 1 311 ? 32.677 -4.097 5.699 1.00 95.69 311 THR A O 1
ATOM 2558 N N . GLN A 1 312 ? 30.799 -3.922 6.898 1.00 96.56 312 GLN A N 1
ATOM 2559 C CA . GLN A 1 312 ? 30.937 -2.485 7.103 1.00 96.56 312 GLN A CA 1
ATOM 2560 C C . GLN A 1 312 ? 32.109 -2.154 8.029 1.00 96.56 312 GLN A C 1
ATOM 2562 O O . GLN A 1 312 ? 32.851 -1.214 7.748 1.00 96.56 312 GLN A O 1
ATOM 2567 N N . GLN A 1 313 ? 32.268 -2.896 9.125 1.00 95.94 313 GLN A N 1
ATOM 2568 C CA . GLN A 1 313 ? 33.301 -2.632 10.121 1.00 95.94 313 GLN A CA 1
ATOM 2569 C C . GLN A 1 313 ? 34.710 -2.889 9.574 1.00 95.94 313 GLN A C 1
ATOM 2571 O O . GLN A 1 313 ? 35.613 -2.094 9.831 1.00 95.94 313 GLN A O 1
ATOM 2576 N N . LYS A 1 314 ? 34.898 -3.971 8.810 1.00 96.44 314 LYS A N 1
ATOM 2577 C CA . LYS A 1 314 ? 36.222 -4.387 8.325 1.00 96.44 314 LYS A CA 1
ATOM 2578 C C . LYS A 1 314 ? 36.598 -3.770 6.981 1.00 96.44 314 LYS A C 1
ATOM 2580 O O . LYS A 1 314 ? 37.717 -3.293 6.838 1.00 96.44 314 LYS A O 1
ATOM 2585 N N . TRP A 1 315 ? 35.671 -3.733 6.025 1.00 96.56 315 TRP A N 1
ATOM 2586 C CA . TRP A 1 315 ? 35.997 -3.403 4.633 1.00 96.56 315 TRP A CA 1
ATOM 2587 C C . TRP A 1 315 ? 35.536 -2.010 4.194 1.00 96.56 315 TRP A C 1
ATOM 2589 O O . TRP A 1 315 ? 36.204 -1.357 3.395 1.00 96.56 315 TRP A O 1
ATOM 2599 N N . VAL A 1 316 ? 34.410 -1.515 4.715 1.00 95.31 316 VAL A N 1
ATOM 2600 C CA . VAL A 1 316 ? 33.800 -0.257 4.241 1.00 95.31 316 VAL A CA 1
ATOM 2601 C C . VAL A 1 316 ? 33.558 0.724 5.389 1.00 95.31 316 VAL A C 1
ATOM 2603 O O . VAL A 1 316 ? 32.427 1.129 5.690 1.00 95.31 316 VAL A O 1
ATOM 2606 N N . GLN A 1 317 ? 34.649 1.106 6.052 1.00 92.06 317 GLN A N 1
ATOM 2607 C CA . GLN A 1 317 ? 34.611 2.019 7.191 1.00 92.06 317 GLN A CA 1
ATOM 2608 C C . GLN A 1 317 ? 34.020 3.382 6.795 1.00 92.06 317 GLN A C 1
ATOM 2610 O O . GLN A 1 317 ? 34.290 3.922 5.726 1.00 92.06 317 GLN A O 1
ATOM 2615 N N . GLY A 1 318 ? 33.161 3.936 7.654 1.00 88.19 318 GLY A N 1
ATOM 2616 C CA . GLY A 1 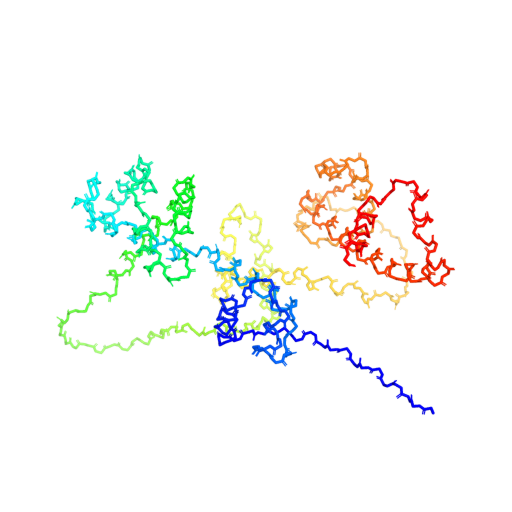318 ? 32.491 5.220 7.408 1.00 88.19 318 GLY A CA 1
ATOM 2617 C C . GLY A 1 318 ? 31.178 5.131 6.620 1.00 88.19 318 GLY A C 1
ATOM 2618 O O . GLY A 1 318 ? 30.454 6.126 6.526 1.00 88.19 318 GLY A O 1
ATOM 2619 N N . ARG A 1 319 ? 30.805 3.949 6.110 1.00 91.50 319 ARG A N 1
ATOM 2620 C CA . ARG A 1 319 ? 29.456 3.687 5.582 1.00 91.50 319 ARG A CA 1
ATOM 2621 C C . ARG A 1 319 ? 28.574 3.054 6.651 1.00 91.50 319 ARG A C 1
ATOM 2623 O O . ARG A 1 319 ? 29.050 2.441 7.591 1.00 91.50 319 ARG A O 1
ATOM 2630 N N . THR A 1 320 ? 27.260 3.213 6.521 1.00 93.19 320 THR A N 1
ATOM 2631 C CA . THR A 1 320 ? 26.303 2.505 7.384 1.00 93.19 320 THR A CA 1
ATOM 2632 C C . THR A 1 320 ? 25.961 1.147 6.780 1.00 93.19 320 THR A C 1
ATOM 2634 O O . THR A 1 320 ? 25.922 1.010 5.556 1.00 93.19 320 THR A O 1
ATOM 2637 N N . THR A 1 321 ? 25.608 0.164 7.611 1.00 94.94 321 THR A N 1
ATOM 2638 C CA . THR A 1 321 ? 25.142 -1.164 7.159 1.00 94.94 321 THR A CA 1
ATOM 2639 C C . THR A 1 321 ? 24.002 -1.061 6.137 1.00 94.94 321 THR A C 1
ATOM 2641 O O . THR A 1 321 ? 24.004 -1.726 5.101 1.00 94.94 321 THR A O 1
ATOM 2644 N N . LYS A 1 322 ? 23.064 -0.129 6.361 1.00 89.69 322 LYS A N 1
ATOM 2645 C CA . LYS A 1 322 ? 21.965 0.174 5.432 1.00 89.69 322 LYS A CA 1
ATOM 2646 C C . LYS A 1 322 ? 22.457 0.708 4.081 1.00 89.69 322 LYS A C 1
ATOM 2648 O O . LYS A 1 322 ? 21.876 0.363 3.053 1.00 89.69 322 LYS A O 1
ATOM 2653 N N . SER A 1 323 ? 23.507 1.534 4.071 1.00 91.12 323 SER A N 1
ATOM 2654 C CA . SER A 1 323 ? 24.140 2.028 2.841 1.00 91.12 323 SER A CA 1
ATOM 2655 C C . SER A 1 323 ? 24.827 0.894 2.078 1.00 91.12 323 SER A C 1
ATOM 2657 O O . SER A 1 323 ? 24.639 0.795 0.866 1.00 91.12 323 SER A O 1
ATOM 2659 N N . CYS A 1 324 ? 25.557 0.013 2.771 1.00 94.75 324 CYS A N 1
ATOM 2660 C CA . CYS A 1 324 ? 26.196 -1.167 2.176 1.00 94.75 324 CYS A CA 1
ATOM 2661 C C . CYS A 1 324 ? 25.161 -2.077 1.501 1.00 94.75 324 CYS A C 1
ATOM 2663 O O . CYS A 1 324 ? 25.271 -2.367 0.311 1.00 94.75 324 CYS A O 1
ATOM 2665 N N . HIS A 1 325 ? 24.085 -2.419 2.217 1.00 95.06 325 HIS A N 1
ATOM 2666 C CA . HIS A 1 325 ? 22.997 -3.238 1.682 1.00 95.06 325 HIS A CA 1
ATOM 2667 C C . HIS A 1 325 ? 22.308 -2.595 0.463 1.00 95.06 325 HIS A C 1
ATOM 2669 O O . HIS A 1 325 ? 22.068 -3.255 -0.551 1.00 95.06 325 HIS A O 1
ATOM 2675 N N . ALA A 1 326 ? 22.006 -1.292 0.519 1.00 89.25 326 ALA A N 1
ATOM 2676 C CA . ALA A 1 326 ? 21.389 -0.581 -0.603 1.00 89.25 326 ALA A CA 1
ATOM 2677 C C . ALA A 1 326 ? 22.311 -0.519 -1.835 1.00 89.25 326 ALA A C 1
ATOM 2679 O O . ALA A 1 326 ? 21.854 -0.707 -2.970 1.00 89.25 326 ALA A O 1
ATOM 2680 N N . LYS A 1 327 ? 23.613 -0.286 -1.621 1.00 94.62 327 LYS A N 1
ATOM 2681 C CA . LYS A 1 327 ? 24.606 -0.274 -2.697 1.00 94.62 327 LYS A CA 1
ATOM 2682 C C . LYS A 1 327 ? 24.751 -1.653 -3.329 1.00 94.62 327 LYS A C 1
ATOM 2684 O O . LYS A 1 327 ? 24.705 -1.736 -4.555 1.00 94.62 327 LYS A O 1
ATOM 2689 N N . TRP A 1 328 ? 24.831 -2.711 -2.523 1.00 95.88 328 TRP A N 1
ATOM 2690 C CA . TRP A 1 328 ? 24.884 -4.083 -3.021 1.00 95.88 328 TRP A CA 1
ATOM 2691 C C . TRP A 1 328 ? 23.665 -4.434 -3.872 1.00 95.88 328 TRP A C 1
ATOM 2693 O O . TRP A 1 328 ? 23.825 -4.912 -4.987 1.00 95.88 328 TRP A O 1
ATOM 2703 N N . ARG A 1 329 ? 22.445 -4.108 -3.420 1.00 91.31 329 ARG A N 1
ATOM 2704 C CA . ARG A 1 329 ? 21.230 -4.321 -4.229 1.00 91.31 329 ARG A CA 1
ATOM 2705 C C . ARG A 1 329 ? 21.309 -3.653 -5.600 1.00 91.31 329 ARG A C 1
ATOM 2707 O O . ARG A 1 329 ? 20.889 -4.242 -6.590 1.00 91.31 329 ARG A O 1
ATOM 2714 N N . THR A 1 330 ? 21.860 -2.443 -5.657 1.00 88.31 330 THR A N 1
ATOM 2715 C CA . THR A 1 330 ? 22.034 -1.704 -6.915 1.00 88.31 330 THR A CA 1
ATOM 2716 C C . THR A 1 330 ? 23.083 -2.366 -7.814 1.00 88.31 330 THR A C 1
ATOM 2718 O O . THR A 1 330 ? 22.841 -2.528 -9.008 1.00 88.31 330 THR A O 1
ATOM 2721 N N . LEU A 1 331 ? 24.228 -2.771 -7.250 1.00 89.94 331 LEU A N 1
ATOM 2722 C CA . LEU A 1 331 ? 25.289 -3.473 -7.979 1.00 89.94 331 LEU A CA 1
ATOM 2723 C C . LEU A 1 331 ? 24.803 -4.825 -8.504 1.00 89.94 331 LEU A C 1
ATOM 2725 O O . LEU A 1 331 ? 24.977 -5.108 -9.682 1.00 89.94 331 LEU A O 1
ATOM 2729 N N . ASN A 1 332 ? 24.118 -5.606 -7.671 1.00 86.44 332 ASN A N 1
ATOM 2730 C CA . ASN A 1 332 ? 23.598 -6.914 -8.045 1.00 86.44 332 ASN A CA 1
ATOM 2731 C C . ASN A 1 332 ? 22.513 -6.807 -9.125 1.00 86.44 332 ASN A C 1
ATOM 2733 O O . ASN A 1 332 ? 22.524 -7.557 -10.093 1.00 86.44 332 ASN A O 1
ATOM 2737 N N . ALA A 1 333 ? 21.605 -5.830 -9.021 1.00 79.69 333 ALA A N 1
ATOM 2738 C CA . ALA A 1 333 ? 20.619 -5.574 -10.071 1.00 79.69 333 ALA A CA 1
ATOM 2739 C C . ALA A 1 333 ? 21.283 -5.185 -11.404 1.00 79.69 333 ALA A C 1
ATOM 2741 O O . ALA A 1 333 ? 20.845 -5.640 -12.460 1.00 79.69 333 ALA A O 1
ATOM 2742 N N . LYS A 1 334 ? 22.352 -4.376 -11.360 1.00 79.31 334 LYS A N 1
ATOM 2743 C CA . LYS A 1 334 ? 23.134 -4.013 -12.548 1.00 79.31 334 LYS A CA 1
ATOM 2744 C C . LYS A 1 334 ? 23.856 -5.228 -13.133 1.00 79.31 334 LYS A C 1
ATOM 2746 O O . LYS A 1 334 ? 23.769 -5.433 -14.336 1.00 79.31 334 LYS A O 1
ATOM 2751 N N . LEU A 1 335 ? 24.487 -6.052 -12.296 1.00 77.25 335 LEU A N 1
ATOM 2752 C CA . LEU A 1 335 ? 25.150 -7.285 -12.715 1.00 77.25 335 LEU A CA 1
ATOM 2753 C C . LEU A 1 335 ? 24.153 -8.252 -13.359 1.00 77.25 335 LEU A C 1
ATOM 2755 O O . LEU A 1 335 ? 24.386 -8.702 -14.471 1.00 77.25 335 LEU A O 1
ATOM 2759 N N . HIS A 1 336 ? 23.001 -8.504 -12.732 1.00 71.50 336 HIS A N 1
ATOM 2760 C CA . HIS A 1 336 ? 21.945 -9.328 -13.322 1.00 71.50 336 HIS A CA 1
ATOM 2761 C C . HIS A 1 336 ? 21.451 -8.775 -14.661 1.00 71.50 336 HIS A C 1
ATOM 2763 O O . HIS A 1 336 ? 21.209 -9.546 -15.588 1.00 71.50 336 HIS A O 1
ATOM 2769 N N . LEU A 1 337 ? 21.304 -7.453 -14.784 1.00 72.12 337 LEU A N 1
ATOM 2770 C CA . LEU A 1 337 ? 20.913 -6.828 -16.043 1.00 72.12 337 LEU A CA 1
ATOM 2771 C C . LEU A 1 337 ? 21.996 -7.000 -17.114 1.00 72.12 337 LEU A C 1
ATOM 2773 O O . LEU A 1 337 ? 21.670 -7.375 -18.235 1.00 72.12 337 LEU A O 1
ATOM 2777 N N . GLU A 1 338 ? 23.267 -6.770 -16.783 1.00 69.31 338 GLU A N 1
ATOM 2778 C CA . GLU A 1 338 ? 24.396 -6.970 -17.698 1.00 69.31 338 GLU A CA 1
ATOM 2779 C C . GLU A 1 338 ? 24.537 -8.436 -18.108 1.00 69.31 338 GLU A C 1
ATOM 2781 O O . GLU A 1 338 ? 24.710 -8.719 -19.291 1.00 69.31 338 GLU A O 1
ATOM 2786 N N . MET A 1 339 ? 24.384 -9.372 -17.170 1.00 67.12 339 MET A N 1
ATOM 2787 C CA . MET A 1 339 ? 24.362 -10.805 -17.454 1.00 67.12 339 MET A CA 1
ATOM 2788 C C . MET A 1 339 ? 23.198 -11.161 -18.368 1.00 67.12 339 MET A C 1
ATOM 2790 O O . MET A 1 339 ? 23.419 -11.838 -19.359 1.00 67.12 339 MET A O 1
ATOM 2794 N N . LYS A 1 340 ? 21.989 -10.650 -18.121 1.00 69.62 340 LYS A N 1
ATOM 2795 C CA . LYS A 1 340 ? 20.824 -10.882 -18.987 1.00 69.62 340 LYS A CA 1
ATOM 2796 C C . LYS A 1 340 ? 21.015 -10.290 -20.387 1.00 69.62 340 LYS A C 1
ATOM 2798 O O . LYS A 1 340 ? 20.645 -10.912 -21.380 1.00 69.62 340 LYS A O 1
ATOM 2803 N N . ILE A 1 341 ? 21.610 -9.099 -20.478 1.00 67.06 341 ILE A N 1
ATOM 2804 C CA . ILE A 1 341 ? 21.936 -8.453 -21.755 1.00 67.06 341 ILE A CA 1
ATOM 2805 C C . ILE A 1 341 ? 23.003 -9.253 -22.498 1.00 67.06 341 ILE A C 1
ATOM 2807 O O . ILE A 1 341 ? 22.851 -9.422 -23.696 1.00 67.06 341 ILE A O 1
ATOM 2811 N N . ARG A 1 342 ? 24.043 -9.765 -21.825 1.00 62.62 342 ARG A N 1
ATOM 2812 C CA . ARG A 1 342 ? 25.116 -10.570 -22.441 1.00 62.62 342 ARG A CA 1
ATOM 2813 C C . ARG A 1 342 ? 24.703 -12.014 -22.740 1.00 62.62 342 ARG A C 1
ATOM 2815 O O . ARG A 1 342 ? 25.178 -12.582 -23.719 1.00 62.62 342 ARG A O 1
ATOM 2822 N N . GLN A 1 343 ? 23.792 -12.583 -21.954 1.00 62.09 343 GLN A N 1
ATOM 2823 C CA . GLN A 1 343 ? 23.168 -13.883 -22.206 1.00 62.09 343 GLN A CA 1
ATOM 2824 C C . GLN A 1 343 ? 22.332 -13.861 -23.484 1.00 62.09 343 GLN A C 1
ATOM 2826 O O . GLN A 1 343 ? 22.242 -14.886 -24.138 1.00 62.09 343 GLN A O 1
ATOM 2831 N N . ASN A 1 344 ? 21.755 -12.724 -23.885 1.00 60.28 344 ASN A N 1
ATOM 2832 C CA . ASN A 1 344 ? 20.933 -12.665 -25.098 1.00 60.28 344 ASN A CA 1
ATOM 2833 C C . ASN A 1 344 ? 21.761 -12.905 -26.385 1.00 60.28 344 ASN A C 1
ATOM 2835 O O . ASN A 1 344 ? 21.387 -13.769 -27.175 1.00 60.28 344 ASN A O 1
ATOM 2839 N N . PRO A 1 345 ? 22.918 -12.239 -26.592 1.00 61.84 345 PRO A N 1
ATOM 2840 C CA . PRO A 1 345 ? 23.841 -12.553 -27.675 1.00 61.84 345 PRO A CA 1
ATOM 2841 C C . PRO A 1 345 ? 24.493 -13.918 -27.523 1.00 61.84 345 PRO A C 1
ATOM 2843 O O . PRO A 1 345 ? 24.568 -14.625 -28.510 1.00 61.84 345 PRO A O 1
ATOM 2846 N N . TRP A 1 346 ? 24.934 -14.319 -26.325 1.00 55.22 346 TRP A N 1
ATOM 2847 C CA . TRP A 1 346 ? 25.578 -15.628 -26.150 1.00 55.22 346 TRP A CA 1
ATOM 2848 C C . TRP A 1 346 ? 24.610 -16.784 -26.371 1.00 55.22 346 TRP A C 1
ATOM 2850 O O . TRP A 1 346 ? 24.948 -17.720 -27.074 1.00 55.22 346 TRP A O 1
ATOM 2860 N N . SER A 1 347 ? 23.382 -16.704 -25.860 1.00 59.75 347 SER A N 1
ATOM 2861 C CA . SER A 1 347 ? 22.343 -17.693 -26.149 1.00 59.75 347 SER A CA 1
ATOM 2862 C C . SER A 1 347 ? 22.034 -17.730 -27.638 1.00 59.75 347 SER A C 1
ATOM 2864 O O . SER A 1 347 ? 21.849 -18.816 -28.172 1.00 59.75 347 SER A O 1
ATOM 2866 N N . LYS A 1 348 ? 21.989 -16.576 -28.314 1.00 62.38 348 LYS A N 1
ATOM 2867 C CA . LYS A 1 348 ? 21.743 -16.517 -29.756 1.00 62.38 348 LYS A CA 1
ATOM 2868 C C . LYS A 1 348 ? 22.909 -17.104 -30.551 1.00 62.38 348 LYS A C 1
ATOM 2870 O O . LYS A 1 348 ? 22.683 -18.013 -31.322 1.00 62.38 348 LYS A O 1
ATOM 2875 N N . VAL A 1 349 ? 24.145 -16.700 -30.267 1.00 59.25 349 VAL A N 1
ATOM 2876 C CA . VAL A 1 349 ? 25.374 -17.228 -30.880 1.00 59.25 349 VAL A CA 1
ATOM 2877 C C . VAL A 1 349 ? 25.534 -18.722 -30.609 1.00 59.25 349 VAL A C 1
ATOM 2879 O O . VAL A 1 349 ? 25.851 -19.471 -31.518 1.00 59.25 349 VAL A O 1
ATOM 2882 N N . CYS A 1 350 ? 25.267 -19.196 -29.394 1.00 53.28 350 CYS A N 1
ATOM 2883 C CA . CYS A 1 350 ? 25.309 -20.622 -29.091 1.00 53.28 350 CYS A CA 1
ATOM 2884 C C . CYS A 1 350 ? 24.189 -21.400 -29.790 1.00 53.28 350 CYS A C 1
ATOM 2886 O O . CYS A 1 350 ? 24.415 -22.536 -30.179 1.00 53.28 350 CYS A O 1
ATOM 2888 N N . THR A 1 351 ? 23.006 -20.810 -29.981 1.00 61.56 351 THR A N 1
ATOM 2889 C CA . THR A 1 351 ? 21.935 -21.4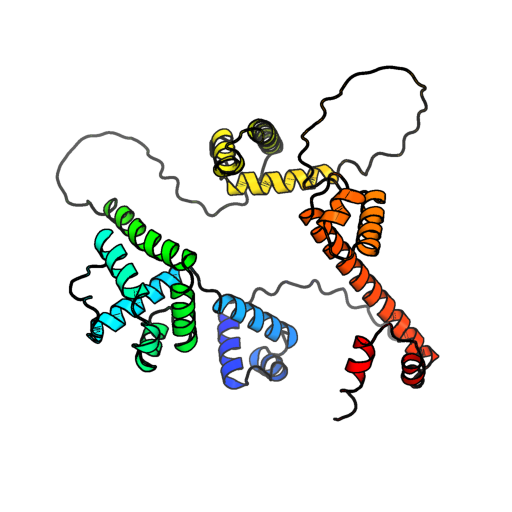38 -30.777 1.00 61.56 351 THR A CA 1
ATOM 2890 C C . THR A 1 351 ? 22.284 -21.422 -32.269 1.00 61.56 351 THR A C 1
ATOM 2892 O O . THR A 1 351 ? 22.043 -22.403 -32.957 1.00 61.56 351 THR A O 1
ATOM 2895 N N . ASP A 1 352 ? 22.910 -20.350 -32.757 1.00 62.28 352 ASP A N 1
ATOM 2896 C CA . ASP A 1 352 ? 23.329 -20.197 -34.152 1.00 62.28 352 ASP A CA 1
ATOM 2897 C C . ASP A 1 352 ? 24.515 -21.125 -34.497 1.00 62.28 352 ASP A C 1
ATOM 2899 O O . ASP A 1 352 ? 24.596 -21.618 -35.617 1.00 62.28 352 ASP A O 1
ATOM 2903 N N . ILE A 1 353 ? 25.425 -21.382 -33.545 1.00 61.94 353 ILE A N 1
ATOM 2904 C CA . ILE A 1 353 ? 26.605 -22.248 -33.728 1.00 61.94 353 ILE A CA 1
ATOM 2905 C C . ILE A 1 353 ? 26.282 -23.720 -33.453 1.00 61.94 353 ILE A C 1
ATOM 2907 O O . ILE A 1 353 ? 26.691 -24.583 -34.223 1.00 61.94 353 ILE A O 1
ATOM 2911 N N . TYR A 1 354 ? 25.585 -24.020 -32.355 1.00 59.44 354 TYR A N 1
ATOM 2912 C CA . TYR A 1 354 ? 25.392 -25.397 -31.882 1.00 59.44 354 TYR A CA 1
ATOM 2913 C C . TYR A 1 354 ? 23.985 -25.945 -32.149 1.00 59.44 354 TYR A C 1
ATOM 2915 O O . TYR A 1 354 ? 23.723 -27.109 -31.855 1.00 59.44 354 TYR A O 1
ATOM 2923 N N . GLY A 1 355 ? 23.071 -25.139 -32.701 1.00 72.31 355 GLY A N 1
ATOM 2924 C CA . GLY A 1 355 ? 21.718 -25.572 -33.051 1.00 72.31 355 GLY A CA 1
ATOM 2925 C C . GLY A 1 355 ? 21.007 -26.295 -31.901 1.00 72.31 355 GLY A C 1
ATOM 2926 O O . GLY A 1 355 ? 21.050 -25.870 -30.741 1.00 72.31 355 GLY A O 1
ATOM 2927 N N . ASP A 1 356 ? 20.384 -27.429 -32.222 1.00 65.69 356 ASP A N 1
ATOM 2928 C CA . ASP A 1 356 ? 19.673 -28.288 -31.268 1.00 65.69 356 ASP A CA 1
ATOM 2929 C C . ASP A 1 356 ? 20.598 -29.024 -30.276 1.00 65.69 356 ASP A C 1
ATOM 2931 O O . ASP A 1 356 ? 20.128 -29.547 -29.260 1.00 65.69 356 ASP A O 1
ATOM 2935 N N . GLU A 1 357 ? 21.917 -29.041 -30.502 1.00 60.78 357 GLU A N 1
ATOM 2936 C CA . GLU A 1 357 ? 22.876 -29.709 -29.610 1.00 60.78 357 GLU A CA 1
ATOM 2937 C C . GLU A 1 357 ? 23.187 -28.904 -28.344 1.00 60.78 357 GLU A C 1
ATOM 2939 O O . GLU A 1 357 ? 23.704 -29.449 -27.365 1.00 60.78 357 GLU A O 1
ATOM 2944 N N . MET A 1 358 ? 22.789 -27.629 -28.293 1.00 58.22 358 MET A N 1
ATOM 2945 C CA . MET A 1 358 ? 23.052 -26.765 -27.142 1.00 58.22 358 MET A CA 1
ATOM 2946 C C . MET A 1 358 ? 22.395 -27.272 -25.845 1.00 58.22 358 MET A C 1
ATOM 2948 O O . MET A 1 358 ? 22.895 -27.029 -24.748 1.00 58.22 358 MET A O 1
ATOM 2952 N N . GLY A 1 359 ? 21.296 -28.028 -25.953 1.00 57.81 359 GLY A N 1
ATOM 2953 C CA . GLY A 1 359 ? 20.671 -28.690 -24.805 1.00 57.81 359 GLY A CA 1
ATOM 2954 C C . GLY A 1 359 ? 21.532 -29.795 -24.182 1.00 57.81 359 GLY A C 1
ATOM 2955 O O . GLY A 1 359 ? 21.457 -29.992 -22.972 1.00 57.81 359 GLY A O 1
ATOM 2956 N N . LYS A 1 360 ? 22.364 -30.481 -24.980 1.00 64.06 360 LYS A N 1
ATOM 2957 C CA . LYS A 1 360 ? 23.289 -31.521 -24.499 1.00 64.06 360 LYS A CA 1
ATOM 2958 C C . LYS A 1 360 ? 24.526 -30.893 -23.853 1.00 64.06 360 LYS A C 1
ATOM 2960 O O . LYS A 1 360 ? 24.871 -31.254 -22.738 1.00 64.06 360 LYS A O 1
ATOM 2965 N N . ILE A 1 361 ? 25.098 -29.864 -24.484 1.00 60.81 361 ILE A N 1
ATOM 2966 C CA . ILE A 1 361 ? 26.279 -29.148 -23.966 1.00 60.81 361 ILE A CA 1
ATOM 2967 C C . ILE A 1 361 ? 25.971 -28.448 -22.631 1.00 60.81 361 ILE A C 1
ATOM 2969 O O . ILE A 1 361 ? 26.768 -28.495 -21.697 1.00 60.81 361 ILE A O 1
ATOM 2973 N N . LEU A 1 362 ? 24.793 -27.824 -22.497 1.00 57.00 362 LEU A N 1
ATOM 2974 C CA . LEU A 1 362 ? 24.375 -27.201 -21.232 1.00 57.00 362 LEU A CA 1
ATOM 2975 C C . LEU A 1 362 ? 24.112 -28.218 -20.111 1.00 57.00 362 LEU A C 1
ATOM 2977 O O . LEU A 1 362 ? 24.214 -27.848 -18.944 1.00 57.00 362 LEU A O 1
ATOM 2981 N N . ALA A 1 363 ? 23.781 -29.469 -20.446 1.00 56.81 363 ALA A N 1
ATOM 2982 C CA . ALA A 1 363 ? 23.573 -30.537 -19.470 1.00 56.81 363 ALA A CA 1
ATOM 2983 C C . ALA A 1 363 ? 24.892 -31.105 -18.913 1.00 56.81 363 ALA A C 1
ATOM 2985 O O . ALA A 1 363 ? 24.886 -31.680 -17.828 1.00 56.81 363 ALA A O 1
ATOM 2986 N N . GLU A 1 364 ? 26.010 -30.918 -19.621 1.00 60.88 364 GLU A N 1
ATOM 2987 C CA . GLU A 1 364 ? 27.344 -31.392 -19.222 1.00 60.88 364 GLU A CA 1
ATOM 2988 C C . GLU A 1 364 ? 28.155 -30.350 -18.428 1.00 60.88 364 GLU A C 1
ATOM 2990 O O . GLU A 1 364 ? 29.213 -30.667 -17.883 1.00 60.88 364 GLU A O 1
ATOM 2995 N N . LEU A 1 365 ? 27.677 -29.104 -18.319 1.00 54.03 365 LEU A N 1
ATOM 2996 C CA . LEU A 1 365 ? 28.363 -28.070 -17.542 1.00 54.03 365 LEU A CA 1
ATOM 2997 C C . LEU A 1 365 ? 28.158 -28.278 -16.027 1.00 54.03 365 LEU A C 1
ATOM 2999 O O . LEU A 1 365 ? 27.015 -28.308 -15.564 1.00 54.03 365 LEU A O 1
ATOM 3003 N N . PRO A 1 366 ? 29.239 -28.343 -15.225 1.00 43.16 366 PRO A N 1
ATOM 3004 C CA . PRO A 1 366 ? 29.143 -28.598 -13.792 1.00 43.16 366 PRO A CA 1
ATOM 3005 C C . PRO A 1 366 ? 28.434 -27.452 -13.044 1.00 43.16 366 PRO A C 1
ATOM 3007 O O . PRO A 1 366 ? 28.886 -26.306 -13.031 1.00 43.16 366 PRO A O 1
ATOM 3010 N N . GLU A 1 367 ? 27.288 -27.795 -12.446 1.00 50.84 367 GLU A N 1
ATOM 3011 C CA . GLU A 1 367 ? 26.606 -27.203 -11.279 1.00 50.84 367 GLU A CA 1
ATOM 3012 C C . GLU A 1 367 ? 26.778 -25.696 -10.985 1.00 50.84 367 GLU A C 1
ATOM 3014 O O . GLU A 1 367 ? 27.021 -25.296 -9.846 1.00 50.84 367 GLU A O 1
ATOM 3019 N N . ARG A 1 368 ? 26.582 -24.800 -11.960 1.00 46.72 368 ARG A N 1
ATOM 3020 C CA . ARG A 1 368 ? 26.418 -23.362 -11.636 1.00 46.72 368 ARG A CA 1
ATOM 3021 C C . ARG A 1 368 ? 25.077 -22.734 -11.974 1.00 46.72 368 ARG A C 1
ATOM 3023 O O . ARG A 1 368 ? 24.868 -21.584 -11.598 1.00 46.72 368 ARG A O 1
ATOM 3030 N N . TRP A 1 369 ? 24.149 -23.450 -12.612 1.00 53.88 369 TRP A N 1
ATOM 3031 C CA . TRP A 1 369 ? 22.901 -22.825 -13.073 1.00 53.88 369 TRP A CA 1
ATOM 3032 C C . TRP A 1 369 ? 21.654 -23.732 -13.014 1.00 53.88 369 TRP A C 1
ATOM 3034 O O . TRP A 1 369 ? 21.024 -23.945 -14.050 1.00 53.88 369 TRP A O 1
ATOM 3044 N N . PRO A 1 370 ? 21.232 -24.225 -11.828 1.00 44.59 370 PRO A N 1
ATOM 3045 C CA . PRO A 1 370 ? 20.047 -25.090 -11.709 1.00 44.59 370 PRO A CA 1
ATOM 3046 C C . PRO A 1 370 ? 18.762 -24.442 -12.252 1.00 44.59 370 PRO A C 1
ATOM 3048 O O . PRO A 1 370 ? 17.962 -25.081 -12.927 1.00 44.59 370 PRO A O 1
ATOM 3051 N N . THR A 1 371 ? 18.596 -23.132 -12.055 1.00 49.56 371 THR A N 1
ATOM 3052 C CA . THR A 1 371 ? 17.359 -22.416 -12.402 1.00 49.56 371 THR A CA 1
ATOM 3053 C C . THR A 1 371 ? 17.118 -22.231 -13.902 1.00 49.56 371 THR A C 1
ATOM 3055 O O . THR A 1 371 ? 15.995 -21.931 -14.290 1.00 49.56 371 THR A O 1
ATOM 3058 N N . ILE A 1 372 ? 18.128 -22.420 -14.759 1.00 46.91 372 ILE A N 1
ATOM 3059 C CA . ILE A 1 372 ? 17.989 -22.265 -16.221 1.00 46.91 372 ILE A CA 1
ATOM 3060 C C . ILE A 1 372 ? 17.581 -23.591 -16.888 1.00 46.91 372 ILE A C 1
ATOM 3062 O O . ILE A 1 372 ? 16.906 -23.586 -17.919 1.00 46.91 372 ILE A O 1
ATOM 3066 N N . CYS A 1 373 ? 17.943 -24.730 -16.292 1.00 46.53 373 CYS A N 1
ATOM 3067 C CA . CYS A 1 373 ? 17.613 -26.050 -16.831 1.00 46.53 373 CYS A CA 1
ATOM 3068 C C . CYS A 1 373 ? 16.163 -26.465 -16.532 1.00 46.53 373 CYS A C 1
ATOM 3070 O O . CYS A 1 373 ? 15.550 -27.163 -17.343 1.00 46.53 373 CYS A O 1
ATOM 3072 N N . ASP A 1 374 ? 15.587 -25.992 -15.424 1.00 47.91 374 ASP A N 1
ATOM 3073 C CA . ASP A 1 374 ? 14.228 -26.370 -15.017 1.00 47.91 374 ASP A CA 1
ATOM 3074 C C . ASP A 1 374 ? 13.125 -25.659 -15.822 1.00 47.91 374 ASP A C 1
ATOM 3076 O O . ASP A 1 374 ? 12.078 -26.252 -16.081 1.00 47.91 374 ASP A O 1
ATOM 3080 N N . GLU A 1 375 ? 13.358 -24.441 -16.330 1.00 44.94 375 GLU A N 1
ATOM 3081 C CA . GLU A 1 375 ? 12.351 -23.728 -17.139 1.00 44.94 375 GLU A CA 1
ATOM 3082 C C . GLU A 1 375 ? 12.125 -24.359 -18.528 1.00 44.94 375 GLU A C 1
ATOM 3084 O O . GLU A 1 375 ? 11.044 -24.213 -19.100 1.00 44.94 375 GLU A O 1
ATOM 3089 N N . ARG A 1 376 ? 13.093 -25.112 -19.078 1.00 44.97 376 ARG A N 1
ATOM 3090 C CA . ARG A 1 376 ? 12.952 -25.754 -20.403 1.00 44.97 376 ARG A CA 1
ATOM 3091 C C . ARG A 1 376 ? 12.301 -27.136 -20.376 1.00 44.97 376 ARG A C 1
ATOM 3093 O O . ARG A 1 376 ? 11.779 -27.560 -21.406 1.00 44.97 376 ARG A O 1
ATOM 3100 N N . LYS A 1 377 ? 12.281 -27.833 -19.235 1.00 46.31 377 LYS A N 1
ATOM 3101 C CA . LYS A 1 377 ? 11.623 -29.151 -19.137 1.00 46.31 377 LYS A CA 1
ATOM 3102 C C . LYS A 1 377 ? 10.094 -29.064 -19.239 1.00 46.31 377 LYS A C 1
ATOM 3104 O O . LYS A 1 377 ? 9.476 -30.013 -19.701 1.00 46.31 377 LYS A O 1
ATOM 3109 N N . ASN A 1 378 ? 9.499 -27.909 -18.935 1.00 44.16 378 ASN A N 1
ATOM 3110 C CA . ASN A 1 378 ? 8.044 -27.712 -18.966 1.00 44.16 378 ASN A CA 1
ATOM 3111 C C . ASN A 1 378 ? 7.466 -27.285 -20.330 1.00 44.16 378 ASN A C 1
ATOM 3113 O O . ASN A 1 378 ? 6.270 -27.030 -20.421 1.00 44.16 378 ASN A O 1
ATOM 3117 N N . VAL A 1 379 ? 8.276 -27.205 -21.395 1.00 48.91 379 VAL A N 1
ATOM 3118 C CA . VAL A 1 379 ? 7.808 -26.772 -22.733 1.00 48.91 379 VAL A CA 1
ATOM 3119 C C . VAL A 1 379 ? 7.549 -27.953 -23.687 1.00 48.91 379 VAL A C 1
ATOM 3121 O O . VAL A 1 379 ? 7.001 -27.758 -24.763 1.00 48.91 379 VAL A O 1
ATOM 3124 N N . LYS A 1 380 ? 7.886 -29.197 -23.311 1.00 42.97 380 LYS A N 1
ATOM 3125 C CA . LYS A 1 380 ? 7.725 -30.386 -24.181 1.00 42.97 380 LYS A CA 1
ATOM 3126 C C . LYS A 1 380 ? 6.542 -31.303 -23.834 1.00 42.97 380 LYS A C 1
ATOM 3128 O O . LYS A 1 380 ? 6.523 -32.452 -24.258 1.00 42.97 380 LYS A O 1
ATOM 3133 N N . SER A 1 381 ? 5.548 -30.810 -23.102 1.00 44.88 381 SER A N 1
ATOM 3134 C CA . SER A 1 381 ? 4.330 -31.574 -22.784 1.00 44.88 381 SER A CA 1
ATOM 3135 C C . SER A 1 381 ? 3.045 -30.787 -23.060 1.00 44.88 381 SER A C 1
ATOM 3137 O O . SER A 1 381 ? 2.137 -30.773 -22.229 1.00 44.88 381 SER A O 1
ATOM 3139 N N . GLN A 1 382 ? 2.990 -30.138 -24.228 1.00 38.41 382 GLN A N 1
ATOM 3140 C CA . GLN A 1 382 ? 1.763 -29.728 -24.920 1.00 38.41 382 GLN A CA 1
ATOM 3141 C C . GLN A 1 382 ? 1.907 -29.955 -26.419 1.00 38.41 382 GLN A C 1
ATOM 3143 O O . GLN A 1 382 ? 3.005 -29.654 -26.944 1.00 38.41 382 GLN A O 1
#

Sequence (382 aa):
MRNQQLTKGKVKTVLRYKSIDVTKLKDAITQYGTDQWNIISVKVFKSEVSPESLKRYYLEWERKRKRWWESQNEQLVRAVFDTCKKNQLALPLDAIDITTPTEKETAKALLEKIDVADILNKDHWQTIAENVSGEHTASECRERWIRMQSGQGAWDRIFGRLTSTQNSNNYYNNNDNNNIDSDQSIISESVNSLPAARIRWSSEQSRRLEKIVIATRGSPSWKRHGWENVSKLMNHEFTRQQCKSRWIRLLGESKVSHTNNTDANTDTNINNDNNNMYSRSNCGWLSQWSRGEIEHLIMGIHEFGFNWGDTQQKWVQGRTTKSCHAKWRTLNAKLHLEMKIRQNPWSKVCTDIYGDEMGKILAELPERWPTICDERKNVKSQ

Radius of gyration: 31.64 Å; Cα contacts (8 Å, |Δi|>4): 185; chains: 1; bounding box: 85×81×82 Å

pLDDT: mean 74.65, std 21.84, range [29.66, 97.56]